Protein AF-0000000080180258 (afdb_homodimer)

Foldseek 3Di:
DDQFFDADPVLQDPPPSVQKGRGPVLQQVQLLAFQKKWKWFDDPNDIDIDIFGWFDDDQKIKTKDWCPDDQNVVQAVWTWIKIKGKDFWWWAFDLDPVQTDTFMKMKIATDTKHKDDDLVVLQVRVLRRQCSNFNPRSVVDDGDDPVRSVGIIMIIDGRRHMMMGGDDDHTDDDPVSVPPPDDTTIGTDDDDQDDDDDDPPDDPVDDDDPRSVVPDD/DDQFFDADPVLQDPPPSVQKGRGPVLQQVQQLAFQKKWKWFDDPNDIDIDIFGWFDDDQKIKTKDWCPDDQNVVQAVWTWIKIKGKDFWWWAFDLDPVQTDTFMKMKIATDTKHKDDDLVVLQVRVLRRQCSNFNPRSVVDDGDDPVRSVGIIMIIDGRRHMMMGGDDDHTDDDPVSVPPPDDTTIGTDDDDQDDDDDDPPDDPVDDDDPRSVVPDD

Secondary structure (DSSP, 8-state):
--SBPPP-STTS-SS-GGGEE-BHHHHHHHHHH-SEEEEEEEETTEEEEEEEEEEEETTEEEEEEETTSHHHHT-TT-EEEEEEEEEEEEEEE-SBGGG-EEEEEEEEEEEEEEE---HHHHHHHHHHHHHHHSTTGGGSSBPP-HHHHHHEEEEEEESSEEEEEEE-SS----GGGTTSS---EEEEEEEEE---EE-TTS-TTSPPPHHHHT---/--SBPPP-STTS-SS-GGGEE-BHHHHHHHHHH-SEEEEEEEETTEEEEEEEEEEEETTEEEEEEETTSHHHHT-TT-EEEEEEEEEEEEEEE-SBGGG-EEEEEEEEEEEEEEE---HHHHHHHHHHHHHHHSTTGGGSSBPP-HHHHHHEEEEEEESSEEEEEEE-SS----GGGTTSS---EEEEEEEEE---EE-TTS-TTSPPPHHHHT---

Sequence (434 aa):
MATTYDPTPRSTPSRYRDRASYDRDVVHRILDEALICHLGYLGDGRPVVLPTTHARCGETLYLHGSTGSRPMLGATDGLPVCVTVTLVDGLVLARSALHHSLVYRSVVVHGDARLVDDPDEKLRALGCLLDHVAAGRASDCRLPNARELAATAVLALDLVEVSAKVRSGGPTDDPEDLALPHWAGVLPLSVTAGTPVPADDLDPATPAPPYLAAYSRMATTYDPTPRSTPSRYRDRASYDRDVVHRILDEALICHLGYLGDGRPVVLPTTHARCGETLYLHGSTGSRPMLGATDGLPVCVTVTLVDGLVLARSALHHSLVYRSVVVHGDARLVDDPDEKLRALGCLLDHVAAGRASDCRLPNARELAATAVLALDLVEVSAKVRSGGPTDDPEDLALPHWAGVLPLSVTAGTPVPADDLDPATPAPPYLAAYSR

Structure (mmCIF, N/CA/C/O backbone):
data_AF-0000000080180258-model_v1
#
loop_
_entity.id
_entity.type
_entity.pdbx_description
1 polymer 'Uncharacterized protein'
#
loop_
_atom_site.group_PDB
_atom_site.id
_atom_site.type_symbol
_atom_site.label_atom_id
_atom_site.label_alt_id
_atom_site.label_comp_id
_atom_site.label_asym_id
_atom_site.label_entity_id
_atom_site.label_seq_id
_atom_site.pdbx_PDB_ins_code
_atom_site.Cartn_x
_atom_site.Cartn_y
_atom_site.Cartn_z
_atom_site.occupancy
_atom_site.B_iso_or_equiv
_atom_site.auth_seq_id
_atom_site.auth_comp_id
_atom_site.auth_asym_id
_atom_site.auth_atom_id
_atom_site.pdbx_PDB_model_num
ATOM 1 N N . MET A 1 1 ? -8.766 19.094 -22.984 1 66.25 1 MET A N 1
ATOM 2 C CA . MET A 1 1 ? -7.547 18.453 -22.5 1 66.25 1 MET A CA 1
ATOM 3 C C . MET A 1 1 ? -7.527 16.969 -22.859 1 66.25 1 MET A C 1
ATOM 5 O O . MET A 1 1 ? -8.578 16.344 -22.969 1 66.25 1 MET A O 1
ATOM 9 N N . ALA A 1 2 ? -6.418 16.531 -23.203 1 85.12 2 ALA A N 1
ATOM 10 C CA . ALA A 1 2 ? -6.309 15.125 -23.594 1 85.12 2 ALA A CA 1
ATOM 11 C C . ALA A 1 2 ? -6.902 14.219 -22.516 1 85.12 2 ALA A C 1
ATOM 13 O O . ALA A 1 2 ? -6.742 14.477 -21.312 1 85.12 2 ALA A O 1
ATOM 14 N N . THR A 1 3 ? -7.59 13.266 -22.922 1 94.62 3 THR A N 1
ATOM 15 C CA . THR A 1 3 ? -8.297 12.375 -22 1 94.62 3 THR A CA 1
ATOM 16 C C . THR A 1 3 ? -7.375 11.258 -21.516 1 94.62 3 THR A C 1
ATOM 18 O O . THR A 1 3 ? -7.738 10.492 -20.625 1 94.62 3 THR A O 1
ATOM 21 N N . THR A 1 4 ? -6.195 11.195 -22.047 1 96.62 4 THR A N 1
ATOM 22 C CA . THR A 1 4 ? -5.27 10.133 -21.672 1 96.62 4 THR A CA 1
ATOM 23 C C . THR A 1 4 ? -3.875 10.695 -21.406 1 96.62 4 THR A C 1
ATOM 25 O O . THR A 1 4 ? -3.506 11.734 -21.969 1 96.62 4 THR A O 1
ATOM 28 N N . TYR A 1 5 ? -3.166 10.117 -20.578 1 97.56 5 TYR A N 1
ATOM 29 C CA . TYR A 1 5 ? -1.722 10.312 -20.5 1 97.56 5 TYR A CA 1
ATOM 30 C C . TYR A 1 5 ? -1.018 9.602 -21.656 1 97.56 5 TYR A C 1
ATOM 32 O O . TYR A 1 5 ? -1.494 8.57 -22.141 1 97.56 5 TYR A O 1
ATOM 40 N N . ASP A 1 6 ? 0.138 10.102 -22.016 1 96.5 6 ASP A N 1
ATOM 41 C CA . ASP A 1 6 ? 0.92 9.461 -23.078 1 96.5 6 ASP A CA 1
ATOM 42 C C . ASP A 1 6 ? 1.821 8.367 -22.5 1 96.5 6 ASP A C 1
ATOM 44 O O . ASP A 1 6 ? 2.6 8.617 -21.578 1 96.5 6 ASP A O 1
ATOM 48 N N . PRO A 1 7 ? 1.668 7.191 -23.047 1 95.5 7 PRO A N 1
ATOM 49 C CA . PRO A 1 7 ? 2.598 6.156 -22.594 1 95.5 7 PRO A CA 1
ATOM 50 C C . PRO A 1 7 ? 4.059 6.512 -22.859 1 95.5 7 PRO A C 1
ATOM 52 O O . PRO A 1 7 ? 4.363 7.129 -23.891 1 95.5 7 PRO A O 1
ATOM 55 N N . THR A 1 8 ? 4.957 6.219 -22 1 95.62 8 THR A N 1
ATOM 56 C CA . THR A 1 8 ? 6.406 6.312 -22.125 1 95.62 8 THR A CA 1
ATOM 57 C C . THR A 1 8 ? 7.062 4.965 -21.844 1 95.62 8 THR A C 1
ATOM 59 O O . THR A 1 8 ? 6.414 4.043 -21.344 1 95.62 8 THR A O 1
ATOM 62 N N . PRO A 1 9 ? 8.328 4.824 -22.188 1 92.25 9 PRO A N 1
ATOM 63 C CA . PRO A 1 9 ? 8.992 3.566 -21.844 1 92.25 9 PRO A CA 1
ATOM 64 C C . PRO A 1 9 ? 8.922 3.248 -20.359 1 92.25 9 PRO A C 1
ATOM 66 O O . PRO A 1 9 ? 8.703 2.094 -19.969 1 92.25 9 PRO A O 1
ATOM 69 N N . ARG A 1 10 ? 8.938 4.227 -19.484 1 92.44 10 ARG A N 1
ATOM 70 C CA . ARG A 1 10 ? 8.922 4.035 -18.047 1 92.44 10 ARG A CA 1
ATOM 71 C C . ARG A 1 10 ? 7.52 3.695 -17.547 1 92.44 10 A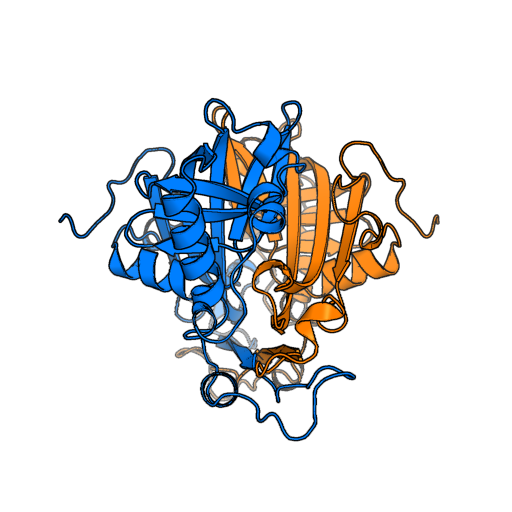RG A C 1
ATOM 73 O O . ARG A 1 10 ? 7.359 2.969 -16.562 1 92.44 10 ARG A O 1
ATOM 80 N N . SER A 1 11 ? 6.531 4.234 -18.234 1 94.19 11 SER A N 1
ATOM 81 C CA . SER A 1 11 ? 5.164 4.047 -17.781 1 94.19 11 SER A CA 1
ATOM 82 C C . SER A 1 11 ? 4.48 2.898 -18.516 1 94.19 11 SER A C 1
ATOM 84 O O . SER A 1 11 ? 3.26 2.746 -18.438 1 94.19 11 SER A O 1
ATOM 86 N N . THR A 1 12 ? 5.184 2.133 -19.219 1 93.25 12 THR A N 1
ATOM 87 C CA . THR A 1 12 ? 4.621 0.99 -19.938 1 93.25 12 THR A CA 1
ATOM 88 C C . THR A 1 12 ? 5.059 -0.32 -19.281 1 93.25 12 THR A C 1
ATOM 90 O O . THR A 1 12 ? 6.246 -0.662 -19.297 1 93.25 12 THR A O 1
ATOM 93 N N . PRO A 1 13 ? 4.09 -1.021 -18.703 1 89.62 13 PRO A N 1
ATOM 94 C CA . PRO A 1 13 ? 4.449 -2.289 -18.062 1 89.62 13 PRO A CA 1
ATOM 95 C C . PRO A 1 13 ? 4.922 -3.342 -19.062 1 89.62 13 PRO A C 1
ATOM 97 O O . PRO A 1 13 ? 4.469 -3.355 -20.203 1 89.62 13 PRO A O 1
ATOM 100 N N . SER A 1 14 ? 5.762 -4.184 -18.625 1 85.19 14 SER A N 1
ATOM 101 C CA . SER A 1 14 ? 6.258 -5.266 -19.469 1 85.19 14 SER A CA 1
ATOM 102 C C . SER A 1 14 ? 5.312 -6.461 -19.453 1 85.19 14 SER A C 1
ATOM 104 O O . SER A 1 14 ? 5.191 -7.18 -20.453 1 85.19 14 SER A O 1
ATOM 106 N N . ARG A 1 15 ? 4.648 -6.609 -18.312 1 82.31 15 ARG A N 1
ATOM 107 C CA . ARG A 1 15 ? 3.744 -7.742 -18.156 1 82.31 15 ARG A CA 1
ATOM 108 C C . ARG A 1 15 ? 2.289 -7.285 -18.125 1 82.31 15 ARG A C 1
ATOM 110 O O . ARG A 1 15 ? 1.98 -6.219 -17.594 1 82.31 15 ARG A O 1
ATOM 117 N N . TYR A 1 16 ? 1.431 -8.117 -18.703 1 86.44 16 TYR A N 1
ATOM 118 C CA . TYR A 1 16 ? -0.01 -7.887 -18.703 1 86.44 16 TYR A CA 1
ATOM 119 C C . TYR A 1 16 ? -0.339 -6.484 -19.203 1 86.44 16 TYR A C 1
ATOM 121 O O . TYR A 1 16 ? -1.078 -5.746 -18.547 1 86.44 16 TYR A O 1
ATOM 129 N N . ARG A 1 17 ? 0.074 -6.098 -20.344 1 85.44 17 ARG A N 1
ATOM 130 C CA . ARG A 1 17 ? -0.119 -4.777 -20.938 1 85.44 17 ARG A CA 1
ATOM 131 C C . ARG A 1 17 ? -1.602 -4.477 -21.141 1 85.44 17 ARG A C 1
ATOM 133 O O . ARG A 1 17 ? -2.016 -3.316 -21.094 1 85.44 17 ARG A O 1
ATOM 140 N N . ASP A 1 18 ? -2.287 -5.531 -21.219 1 87.94 18 ASP A N 1
ATOM 141 C CA . ASP A 1 18 ? -3.719 -5.363 -21.453 1 87.94 18 ASP A CA 1
ATOM 142 C C . ASP A 1 18 ? -4.426 -4.832 -20.219 1 87.94 18 ASP A C 1
ATOM 144 O O . ASP A 1 18 ? -5.551 -4.328 -20.297 1 87.94 18 ASP A O 1
ATOM 148 N N . ARG A 1 19 ? -3.785 -4.91 -19.125 1 91.62 19 ARG A N 1
ATOM 149 C CA . ARG A 1 19 ? -4.355 -4.414 -17.875 1 91.62 19 ARG A CA 1
ATOM 150 C C . ARG A 1 19 ? -3.977 -2.955 -17.641 1 91.62 19 ARG A C 1
ATOM 152 O O . ARG A 1 19 ? -4.453 -2.328 -16.688 1 91.62 19 ARG A O 1
ATOM 159 N N . ALA A 1 20 ? -3.174 -2.408 -18.531 1 94.62 20 ALA A N 1
ATOM 160 C CA . ALA A 1 20 ? -2.717 -1.03 -18.375 1 94.62 20 ALA A CA 1
ATOM 161 C C . ALA A 1 20 ? -3.748 -0.044 -18.922 1 94.62 20 ALA A C 1
ATOM 163 O O . ALA A 1 20 ? -4.445 -0.338 -19.891 1 94.62 20 ALA A O 1
ATOM 164 N N . SER A 1 21 ? -3.902 1.039 -18.266 1 96.69 21 SER A N 1
ATOM 165 C CA . SER A 1 21 ? -4.742 2.146 -18.719 1 96.69 21 SER A CA 1
ATOM 166 C C . SER A 1 21 ? -4.027 3.482 -18.547 1 96.69 21 SER A C 1
ATOM 168 O O . SER A 1 21 ? -3.328 3.699 -17.562 1 96.69 21 SER A O 1
ATOM 170 N N . TYR A 1 22 ? -4.277 4.336 -19.484 1 97.75 22 TYR A N 1
ATOM 171 C CA . TYR A 1 22 ? -3.734 5.691 -19.438 1 97.75 22 TYR A CA 1
ATOM 172 C C . TYR A 1 22 ? -4.852 6.723 -19.406 1 97.75 22 TYR A C 1
ATOM 174 O O . TYR A 1 22 ? -4.605 7.922 -19.562 1 97.75 22 TYR A O 1
ATOM 182 N N . ASP A 1 23 ? -6.031 6.188 -19.234 1 98.12 23 ASP A N 1
ATOM 183 C CA . ASP A 1 23 ? -7.211 7.047 -19.172 1 98.12 23 ASP A CA 1
ATOM 184 C C . ASP A 1 23 ? -7.188 7.918 -17.922 1 98.12 23 ASP A C 1
ATOM 186 O O . ASP A 1 23 ? -7.082 7.406 -16.797 1 98.12 23 ASP A O 1
ATOM 190 N N . ARG A 1 24 ? -7.336 9.211 -18.078 1 98.12 24 ARG A N 1
ATOM 191 C CA . ARG A 1 24 ? -7.227 10.156 -16.969 1 98.12 24 ARG A CA 1
ATOM 192 C C . ARG A 1 24 ? -8.289 9.883 -15.914 1 98.12 24 ARG A C 1
ATOM 194 O O . ARG A 1 24 ? -8.016 9.977 -14.711 1 98.12 24 ARG A O 1
ATOM 201 N N . ASP A 1 25 ? -9.477 9.609 -16.297 1 98.19 25 ASP A N 1
ATOM 202 C CA . ASP A 1 25 ? -10.547 9.367 -15.336 1 98.19 25 ASP A CA 1
ATOM 203 C C . ASP A 1 25 ? -10.242 8.141 -14.484 1 98.19 25 ASP A C 1
ATOM 205 O O . ASP A 1 25 ? -10.484 8.141 -13.273 1 98.19 25 ASP A O 1
ATOM 209 N N . VAL A 1 26 ? -9.742 7.074 -15.102 1 98.38 26 VAL A N 1
ATOM 210 C CA . VAL A 1 26 ? -9.367 5.859 -14.383 1 98.38 26 VAL A CA 1
ATOM 211 C C . VAL A 1 26 ? -8.258 6.172 -13.383 1 98.38 26 VAL A C 1
ATOM 213 O O . VAL A 1 26 ? -8.359 5.824 -12.203 1 98.38 26 VAL A O 1
ATOM 216 N N . VAL A 1 27 ? -7.27 6.906 -13.852 1 98.69 27 VAL A N 1
ATOM 217 C CA . VAL A 1 27 ? -6.125 7.27 -13.023 1 98.69 27 VAL A CA 1
ATOM 218 C C . VAL A 1 27 ? -6.59 8.133 -11.852 1 98.69 27 VAL A C 1
ATOM 220 O O . VAL A 1 27 ? -6.266 7.855 -10.695 1 98.69 27 VAL A O 1
ATOM 223 N N . HIS A 1 28 ? -7.371 9.125 -12.133 1 98.69 28 HIS A N 1
ATOM 224 C CA . HIS A 1 28 ? -7.812 10.07 -11.117 1 98.69 28 HIS A CA 1
ATOM 225 C C . HIS A 1 28 ? -8.672 9.383 -10.062 1 98.69 28 HIS A C 1
ATOM 227 O O . HIS A 1 28 ? -8.523 9.641 -8.867 1 98.69 28 HIS A O 1
ATOM 233 N N . ARG A 1 29 ? -9.555 8.516 -10.477 1 98.44 29 ARG A N 1
ATOM 234 C CA . ARG A 1 29 ? -10.422 7.812 -9.531 1 98.44 29 ARG A CA 1
ATOM 235 C C . ARG A 1 29 ? -9.609 6.965 -8.562 1 98.44 29 ARG A C 1
ATOM 237 O O . ARG A 1 29 ? -9.906 6.922 -7.367 1 98.44 29 ARG A O 1
ATOM 244 N N . ILE A 1 30 ? -8.586 6.312 -9.07 1 98.75 30 ILE A N 1
ATOM 245 C CA . ILE A 1 30 ? -7.742 5.477 -8.219 1 98.75 30 ILE A CA 1
ATOM 246 C C . ILE A 1 30 ? -6.953 6.348 -7.25 1 98.75 30 ILE A C 1
ATOM 248 O O . ILE A 1 30 ? -6.914 6.07 -6.047 1 98.75 30 ILE A O 1
ATOM 252 N N . LEU A 1 31 ? -6.355 7.434 -7.734 1 98.81 31 LEU A N 1
ATOM 253 C CA . LEU A 1 31 ? -5.598 8.352 -6.895 1 98.81 31 LEU A CA 1
ATOM 254 C C . LEU A 1 31 ? -6.484 8.953 -5.809 1 98.81 31 LEU A C 1
ATOM 256 O O . LEU A 1 31 ? -6.047 9.125 -4.668 1 98.81 31 LEU A O 1
ATOM 260 N N . ASP A 1 32 ? -7.715 9.234 -6.164 1 98.44 32 ASP A N 1
ATOM 261 C CA . ASP A 1 32 ? -8.617 9.938 -5.258 1 98.44 32 ASP A CA 1
ATOM 262 C C . ASP A 1 32 ? -9.188 8.984 -4.207 1 98.44 32 ASP A C 1
ATOM 264 O O . ASP A 1 32 ? -9.617 9.414 -3.135 1 98.44 32 ASP A O 1
ATOM 268 N N . GLU A 1 33 ? -9.211 7.738 -4.5 1 98.25 33 GLU A N 1
ATOM 269 C CA . GLU A 1 33 ? -9.766 6.766 -3.564 1 98.25 33 GLU A CA 1
ATOM 270 C C . GLU A 1 33 ? -8.727 6.305 -2.553 1 98.25 33 GLU A C 1
ATOM 272 O O . GLU A 1 33 ? -9.039 6.102 -1.378 1 98.25 33 GLU A O 1
ATOM 277 N N . ALA A 1 34 ? -7.512 6.105 -2.941 1 98.38 34 ALA A N 1
ATOM 278 C CA . ALA A 1 34 ? -6.469 5.562 -2.078 1 98.38 34 ALA A CA 1
ATOM 279 C C . ALA A 1 34 ? -6.074 6.566 -0.998 1 98.38 34 ALA A C 1
ATOM 281 O O . ALA A 1 34 ? -5.852 7.742 -1.288 1 98.38 34 ALA A O 1
ATOM 282 N N . LEU A 1 35 ? -5.859 6.117 0.216 1 98.06 35 LEU A N 1
ATOM 283 C CA . LEU A 1 35 ? -5.547 6.996 1.337 1 98.06 35 LEU A CA 1
ATOM 284 C C . LEU A 1 35 ? -4.055 7.301 1.388 1 98.06 35 LEU A C 1
ATOM 286 O O . LEU A 1 35 ? -3.648 8.359 1.867 1 98.06 35 LEU A O 1
ATOM 290 N N . ILE A 1 36 ? -3.295 6.277 0.987 1 98.62 36 ILE A N 1
ATOM 291 C CA . ILE A 1 36 ? -1.848 6.434 1.073 1 98.62 36 ILE A CA 1
ATOM 292 C C . ILE A 1 36 ? -1.208 6.062 -0.263 1 98.62 36 ILE A C 1
ATOM 294 O O . ILE A 1 36 ? -1.862 5.48 -1.132 1 98.62 36 ILE A O 1
ATOM 298 N N . CYS A 1 37 ? -0.039 6.477 -0.411 1 98.88 37 CYS A N 1
ATOM 299 C CA . CYS A 1 37 ? 0.828 6.102 -1.523 1 98.88 37 CYS A CA 1
ATOM 300 C C . CYS A 1 37 ? 2.199 5.664 -1.022 1 98.88 37 CYS A C 1
ATOM 302 O O . CYS A 1 37 ? 2.484 5.75 0.173 1 98.88 37 CYS A O 1
ATOM 304 N N . HIS A 1 38 ? 2.943 5.039 -1.842 1 98.94 38 HIS A N 1
ATOM 305 C CA . HIS A 1 38 ? 4.32 4.66 -1.553 1 98.94 38 HIS A CA 1
ATOM 306 C C . HIS A 1 38 ? 5.301 5.449 -2.416 1 98.94 38 HIS A C 1
ATOM 308 O O . HIS A 1 38 ? 5.336 5.277 -3.637 1 98.94 38 HIS A O 1
ATOM 314 N N . LEU A 1 39 ? 6.055 6.285 -1.747 1 98.88 39 LEU A N 1
ATOM 315 C CA . LEU A 1 39 ? 7.043 7.164 -2.365 1 98.88 39 LEU A CA 1
ATOM 316 C C . LEU A 1 39 ? 8.391 6.457 -2.498 1 98.88 39 LEU A C 1
ATOM 318 O O . LEU A 1 39 ? 9 6.082 -1.494 1 98.88 39 LEU A O 1
ATOM 322 N N . GLY A 1 40 ? 8.805 6.266 -3.742 1 98.81 40 GLY A N 1
ATOM 323 C CA . GLY A 1 40 ? 10.133 5.754 -4.031 1 98.81 40 GLY A CA 1
ATOM 324 C C . GLY A 1 40 ? 11.125 6.84 -4.41 1 98.81 40 GLY A C 1
ATOM 325 O O . GLY A 1 40 ? 10.805 7.73 -5.199 1 98.81 40 GLY A O 1
ATOM 326 N N . TYR A 1 41 ? 12.289 6.824 -3.854 1 98.25 41 TYR A N 1
ATOM 327 C CA . TYR A 1 41 ? 13.398 7.715 -4.176 1 98.25 41 TYR A CA 1
ATOM 328 C C . TYR A 1 41 ? 14.734 7.047 -3.885 1 98.25 41 TYR A C 1
ATOM 330 O O . TYR A 1 41 ? 14.773 5.906 -3.416 1 98.25 41 TYR A O 1
ATOM 338 N N . LEU A 1 42 ? 15.82 7.711 -4.238 1 97.25 42 LEU A N 1
ATOM 339 C CA . LEU A 1 42 ? 17.141 7.184 -3.93 1 97.25 42 LEU A CA 1
ATOM 340 C C . LEU A 1 42 ? 17.688 7.812 -2.652 1 97.25 42 LEU A C 1
ATOM 342 O O . LEU A 1 42 ? 17.719 9.039 -2.516 1 97.25 42 LEU A O 1
ATOM 346 N N . GLY A 1 43 ? 17.938 7.043 -1.694 1 94.44 43 GLY A N 1
ATOM 347 C CA . GLY A 1 43 ? 18.688 7.41 -0.505 1 94.44 43 GLY A CA 1
ATOM 348 C C . GLY A 1 43 ? 20.078 6.777 -0.457 1 94.44 43 GLY A C 1
ATOM 349 O O . GLY A 1 43 ? 20.203 5.562 -0.294 1 94.44 43 GLY A O 1
ATOM 350 N N . ASP A 1 44 ? 21.094 7.617 -0.548 1 92.19 44 ASP A N 1
ATOM 351 C CA . ASP A 1 44 ? 22.469 7.137 -0.568 1 92.19 44 ASP A CA 1
ATOM 352 C C . ASP A 1 44 ? 22.672 6.098 -1.666 1 92.19 44 ASP A C 1
ATOM 354 O O . ASP A 1 44 ? 23.25 5.031 -1.42 1 92.19 44 ASP A O 1
ATOM 358 N N . GLY A 1 45 ? 22.078 6.297 -2.756 1 93.81 45 GLY A N 1
ATOM 359 C CA . GLY A 1 45 ? 22.297 5.488 -3.947 1 93.81 45 GLY A CA 1
ATOM 360 C C . GLY A 1 45 ? 21.469 4.223 -3.971 1 93.81 45 GLY A C 1
ATOM 361 O O . GLY A 1 45 ? 21.562 3.426 -4.906 1 93.81 45 GLY A O 1
ATOM 362 N N . ARG A 1 46 ? 20.688 3.977 -3.006 1 96.94 46 ARG A N 1
ATOM 363 C CA . ARG A 1 46 ? 19.844 2.787 -2.932 1 96.94 46 ARG A CA 1
ATOM 364 C C . ARG A 1 46 ? 18.359 3.164 -2.938 1 96.94 46 ARG A C 1
ATOM 366 O O . ARG A 1 46 ? 18 4.281 -2.566 1 96.94 46 ARG A O 1
ATOM 373 N N . PRO A 1 47 ? 17.547 2.262 -3.434 1 98.12 47 PRO A N 1
ATOM 374 C CA . PRO A 1 47 ? 16.109 2.566 -3.404 1 98.12 47 PRO A CA 1
ATOM 375 C C . PRO A 1 47 ? 15.562 2.658 -1.984 1 98.12 47 PRO A C 1
ATOM 377 O O . PRO A 1 47 ? 15.961 1.887 -1.109 1 98.12 47 PRO A O 1
ATOM 380 N N . VAL A 1 48 ? 14.75 3.604 -1.731 1 98.31 48 VAL A N 1
ATOM 381 C CA . VAL A 1 48 ? 13.969 3.76 -0.509 1 98.31 48 VAL A CA 1
ATOM 382 C C . VAL A 1 48 ? 12.492 3.9 -0.856 1 98.31 48 VAL A C 1
ATOM 384 O O . VAL A 1 48 ? 12.133 4.613 -1.798 1 98.31 48 VAL A O 1
ATOM 387 N N . VAL A 1 49 ? 11.664 3.189 -0.229 1 98.75 49 VAL A N 1
ATOM 388 C CA . VAL A 1 49 ? 10.219 3.27 -0.413 1 98.75 49 VAL A CA 1
ATOM 389 C C . VAL A 1 49 ? 9.539 3.58 0.921 1 98.75 49 VAL A C 1
ATOM 391 O O . VAL A 1 49 ? 9.609 2.783 1.859 1 98.75 49 VAL A O 1
ATOM 394 N N . LEU A 1 50 ? 8.867 4.684 1.007 1 98.19 50 LEU A N 1
ATOM 395 C CA . LEU A 1 50 ? 8.188 5.078 2.234 1 98.19 50 LEU A CA 1
ATOM 396 C C . LEU A 1 50 ? 6.699 5.312 1.979 1 98.19 50 LEU A C 1
ATOM 398 O O . LEU A 1 50 ? 6.324 5.883 0.952 1 98.19 50 LEU A O 1
ATOM 402 N N . PRO A 1 51 ? 5.867 4.836 2.877 1 98.38 51 PRO A N 1
ATOM 403 C CA . PRO A 1 51 ? 4.453 5.207 2.77 1 98.38 51 PRO A CA 1
ATOM 404 C C . PRO A 1 51 ? 4.18 6.629 3.26 1 98.38 51 PRO A C 1
ATOM 406 O O . PRO A 1 51 ? 4.805 7.09 4.219 1 98.38 51 PRO A O 1
ATOM 409 N N . THR A 1 52 ? 3.328 7.348 2.633 1 98 52 THR A N 1
ATOM 410 C CA . THR A 1 52 ? 2.869 8.664 3.062 1 98 52 THR A CA 1
ATOM 411 C C . THR A 1 52 ? 1.487 8.969 2.49 1 98 52 THR A C 1
ATOM 413 O O . THR A 1 52 ? 0.953 8.188 1.698 1 98 52 THR A O 1
ATOM 416 N N . THR A 1 53 ? 0.856 10.023 2.959 1 98.12 53 THR A N 1
ATOM 417 C CA . THR A 1 53 ? -0.422 10.453 2.408 1 98.12 53 THR A CA 1
ATOM 418 C C . THR A 1 53 ? -0.21 11.32 1.17 1 98.12 53 THR A C 1
ATOM 420 O O . THR A 1 53 ? 0.852 11.93 1.003 1 98.12 53 THR A O 1
ATOM 423 N N . HIS A 1 54 ? -1.212 11.289 0.346 1 98.81 54 HIS A N 1
ATOM 424 C CA . HIS A 1 54 ? -1.197 12.07 -0.884 1 98.81 54 HIS A CA 1
ATOM 425 C C . HIS A 1 54 ? -2.562 12.695 -1.154 1 98.81 54 HIS A C 1
ATOM 427 O O . HIS A 1 54 ? -3.561 12.305 -0.548 1 98.81 54 HIS A O 1
ATOM 433 N N . ALA A 1 55 ? -2.547 13.68 -2.01 1 98.75 55 ALA A N 1
ATOM 434 C CA . ALA A 1 55 ? -3.781 14.195 -2.59 1 98.75 55 ALA A CA 1
ATOM 435 C C . ALA A 1 55 ? -3.549 14.711 -4.008 1 98.75 55 ALA A C 1
ATOM 437 O O . ALA A 1 55 ? -2.537 15.367 -4.277 1 98.75 55 ALA A O 1
ATOM 438 N N . ARG A 1 56 ? -4.457 14.383 -4.867 1 98.75 56 ARG A N 1
ATOM 439 C CA . ARG A 1 56 ? -4.469 14.961 -6.203 1 98.75 56 ARG A CA 1
ATOM 440 C C . ARG A 1 56 ? -5.27 16.266 -6.227 1 98.75 56 ARG A C 1
ATOM 442 O O . ARG A 1 56 ? -6.43 16.297 -5.812 1 98.75 56 ARG A O 1
ATOM 449 N N . CYS A 1 57 ? -4.699 17.312 -6.613 1 98.25 57 CYS A N 1
ATOM 450 C CA . CYS A 1 57 ? -5.352 18.578 -6.91 1 98.25 57 CYS A CA 1
ATOM 451 C C . CYS A 1 57 ? -5.16 18.969 -8.367 1 98.25 57 CYS A C 1
ATOM 453 O O . CYS A 1 57 ? -4.094 19.453 -8.758 1 98.25 57 CYS A O 1
ATOM 455 N N . GLY A 1 58 ? -6.219 18.734 -9.109 1 97.38 58 GLY A N 1
ATOM 456 C CA . GLY A 1 58 ? -6.047 18.875 -10.547 1 97.38 58 GLY A CA 1
ATOM 457 C C . GLY A 1 58 ? -5.082 17.875 -11.141 1 97.38 58 GLY A C 1
ATOM 458 O O . GLY A 1 58 ? -5.289 16.656 -11.008 1 97.38 58 GLY A O 1
ATOM 459 N N . GLU A 1 59 ? -3.996 18.328 -11.75 1 98.31 59 GLU A N 1
ATOM 460 C CA . GLU A 1 59 ? -3.023 17.469 -12.398 1 98.31 59 GLU A CA 1
ATOM 461 C C . GLU A 1 59 ? -1.708 17.438 -11.625 1 98.31 59 GLU A C 1
ATOM 463 O O . GLU A 1 59 ? -0.645 17.203 -12.211 1 98.31 59 GLU A O 1
ATOM 468 N N . THR A 1 60 ? -1.814 17.766 -10.375 1 98.75 60 THR A N 1
ATOM 469 C CA . THR A 1 60 ? -0.665 17.703 -9.477 1 98.75 60 THR A CA 1
ATOM 470 C C . THR A 1 60 ? -0.938 16.766 -8.312 1 98.75 60 THR A C 1
ATOM 472 O O . THR A 1 60 ? -2.016 16.797 -7.711 1 98.75 60 THR A O 1
ATOM 475 N N . LEU A 1 61 ? -0.061 15.883 -8.094 1 98.94 61 LEU A N 1
ATOM 476 C CA . LEU A 1 61 ? -0.075 15.031 -6.91 1 98.94 61 LEU A CA 1
ATOM 477 C C . LEU A 1 61 ? 0.78 15.633 -5.801 1 98.94 61 LEU A C 1
ATOM 479 O O . LEU A 1 61 ? 1.978 15.852 -5.984 1 98.94 61 LEU A O 1
ATOM 483 N N . TYR A 1 62 ? 0.176 15.914 -4.695 1 98.88 62 TYR A N 1
ATOM 484 C CA . TYR A 1 62 ? 0.887 16.438 -3.535 1 98.88 62 TYR A CA 1
ATOM 485 C C . TYR A 1 62 ? 1.147 15.344 -2.514 1 98.88 62 TYR A C 1
ATOM 487 O O . TYR A 1 62 ? 0.281 14.5 -2.266 1 98.88 62 TYR A O 1
ATOM 495 N N . LEU A 1 63 ? 2.357 15.312 -1.989 1 98.62 63 LEU A N 1
ATOM 496 C CA . LEU A 1 63 ? 2.752 14.336 -0.979 1 98.62 63 LEU A CA 1
ATOM 497 C C . LEU A 1 63 ? 3.166 15.031 0.314 1 98.62 63 LEU A C 1
ATOM 499 O O . LEU A 1 63 ? 3.973 15.961 0.293 1 98.62 63 LEU A O 1
ATOM 503 N N . HIS A 1 64 ? 2.598 14.516 1.371 1 96.62 64 HIS A N 1
ATOM 504 C CA . HIS A 1 64 ? 2.871 15.078 2.689 1 96.62 64 HIS A CA 1
ATOM 505 C C . HIS A 1 64 ? 4.223 14.609 3.219 1 96.62 64 HIS A C 1
ATOM 507 O O . HIS A 1 64 ? 4.598 13.453 3.031 1 96.62 64 HIS A O 1
ATOM 513 N N . GLY A 1 65 ? 4.945 15.523 3.957 1 93.25 65 GLY A N 1
ATOM 514 C CA . GLY A 1 65 ? 6.156 15.156 4.672 1 93.25 65 GLY A CA 1
ATOM 515 C C . GLY A 1 65 ? 6.57 16.188 5.711 1 93.25 65 GLY A C 1
ATOM 516 O O . GLY A 1 65 ? 5.863 17.172 5.93 1 93.25 65 GLY A O 1
ATOM 517 N N . SER A 1 66 ? 7.598 15.789 6.418 1 90.69 66 SER A N 1
ATOM 518 C CA . SER A 1 66 ? 8.234 16.719 7.344 1 90.69 66 SER A CA 1
ATOM 519 C C . SER A 1 66 ? 9.438 17.406 6.707 1 90.69 66 SER A C 1
ATOM 521 O O . SER A 1 66 ? 10.18 16.781 5.945 1 90.69 66 SER A O 1
ATOM 523 N N . THR A 1 67 ? 9.641 18.625 7.117 1 89.56 67 THR A N 1
ATOM 524 C CA . THR A 1 67 ? 10.758 19.391 6.574 1 89.56 67 THR A CA 1
ATOM 525 C C . THR A 1 67 ? 12.086 18.703 6.871 1 89.56 67 THR A C 1
ATOM 527 O O . THR A 1 67 ? 13.039 18.828 6.102 1 89.56 67 THR A O 1
ATOM 530 N N . GLY A 1 68 ? 12.117 17.906 7.906 1 88.31 68 GLY A N 1
ATOM 531 C CA . GLY A 1 68 ? 13.367 17.281 8.297 1 88.31 68 GLY A CA 1
ATOM 532 C C . GLY A 1 68 ? 13.523 15.867 7.754 1 88.31 68 GLY A C 1
ATOM 533 O O . GLY A 1 68 ? 14.539 15.219 7.984 1 88.31 68 GLY A O 1
ATOM 534 N N . SER A 1 69 ? 12.531 15.445 7.066 1 90.88 69 SER A N 1
ATOM 535 C CA . SER A 1 69 ? 12.602 14.078 6.562 1 90.88 69 SER A CA 1
ATOM 536 C C . SER A 1 69 ? 13.57 13.969 5.387 1 90.88 69 SER A C 1
ATOM 538 O O . SER A 1 69 ? 13.781 14.945 4.66 1 90.88 69 SER A O 1
ATOM 540 N N . ARG A 1 70 ? 14.117 12.891 5.105 1 90.56 70 ARG A N 1
ATOM 541 C CA . ARG A 1 70 ? 15.18 12.672 4.125 1 90.56 70 ARG A CA 1
ATOM 542 C C . ARG A 1 70 ? 14.703 13.008 2.717 1 90.56 70 ARG A C 1
ATOM 544 O O . ARG A 1 70 ? 15.398 13.711 1.978 1 90.56 70 ARG A O 1
ATOM 551 N N . PRO A 1 71 ? 13.5 12.508 2.273 1 91.81 71 PRO A N 1
ATOM 552 C CA . PRO A 1 71 ? 13.094 12.883 0.918 1 91.81 71 PRO A CA 1
ATOM 553 C C . PRO A 1 71 ? 12.922 14.391 0.745 1 91.81 71 PRO A C 1
ATOM 555 O O . PRO A 1 71 ? 13.219 14.93 -0.323 1 91.81 71 PRO A O 1
ATOM 558 N N . MET A 1 72 ? 12.492 15.031 1.74 1 93.12 72 MET A N 1
ATOM 559 C CA . MET A 1 72 ? 12.266 16.469 1.652 1 93.12 72 MET A CA 1
ATOM 560 C C . MET A 1 72 ? 13.586 17.234 1.599 1 93.12 72 MET A C 1
ATOM 562 O O . MET A 1 72 ? 13.734 18.172 0.817 1 93.12 72 MET A O 1
ATOM 566 N N . LEU A 1 73 ? 14.484 16.781 2.387 1 89.12 73 LEU A N 1
ATOM 567 C CA . LEU A 1 73 ? 15.805 17.406 2.398 1 89.12 73 LEU A CA 1
ATOM 568 C C . LEU A 1 73 ? 16.5 17.234 1.058 1 89.12 73 LEU A C 1
ATOM 570 O O . LEU A 1 73 ? 17.312 18.078 0.651 1 89.12 73 LEU A O 1
ATOM 574 N N . GLY A 1 74 ? 16.141 16.203 0.32 1 87.56 74 GLY A N 1
ATOM 575 C CA . GLY A 1 74 ? 16.766 15.883 -0.955 1 87.56 74 GLY A CA 1
ATOM 576 C C . GLY A 1 74 ? 16.062 16.516 -2.141 1 87.56 74 GLY A C 1
ATOM 577 O O . GLY A 1 74 ? 16.531 16.406 -3.277 1 87.56 74 GLY A O 1
ATOM 578 N N . ALA A 1 75 ? 14.992 17.188 -1.931 1 89.12 75 ALA A N 1
ATOM 579 C CA . ALA A 1 75 ? 14.141 17.625 -3.035 1 89.12 75 ALA A CA 1
ATOM 580 C C . ALA A 1 75 ? 14.461 19.047 -3.451 1 89.12 75 ALA A C 1
ATOM 582 O O . ALA A 1 75 ? 13.742 19.641 -4.266 1 89.12 75 ALA A O 1
ATOM 583 N N . THR A 1 76 ? 15.469 19.672 -3.043 1 83.69 76 THR A N 1
ATOM 584 C CA . THR A 1 76 ? 15.781 21.078 -3.291 1 83.69 76 THR A CA 1
ATOM 585 C C . THR A 1 76 ? 15.93 21.344 -4.785 1 83.69 76 THR A C 1
ATOM 587 O O . THR A 1 76 ? 15.484 22.375 -5.281 1 83.69 76 THR A O 1
ATOM 590 N N . ASP A 1 77 ? 16.469 20.453 -5.602 1 86.44 77 ASP A N 1
ATOM 591 C CA . ASP A 1 77 ? 16.641 20.625 -7.043 1 86.44 77 ASP A CA 1
ATOM 592 C C . ASP A 1 77 ? 15.789 19.609 -7.816 1 86.44 77 ASP A C 1
ATOM 594 O O . ASP A 1 77 ? 16.141 19.219 -8.93 1 86.44 77 ASP A O 1
ATOM 598 N N . GLY A 1 78 ? 14.766 19.219 -7.145 1 93.5 78 GLY A N 1
ATOM 599 C CA . GLY A 1 78 ? 13.984 18.156 -7.754 1 93.5 78 GLY A CA 1
ATOM 600 C C . GLY A 1 78 ? 14.422 16.766 -7.316 1 93.5 78 GLY A C 1
ATOM 601 O O . GLY A 1 78 ? 15.617 16.484 -7.262 1 93.5 78 GLY A O 1
ATOM 602 N N . LEU A 1 79 ? 13.547 16.031 -6.918 1 96.88 79 LEU A N 1
ATOM 603 C CA . LEU A 1 79 ? 13.805 14.672 -6.453 1 96.88 79 LEU A CA 1
ATOM 604 C C . LEU A 1 79 ? 13.203 13.648 -7.41 1 96.88 79 LEU A C 1
ATOM 606 O O . LEU A 1 79 ? 11.984 13.547 -7.535 1 96.88 79 LEU A O 1
ATOM 610 N N . PRO A 1 80 ? 14.07 12.914 -8.211 1 98 80 PRO A N 1
ATOM 611 C CA . PRO A 1 80 ? 13.484 11.812 -8.992 1 98 80 PRO A CA 1
ATOM 612 C C . PRO A 1 80 ? 12.711 10.828 -8.125 1 98 80 PRO A C 1
ATOM 614 O O . PRO A 1 80 ? 13.242 10.32 -7.129 1 98 80 PRO A O 1
ATOM 617 N N . VAL A 1 81 ? 11.461 10.648 -8.477 1 98.69 81 VAL A N 1
ATOM 618 C CA . VAL A 1 81 ? 10.633 9.789 -7.637 1 98.69 81 VAL A CA 1
ATOM 619 C C . VAL A 1 81 ? 9.781 8.867 -8.516 1 98.69 81 VAL A C 1
ATOM 621 O O . VAL A 1 81 ? 9.633 9.109 -9.711 1 98.69 81 VAL A O 1
ATOM 624 N N . CYS A 1 82 ? 9.344 7.832 -7.984 1 98.88 82 CYS A N 1
ATOM 625 C CA . CYS A 1 82 ? 8.234 6.988 -8.414 1 98.88 82 CYS A CA 1
ATOM 626 C C . CYS A 1 82 ? 7.203 6.84 -7.305 1 98.88 82 CYS A C 1
ATOM 628 O O . CYS A 1 82 ? 7.539 6.438 -6.188 1 98.88 82 CYS A O 1
ATOM 630 N N . VAL A 1 83 ? 5.984 7.219 -7.551 1 98.94 83 VAL A N 1
ATOM 631 C CA . VAL A 1 83 ? 4.918 7.137 -6.559 1 98.94 83 VAL A CA 1
ATOM 632 C C . VAL A 1 83 ? 3.875 6.117 -7.008 1 98.94 83 VAL A C 1
ATOM 634 O O . VAL A 1 83 ? 3.379 6.176 -8.133 1 98.94 83 VAL A O 1
ATOM 637 N N . THR A 1 84 ? 3.58 5.18 -6.129 1 98.94 84 THR A N 1
ATOM 638 C CA . THR A 1 84 ? 2.645 4.109 -6.457 1 98.94 84 THR A CA 1
ATOM 639 C C . THR A 1 84 ? 1.47 4.102 -5.484 1 98.94 84 THR A C 1
ATOM 641 O O . THR A 1 84 ? 1.663 4.191 -4.27 1 98.94 84 THR A O 1
ATOM 644 N N . VAL A 1 85 ? 0.302 4.039 -5.996 1 98.81 85 VAL A N 1
ATOM 645 C CA . VAL A 1 85 ? -0.937 3.848 -5.25 1 98.81 85 VAL A CA 1
ATOM 646 C C . VAL A 1 85 ? -1.559 2.502 -5.621 1 98.81 85 VAL A C 1
ATOM 648 O O . VAL A 1 85 ? -1.564 2.117 -6.789 1 98.81 85 VAL A O 1
ATOM 651 N N . THR A 1 86 ? -2.021 1.813 -4.605 1 98.75 86 THR A N 1
ATOM 652 C CA . THR A 1 86 ? -2.57 0.485 -4.852 1 98.75 86 THR A CA 1
ATOM 653 C C . THR A 1 86 ? -3.844 0.269 -4.039 1 98.75 86 THR A C 1
ATOM 655 O O . THR A 1 86 ? -3.889 0.586 -2.848 1 98.75 86 THR A O 1
ATOM 658 N N . LEU A 1 87 ? -4.871 -0.2 -4.625 1 98.56 87 LEU A N 1
ATOM 659 C CA . LEU A 1 87 ? -6.113 -0.668 -4.02 1 98.56 87 LEU A CA 1
ATOM 660 C C . LEU A 1 87 ? -6.32 -2.156 -4.285 1 98.56 87 LEU A C 1
ATOM 662 O O . LEU A 1 87 ? -6.18 -2.613 -5.422 1 98.56 87 LEU A O 1
ATOM 666 N N . VAL A 1 88 ? -6.566 -2.906 -3.26 1 98.38 88 VAL A N 1
ATOM 667 C CA . VAL A 1 88 ? -6.871 -4.328 -3.379 1 98.38 88 VAL A CA 1
ATOM 668 C C . VAL A 1 88 ? -8.359 -4.559 -3.129 1 98.38 88 VAL A C 1
ATOM 670 O O . VAL A 1 88 ? -8.867 -4.262 -2.043 1 98.38 88 VAL A O 1
ATOM 673 N N . ASP A 1 89 ? -9.031 -5.156 -4.082 1 98.12 89 ASP A N 1
ATOM 674 C CA . ASP A 1 89 ? -10.484 -5.266 -4.023 1 98.12 89 ASP A CA 1
ATOM 675 C C . ASP A 1 89 ? -10.922 -6.719 -3.854 1 98.12 89 ASP A C 1
ATOM 677 O O . ASP A 1 89 ? -12.109 -7.008 -3.742 1 98.12 89 ASP A O 1
ATOM 681 N N . GLY A 1 90 ? -9.961 -7.637 -3.895 1 98.38 90 GLY A N 1
ATOM 682 C CA . GLY A 1 90 ? -10.352 -9.023 -3.693 1 98.38 90 GLY A CA 1
ATOM 683 C C . GLY A 1 90 ? -9.234 -10.008 -3.984 1 98.38 90 GLY A C 1
ATOM 684 O O . GLY A 1 90 ? -8.18 -9.617 -4.48 1 98.38 90 GLY A O 1
ATOM 685 N N . LEU A 1 91 ? -9.453 -11.242 -3.586 1 98.31 91 LEU A N 1
ATOM 686 C CA . LEU A 1 91 ? -8.602 -12.375 -3.914 1 98.31 91 LEU A CA 1
ATOM 687 C C . LEU A 1 91 ? -9.156 -13.148 -5.109 1 98.31 91 LEU A C 1
ATOM 689 O O . LEU A 1 91 ? -10.367 -13.359 -5.207 1 98.31 91 LEU A O 1
ATOM 693 N N . VAL A 1 92 ? -8.336 -13.453 -5.988 1 98.44 92 VAL A N 1
ATOM 694 C CA . VAL A 1 92 ? -8.688 -14.375 -7.066 1 98.44 92 VAL A CA 1
ATOM 695 C C . VAL A 1 92 ? -8.07 -15.742 -6.801 1 98.44 92 VAL A C 1
ATOM 697 O O . VAL A 1 92 ? -6.852 -15.906 -6.879 1 98.44 92 VAL A O 1
ATOM 700 N N . LEU A 1 93 ? -8.852 -16.719 -6.523 1 98.44 93 LEU A N 1
ATOM 701 C CA . LEU A 1 93 ? -8.422 -18.078 -6.223 1 98.44 93 LEU A CA 1
ATOM 702 C C . LEU A 1 93 ? -8.734 -19.016 -7.379 1 98.44 93 LEU A C 1
ATOM 704 O O . LEU A 1 93 ? -9.898 -19.203 -7.738 1 98.44 93 LEU A O 1
ATOM 708 N N . ALA A 1 94 ? -7.738 -19.594 -7.934 1 98.12 94 ALA A N 1
ATOM 709 C CA . ALA A 1 94 ? -7.863 -20.469 -9.102 1 98.12 94 ALA A CA 1
ATOM 710 C C . ALA A 1 94 ? -7.684 -21.938 -8.711 1 98.12 94 ALA A C 1
ATOM 712 O O . ALA A 1 94 ? -7.359 -22.234 -7.566 1 98.12 94 ALA A O 1
ATOM 713 N N . ARG A 1 95 ? -7.984 -22.797 -9.68 1 97.62 95 ARG A N 1
ATOM 714 C CA . ARG A 1 95 ? -7.777 -24.219 -9.445 1 97.62 95 ARG A CA 1
ATOM 715 C C . ARG A 1 95 ? -6.297 -24.562 -9.492 1 97.62 95 ARG A C 1
ATOM 717 O O . ARG A 1 95 ? -5.84 -25.453 -8.766 1 97.62 95 ARG A O 1
ATOM 724 N N . SER A 1 96 ? -5.602 -23.859 -10.344 1 96.5 96 SER A N 1
ATOM 725 C CA . SER A 1 96 ? -4.152 -24.016 -10.398 1 96.5 96 SER A CA 1
ATOM 726 C C . SER A 1 96 ? -3.441 -22.938 -9.602 1 96.5 96 SER A C 1
ATOM 728 O O . SER A 1 96 ? -3.863 -21.781 -9.609 1 96.5 96 SER A O 1
ATOM 730 N N . ALA A 1 97 ? -2.346 -23.297 -8.961 1 95.38 97 ALA A N 1
ATOM 731 C CA . ALA A 1 97 ? -1.544 -22.344 -8.188 1 95.38 97 ALA A CA 1
ATOM 732 C C . ALA A 1 97 ? -1.112 -21.156 -9.055 1 95.38 97 ALA A C 1
ATOM 734 O O . ALA A 1 97 ? -1.117 -20.016 -8.602 1 95.38 97 ALA A O 1
ATOM 735 N N . LEU A 1 98 ? -0.825 -21.391 -10.305 1 91.25 98 LEU A N 1
ATOM 736 C CA . LEU A 1 98 ? -0.264 -20.406 -11.219 1 91.25 98 LEU A CA 1
ATOM 737 C C . LEU A 1 98 ? -1.238 -19.25 -11.445 1 91.25 98 LEU A C 1
ATOM 739 O O . LEU A 1 98 ? -0.82 -18.109 -11.633 1 91.25 98 LEU A O 1
ATOM 743 N N . HIS A 1 99 ? -2.525 -19.547 -11.398 1 94 99 HIS A N 1
ATOM 744 C CA . HIS A 1 99 ? -3.494 -18.578 -11.898 1 94 99 HIS A CA 1
ATOM 745 C C . HIS A 1 99 ? -4.098 -17.75 -10.758 1 94 99 HIS A C 1
ATOM 747 O O . HIS A 1 99 ? -5.035 -16.984 -10.977 1 94 99 HIS A O 1
ATOM 753 N N . HIS A 1 100 ? -3.6 -17.984 -9.539 1 96.75 100 HIS A N 1
ATOM 754 C CA . HIS A 1 100 ? -4.02 -17.109 -8.445 1 96.75 100 HIS A CA 1
ATOM 755 C C . HIS A 1 100 ? -3.617 -15.664 -8.711 1 96.75 100 HIS A C 1
ATOM 757 O O . HIS A 1 100 ? -2.607 -15.406 -9.375 1 96.75 100 HIS A O 1
ATOM 763 N N . SER A 1 101 ? -4.387 -14.742 -8.203 1 96.25 101 SER A N 1
ATOM 764 C CA . SER A 1 101 ? -4.137 -13.312 -8.367 1 96.25 101 SER A CA 1
ATOM 765 C C . SER A 1 101 ? -4.914 -12.492 -7.344 1 96.25 101 SER A C 1
ATOM 767 O O . SER A 1 101 ? -5.285 -13.008 -6.285 1 96.25 101 SER A O 1
ATOM 769 N N . LEU A 1 102 ? -4.977 -11.242 -7.551 1 97.62 102 LEU A N 1
ATOM 770 C CA . LEU A 1 102 ? -5.805 -10.297 -6.812 1 97.62 102 LEU A CA 1
ATOM 771 C C . LEU A 1 102 ? -6.648 -9.453 -7.762 1 97.62 102 LEU A C 1
ATOM 773 O O . LEU A 1 102 ? -6.27 -9.242 -8.914 1 97.62 102 LEU A O 1
ATOM 777 N N . VAL A 1 103 ? -7.824 -9.086 -7.273 1 98.06 103 VAL A N 1
ATOM 778 C CA . VAL A 1 103 ? -8.492 -7.938 -7.871 1 98.06 103 VAL A CA 1
ATOM 779 C C . VAL A 1 103 ? -7.879 -6.648 -7.336 1 98.06 103 VAL A C 1
ATOM 781 O O . VAL A 1 103 ? -7.879 -6.406 -6.125 1 98.06 103 VAL A O 1
ATOM 784 N N . TYR A 1 104 ? -7.359 -5.871 -8.242 1 98.38 104 TYR A N 1
ATOM 785 C CA . TYR A 1 104 ? -6.641 -4.691 -7.77 1 98.38 104 TYR A CA 1
ATOM 786 C C . TYR A 1 104 ? -6.754 -3.545 -8.766 1 98.38 104 TYR A C 1
ATOM 788 O O . TYR A 1 104 ? -7.102 -3.758 -9.93 1 98.38 104 TYR A O 1
ATOM 796 N N . ARG A 1 105 ? -6.535 -2.346 -8.336 1 98.69 105 ARG A N 1
ATOM 797 C CA . ARG A 1 105 ? -6.336 -1.106 -9.086 1 98.69 105 ARG A CA 1
ATOM 798 C C . ARG A 1 105 ? -5.094 -0.366 -8.594 1 98.69 105 ARG A C 1
ATOM 800 O O . ARG A 1 105 ? -4.93 -0.155 -7.387 1 98.69 105 ARG A O 1
ATOM 807 N N . SER A 1 106 ? -4.188 -0 -9.484 1 98.81 106 SER A N 1
ATOM 808 C CA . SER A 1 106 ? -2.979 0.712 -9.086 1 98.81 106 SER A CA 1
ATOM 809 C C . SER A 1 106 ? -2.623 1.809 -10.078 1 98.81 106 SER A C 1
ATOM 811 O O . SER A 1 106 ? -3.062 1.773 -11.234 1 98.81 106 SER A O 1
ATOM 813 N N . VAL A 1 107 ? -1.913 2.818 -9.625 1 98.88 107 VAL A N 1
ATOM 814 C CA . VAL A 1 107 ? -1.338 3.883 -10.438 1 98.88 107 VAL A CA 1
ATOM 815 C C . VAL A 1 107 ? 0.141 4.055 -10.102 1 98.88 107 VAL A C 1
ATOM 817 O O . VAL A 1 107 ? 0.521 4.031 -8.922 1 98.88 107 VAL A O 1
ATOM 820 N N . VAL A 1 108 ? 0.933 4.121 -11.086 1 98.81 108 VAL A N 1
ATOM 821 C CA . VAL A 1 108 ? 2.35 4.445 -10.945 1 98.81 108 VAL A CA 1
ATOM 822 C C . VAL A 1 108 ? 2.645 5.777 -11.633 1 98.81 108 VAL A C 1
ATOM 824 O O . VAL A 1 108 ? 2.285 5.973 -12.797 1 98.81 108 VAL A O 1
ATOM 827 N N . VAL A 1 109 ? 3.238 6.691 -10.906 1 98.88 109 VAL A N 1
ATOM 828 C CA . VAL A 1 109 ? 3.607 8.016 -11.406 1 98.88 109 VAL A CA 1
ATOM 829 C C . VAL A 1 109 ? 5.125 8.188 -11.336 1 98.88 109 VAL A C 1
ATOM 831 O O . VAL A 1 109 ? 5.727 8 -10.273 1 98.88 109 VAL A O 1
ATOM 834 N N . HIS A 1 110 ? 5.695 8.508 -12.445 1 98.69 110 HIS A N 1
ATOM 835 C CA . HIS A 1 110 ? 7.121 8.812 -12.516 1 98.69 110 HIS A CA 1
ATOM 836 C C . HIS A 1 110 ? 7.348 10.312 -12.695 1 98.69 110 HIS A C 1
ATOM 838 O O . HIS A 1 110 ? 6.582 10.984 -13.391 1 98.69 110 HIS A O 1
ATOM 844 N N . GLY A 1 111 ? 8.406 10.805 -12.039 1 98 111 GLY A N 1
ATOM 845 C CA . GLY A 1 111 ? 8.766 12.188 -12.305 1 98 111 GLY A CA 1
ATOM 846 C C . GLY A 1 111 ? 9.75 12.75 -11.297 1 98 111 GLY A C 1
ATOM 847 O O . GLY A 1 111 ? 10.367 12 -10.539 1 98 111 GLY A O 1
ATOM 848 N N . ASP A 1 112 ? 9.977 14.031 -11.391 1 98.06 112 ASP A N 1
ATOM 849 C CA . ASP A 1 112 ? 10.781 14.789 -10.445 1 98.06 112 ASP A CA 1
ATOM 850 C C . ASP A 1 112 ? 9.906 15.672 -9.555 1 98.06 112 ASP A C 1
ATOM 852 O O . ASP A 1 112 ? 9.336 16.656 -10.023 1 98.06 112 ASP A O 1
ATOM 856 N N . ALA A 1 113 ? 9.836 15.297 -8.305 1 98.38 113 ALA A N 1
ATOM 857 C CA . ALA A 1 113 ? 9.016 16.062 -7.367 1 98.38 113 ALA A CA 1
ATOM 858 C C . ALA A 1 113 ? 9.75 17.312 -6.891 1 98.38 113 ALA A C 1
ATOM 860 O O . ALA A 1 113 ? 10.961 17.281 -6.656 1 98.38 113 ALA A O 1
ATOM 861 N N . ARG A 1 114 ? 9.078 18.312 -6.711 1 97.31 114 ARG A N 1
ATOM 862 C CA . ARG A 1 114 ? 9.68 19.531 -6.188 1 97.31 114 ARG A CA 1
ATOM 863 C C . ARG A 1 114 ? 9.117 19.875 -4.809 1 97.31 114 ARG A C 1
ATOM 865 O O . ARG A 1 114 ? 7.953 19.594 -4.52 1 97.31 114 ARG A O 1
ATOM 872 N N . LEU A 1 115 ? 9.891 20.516 -4.066 1 96.88 115 LEU A N 1
ATOM 873 C CA . LEU A 1 115 ? 9.422 21.062 -2.803 1 96.88 115 LEU A CA 1
ATOM 874 C C . LEU A 1 115 ? 8.508 22.266 -3.039 1 96.88 115 LEU A C 1
ATOM 876 O O . LEU A 1 115 ? 8.836 23.141 -3.834 1 96.88 115 LEU A O 1
ATOM 880 N N . VAL A 1 116 ? 7.359 22.25 -2.41 1 96.75 116 VAL A N 1
ATOM 881 C CA . VAL A 1 116 ? 6.469 23.406 -2.506 1 96.75 116 VAL A CA 1
ATOM 882 C C . VAL A 1 116 ? 6.969 24.516 -1.599 1 96.75 116 VAL A C 1
ATOM 884 O O . VAL A 1 116 ? 6.949 24.391 -0.373 1 96.75 116 VAL A O 1
ATOM 887 N N . ASP A 1 117 ? 7.367 25.594 -2.162 1 93.25 117 ASP A N 1
ATOM 888 C CA . ASP A 1 117 ? 7.961 26.688 -1.407 1 93.25 117 ASP A CA 1
ATOM 889 C C . ASP A 1 117 ? 6.984 27.844 -1.267 1 93.25 117 ASP A C 1
ATOM 891 O O . ASP A 1 117 ? 7.066 28.625 -0.313 1 93.25 117 ASP A O 1
ATOM 895 N N . ASP A 1 118 ? 6.113 27.969 -2.229 1 94.81 118 ASP A N 1
ATOM 896 C CA . ASP A 1 118 ? 5.117 29.031 -2.18 1 94.81 118 ASP A CA 1
ATOM 897 C C . ASP A 1 118 ? 4.09 28.781 -1.081 1 94.81 118 ASP A C 1
ATOM 899 O O . ASP A 1 118 ? 3.389 27.766 -1.103 1 94.81 118 ASP A O 1
ATOM 903 N N . PRO A 1 119 ? 3.963 29.719 -0.09 1 94.88 119 PRO A N 1
ATOM 904 C CA . PRO A 1 119 ? 3.053 29.5 1.035 1 94.88 119 PRO A CA 1
ATOM 905 C C . PRO A 1 119 ? 1.601 29.312 0.595 1 94.88 119 PRO A C 1
ATOM 907 O O . PRO A 1 119 ? 0.855 28.547 1.204 1 94.88 119 PRO A O 1
ATOM 910 N N . ASP A 1 120 ? 1.223 30.016 -0.416 1 96.19 120 ASP A N 1
ATOM 911 C CA . ASP A 1 120 ? -0.151 29.891 -0.894 1 96.19 120 ASP A CA 1
ATOM 912 C C . ASP A 1 120 ? -0.396 28.516 -1.499 1 96.19 120 ASP A C 1
ATOM 914 O O . ASP A 1 120 ? -1.437 27.891 -1.256 1 96.19 120 ASP A O 1
ATOM 918 N N . GLU A 1 121 ? 0.501 28.078 -2.326 1 97.19 121 GLU A N 1
ATOM 919 C CA . GLU A 1 121 ? 0.384 26.734 -2.867 1 97.19 121 GLU A CA 1
ATOM 920 C C . GLU A 1 121 ? 0.399 25.688 -1.756 1 97.19 121 GLU A C 1
ATOM 922 O O . GLU A 1 121 ? -0.354 24.703 -1.804 1 97.19 121 GLU A O 1
ATOM 927 N N . LYS A 1 122 ? 1.263 25.875 -0.838 1 96.81 122 LYS A N 1
ATOM 928 C CA . LYS A 1 122 ? 1.36 24.922 0.272 1 96.81 122 LYS A CA 1
ATOM 929 C C . LYS A 1 122 ? 0.04 24.828 1.033 1 96.81 122 LYS A C 1
ATOM 931 O O . LYS A 1 122 ? -0.419 23.734 1.361 1 96.81 122 LYS A O 1
ATOM 936 N N . LEU A 1 123 ? -0.516 25.969 1.303 1 96.25 123 LEU A N 1
ATOM 937 C CA . LEU A 1 123 ? -1.792 25.984 2.01 1 96.25 123 LEU A CA 1
ATOM 938 C C . LEU A 1 123 ? -2.871 25.281 1.206 1 96.25 123 LEU A C 1
ATOM 940 O O . LEU A 1 123 ? -3.658 24.5 1.762 1 96.25 123 LEU A O 1
ATOM 944 N N . ARG A 1 124 ? -2.883 25.531 -0.074 1 97.06 124 ARG A N 1
ATOM 945 C CA . ARG A 1 124 ? -3.834 24.828 -0.939 1 97.06 124 ARG A CA 1
ATOM 946 C C . ARG A 1 124 ? -3.602 23.328 -0.917 1 97.06 124 ARG A C 1
ATOM 948 O O . ARG A 1 124 ? -4.551 22.547 -0.816 1 97.06 124 ARG A O 1
ATOM 955 N N . ALA A 1 125 ? -2.379 22.922 -1.032 1 98 125 ALA A N 1
ATOM 956 C CA . ALA A 1 125 ? -2.016 21.516 -1.01 1 98 125 ALA A CA 1
ATOM 957 C C . ALA A 1 125 ? -2.438 20.859 0.303 1 98 125 ALA A C 1
ATOM 959 O O . ALA A 1 125 ? -3.004 19.766 0.304 1 98 125 ALA A O 1
ATOM 960 N N . LEU A 1 126 ? -2.166 21.547 1.381 1 97.44 126 LEU A N 1
ATOM 961 C CA . LEU A 1 126 ? -2.525 21.016 2.689 1 97.44 126 LEU A CA 1
ATOM 962 C C . LEU A 1 126 ? -4.039 20.891 2.83 1 97.44 126 LEU A C 1
ATOM 964 O O . LEU A 1 126 ? -4.539 19.938 3.42 1 97.44 126 LEU A O 1
ATOM 968 N N . GLY A 1 127 ? -4.746 21.859 2.334 1 97.62 127 GLY A N 1
ATOM 969 C CA . GLY A 1 127 ? -6.195 21.75 2.287 1 97.62 127 GLY A CA 1
ATOM 970 C C . GLY A 1 127 ? -6.676 20.547 1.504 1 97.62 127 GLY A C 1
ATOM 971 O O . GLY A 1 127 ? -7.578 19.828 1.943 1 97.62 127 GLY A O 1
ATOM 972 N N . CYS A 1 128 ? -6.07 20.312 0.327 1 98.31 128 CYS A N 1
ATOM 973 C CA . CYS A 1 128 ? -6.395 19.141 -0.484 1 98.31 128 CYS A CA 1
ATOM 974 C C . CYS A 1 128 ? -6.109 17.844 0.279 1 98.31 128 CYS A C 1
ATOM 976 O O . CYS A 1 128 ? -6.898 16.906 0.226 1 98.31 128 CYS A O 1
ATOM 978 N N . LEU A 1 129 ? -5.023 17.844 0.979 1 98.31 129 LEU A N 1
ATOM 979 C CA . LEU A 1 129 ? -4.641 16.672 1.747 1 98.31 129 LEU A CA 1
ATOM 980 C C . LEU A 1 129 ? -5.66 16.391 2.844 1 98.31 129 LEU A C 1
ATOM 982 O O . LEU A 1 129 ? -6.043 15.227 3.053 1 98.31 129 LEU A O 1
ATOM 986 N N . LEU A 1 130 ? -6.125 17.406 3.545 1 97.75 130 LEU A N 1
ATOM 987 C CA . LEU A 1 130 ? -7.121 17.234 4.598 1 97.75 130 LEU A CA 1
ATOM 988 C C . LEU A 1 130 ? -8.438 16.719 4.027 1 97.75 130 LEU A C 1
ATOM 990 O O . LEU A 1 130 ? -9.008 15.758 4.551 1 97.75 130 LEU A O 1
ATOM 994 N N . ASP A 1 131 ? -8.844 17.281 2.92 1 97.69 131 ASP A N 1
ATOM 995 C CA . ASP A 1 131 ? -10.102 16.875 2.309 1 97.69 131 ASP A CA 1
ATOM 996 C C . ASP A 1 131 ? -9.992 15.492 1.686 1 97.69 131 ASP A C 1
ATOM 998 O O . ASP A 1 131 ? -10.992 14.789 1.534 1 97.69 131 ASP A O 1
ATOM 1002 N N . HIS A 1 132 ? -8.805 15.148 1.292 1 98.06 132 HIS A N 1
ATOM 1003 C CA . HIS A 1 132 ? -8.578 13.797 0.79 1 98.06 132 HIS A CA 1
ATOM 1004 C C . HIS A 1 132 ? -8.789 12.758 1.887 1 98.06 132 HIS A C 1
ATOM 1006 O O . HIS A 1 132 ? -9.336 11.68 1.631 1 98.06 132 HIS A O 1
ATOM 1012 N N . VAL A 1 133 ? -8.359 13.055 3.068 1 97.25 133 VAL A N 1
ATOM 1013 C CA . VAL A 1 133 ? -8.547 12.156 4.199 1 97.25 133 VAL A CA 1
ATOM 1014 C C . VAL A 1 133 ? -10.031 12.008 4.508 1 97.25 133 VAL A C 1
ATOM 1016 O O . VAL A 1 133 ? -10.547 10.898 4.629 1 97.25 133 VAL A O 1
ATOM 1019 N N . ALA A 1 134 ? -10.672 13.078 4.602 1 96.81 134 ALA A N 1
ATOM 1020 C CA . ALA A 1 134 ? -12.117 13.141 4.789 1 96.81 134 ALA A CA 1
ATOM 1021 C C . ALA A 1 134 ? -12.703 14.398 4.16 1 96.81 134 ALA A C 1
ATOM 1023 O O . ALA A 1 134 ? -12.406 15.516 4.598 1 96.81 134 ALA A O 1
ATOM 1024 N N . ALA A 1 135 ? -13.539 14.117 3.135 1 95.88 135 ALA A N 1
ATOM 1025 C CA . ALA A 1 135 ? -14.125 15.25 2.418 1 95.88 135 ALA A CA 1
ATOM 1026 C C . ALA A 1 135 ? -14.828 16.203 3.381 1 95.88 135 ALA A C 1
ATOM 1028 O O . ALA A 1 135 ? -15.672 15.789 4.168 1 95.88 135 ALA A O 1
ATOM 1029 N N . GLY A 1 136 ? -14.453 17.484 3.359 1 95.38 136 GLY A N 1
ATOM 1030 C CA . GLY A 1 136 ? -15.031 18.5 4.23 1 95.38 136 GLY A CA 1
ATOM 1031 C C . GLY A 1 136 ? -14.156 18.828 5.422 1 95.38 136 GLY A C 1
ATOM 1032 O O . GLY A 1 136 ? -14.391 19.828 6.113 1 95.38 136 GLY A O 1
ATOM 1033 N N . ARG A 1 137 ? -13.141 18.109 5.656 1 97.44 137 ARG A N 1
ATOM 1034 C CA . ARG A 1 137 ? -12.359 18.25 6.879 1 97.44 137 ARG A CA 1
ATOM 1035 C C . ARG A 1 137 ? -11.555 19.531 6.879 1 97.44 137 ARG A C 1
ATOM 1037 O O . ARG A 1 137 ? -11.367 20.156 7.926 1 97.44 137 ARG A O 1
ATOM 1044 N N . ALA A 1 138 ? -11.086 19.938 5.734 1 97.12 138 ALA A N 1
ATOM 1045 C CA . ALA A 1 138 ? -10.289 21.156 5.641 1 97.12 138 ALA A CA 1
ATOM 1046 C C . ALA A 1 138 ? -11.023 22.344 6.246 1 97.12 138 ALA A C 1
ATOM 1048 O O . ALA A 1 138 ? -10.398 23.234 6.824 1 97.12 138 ALA A O 1
ATOM 1049 N N . SER A 1 139 ? -12.336 22.406 6.18 1 96.88 139 SER A N 1
ATOM 1050 C CA . SER A 1 139 ? -13.133 23.516 6.711 1 96.88 139 SER A CA 1
ATOM 1051 C C . SER A 1 139 ? -13.578 23.234 8.141 1 96.88 139 SER A C 1
ATOM 1053 O O . SER A 1 139 ? -14.219 24.078 8.773 1 96.88 139 SER A O 1
ATOM 1055 N N . ASP A 1 140 ? -13.25 22.109 8.695 1 97.44 140 ASP A N 1
ATOM 1056 C CA . ASP A 1 140 ? -13.734 21.656 9.992 1 97.44 140 ASP A CA 1
ATOM 1057 C C . ASP A 1 140 ? -12.578 21.438 10.961 1 97.44 140 ASP A C 1
ATOM 1059 O O . ASP A 1 140 ? -12.602 20.5 11.758 1 97.44 140 ASP A O 1
ATOM 1063 N N . CYS A 1 141 ? -11.492 22.141 10.766 1 97.44 141 CYS A N 1
ATOM 1064 C CA . CYS A 1 141 ? -10.352 22.156 11.672 1 97.44 141 CYS A CA 1
ATOM 1065 C C . CYS A 1 141 ? -9.633 23.5 11.625 1 97.44 141 CYS A C 1
ATOM 1067 O O . CYS A 1 141 ? -9.938 24.328 10.766 1 97.44 141 CYS A O 1
ATOM 1069 N N . ARG A 1 142 ? -8.766 23.672 12.555 1 97.31 142 ARG A N 1
ATOM 1070 C CA . ARG A 1 142 ? -8.008 24.922 12.578 1 97.31 142 ARG A CA 1
ATOM 1071 C C . ARG A 1 142 ? -6.887 24.891 11.539 1 97.31 142 ARG A C 1
ATOM 1073 O O . ARG A 1 142 ? -6.109 23.938 11.484 1 97.31 142 ARG A O 1
ATOM 1080 N N . LEU A 1 143 ? -6.754 25.938 10.828 1 94.44 143 LEU A N 1
ATOM 1081 C CA . LEU A 1 143 ? -5.676 26.078 9.859 1 94.44 143 LEU A CA 1
ATOM 1082 C C . LEU A 1 143 ? -4.32 26.125 10.547 1 94.44 143 LEU A C 1
ATOM 1084 O O . LEU A 1 143 ? -4.23 26.469 11.727 1 94.44 143 LEU A O 1
ATOM 1088 N N . PRO A 1 144 ? -3.33 25.75 9.773 1 94.88 144 PRO A N 1
ATOM 1089 C CA . PRO A 1 144 ? -2.002 25.844 10.391 1 94.88 144 PRO A CA 1
ATOM 1090 C C . PRO A 1 144 ? -1.563 27.297 10.633 1 94.88 144 PRO A C 1
ATOM 1092 O O . PRO A 1 144 ? -1.875 28.172 9.836 1 94.88 144 PRO A O 1
ATOM 1095 N N . ASN A 1 145 ? -0.914 27.438 11.758 1 93.31 145 ASN A N 1
ATOM 1096 C CA . ASN A 1 145 ? -0.247 28.719 11.953 1 93.31 145 ASN A CA 1
ATOM 1097 C C . ASN A 1 145 ? 1.106 28.766 11.25 1 93.31 145 ASN A C 1
ATOM 1099 O O . ASN A 1 145 ? 1.5 27.797 10.594 1 93.31 145 ASN A O 1
ATOM 1103 N N . ALA A 1 146 ? 1.778 29.891 11.367 1 92.62 146 ALA A N 1
ATOM 1104 C CA . ALA A 1 146 ? 3.016 30.094 10.617 1 92.62 146 ALA A CA 1
ATOM 1105 C C . ALA A 1 146 ? 4.074 29.062 11.008 1 92.62 146 ALA A C 1
ATOM 1107 O O . ALA A 1 146 ? 4.797 28.547 10.148 1 92.62 146 ALA A O 1
ATOM 1108 N N . ARG A 1 147 ? 4.156 28.844 12.234 1 92.75 147 ARG A N 1
ATOM 1109 C CA . ARG A 1 147 ? 5.137 27.875 12.727 1 92.75 147 ARG A CA 1
ATOM 1110 C C . ARG A 1 147 ? 4.832 26.469 12.203 1 92.75 147 ARG A C 1
ATOM 1112 O O . ARG A 1 147 ? 5.738 25.766 11.773 1 92.75 147 ARG A O 1
ATOM 1119 N N . GLU A 1 148 ? 3.588 26.094 12.32 1 92.31 148 GLU A N 1
ATOM 1120 C CA . GLU A 1 148 ? 3.143 24.781 11.844 1 92.31 148 GLU A CA 1
ATOM 1121 C C . GLU A 1 148 ? 3.369 24.641 10.344 1 92.31 148 GLU A C 1
ATOM 1123 O O . GLU A 1 148 ? 3.811 23.594 9.867 1 92.31 148 GLU A O 1
ATOM 1128 N N . LEU A 1 149 ? 3.051 25.656 9.602 1 93.31 149 LEU A N 1
ATOM 1129 C CA . LEU A 1 149 ? 3.271 25.656 8.164 1 93.31 149 LEU A CA 1
ATOM 1130 C C . LEU A 1 149 ? 4.754 25.484 7.84 1 93.31 149 LEU A C 1
ATOM 1132 O O . LEU A 1 149 ? 5.113 24.75 6.922 1 93.31 149 LEU A O 1
ATOM 1136 N N . ALA A 1 150 ? 5.625 26.125 8.617 1 91.12 150 ALA A N 1
ATOM 1137 C CA . ALA A 1 150 ? 7.066 26.062 8.406 1 91.12 150 ALA A CA 1
ATOM 1138 C C . ALA A 1 150 ? 7.609 24.672 8.711 1 91.12 150 ALA A C 1
ATOM 1140 O O . ALA A 1 150 ? 8.594 24.234 8.109 1 91.12 150 ALA A O 1
ATOM 1141 N N . ALA A 1 151 ? 6.965 23.938 9.547 1 90.5 151 ALA A N 1
ATOM 1142 C CA . ALA A 1 151 ? 7.426 22.625 9.977 1 90.5 151 ALA A CA 1
ATOM 1143 C C . ALA A 1 151 ? 6.957 21.531 9.016 1 90.5 151 ALA A C 1
ATOM 1145 O O . ALA A 1 151 ? 7.418 20.391 9.086 1 90.5 151 ALA A O 1
ATOM 1146 N N . THR A 1 152 ? 6.039 21.828 8.203 1 93.12 152 THR A N 1
ATOM 1147 C CA . THR A 1 152 ? 5.449 20.891 7.266 1 93.12 152 THR A CA 1
ATOM 1148 C C . THR A 1 152 ? 6.055 21.047 5.875 1 93.12 152 THR A C 1
ATOM 1150 O O . THR A 1 152 ? 6.285 22.172 5.422 1 93.12 152 THR A O 1
ATOM 1153 N N . ALA A 1 153 ? 6.402 20 5.273 1 95.5 153 ALA A N 1
ATOM 1154 C CA . ALA A 1 153 ? 6.855 20.016 3.885 1 95.5 153 ALA A CA 1
ATOM 1155 C C . ALA A 1 153 ? 5.879 19.266 2.98 1 95.5 153 ALA A C 1
ATOM 1157 O O . ALA A 1 153 ? 5.203 18.328 3.424 1 95.5 153 ALA A O 1
ATOM 1158 N N . VAL A 1 154 ? 5.777 19.719 1.767 1 97.56 154 VAL A N 1
ATOM 1159 C CA . VAL A 1 154 ? 4.945 19.109 0.739 1 97.56 154 VAL A CA 1
ATOM 1160 C C . VAL A 1 154 ? 5.746 18.953 -0.555 1 97.56 154 VAL A C 1
ATOM 1162 O O . VAL A 1 154 ? 6.449 19.891 -0.963 1 97.56 154 VAL A O 1
ATOM 1165 N N . LEU A 1 155 ? 5.68 17.781 -1.16 1 98.38 155 LEU A N 1
ATOM 1166 C CA . LEU A 1 155 ? 6.18 17.578 -2.518 1 98.38 155 LEU A CA 1
ATOM 1167 C C . LEU A 1 155 ? 5.055 17.719 -3.537 1 98.38 155 LEU A C 1
ATOM 1169 O O . LEU A 1 155 ? 3.93 17.281 -3.293 1 98.38 155 LEU A O 1
ATOM 1173 N N . ALA A 1 156 ? 5.379 18.359 -4.609 1 98.62 156 ALA A N 1
ATOM 1174 C CA . ALA A 1 156 ? 4.492 18.422 -5.766 1 98.62 156 ALA A CA 1
ATOM 1175 C C . ALA A 1 156 ? 5.047 17.578 -6.918 1 98.62 156 ALA A C 1
ATOM 1177 O O . ALA A 1 156 ? 6.215 17.734 -7.293 1 98.62 156 ALA A O 1
ATOM 1178 N N . LEU A 1 157 ? 4.254 16.719 -7.457 1 98.75 157 LEU A N 1
ATOM 1179 C CA . LEU A 1 157 ? 4.59 15.875 -8.602 1 98.75 157 LEU A CA 1
ATOM 1180 C C . LEU A 1 157 ? 3.541 16.016 -9.703 1 98.75 157 LEU A C 1
ATOM 1182 O O . LEU A 1 157 ? 2.396 15.586 -9.531 1 98.75 157 LEU A O 1
ATOM 1186 N N . ASP A 1 158 ? 3.949 16.562 -10.805 1 98.31 158 ASP A N 1
ATOM 1187 C CA . ASP A 1 158 ? 3.01 16.719 -11.906 1 98.31 158 ASP A CA 1
ATOM 1188 C C . ASP A 1 158 ? 2.68 15.367 -12.539 1 98.31 158 ASP A C 1
ATOM 1190 O O . ASP A 1 158 ? 3.566 14.531 -12.719 1 98.31 158 ASP A O 1
ATOM 1194 N N . LEU A 1 159 ? 1.434 15.219 -12.836 1 98.56 159 LEU A N 1
ATOM 1195 C CA . LEU A 1 159 ? 0.992 13.992 -13.492 1 98.56 159 LEU A CA 1
ATOM 1196 C C . LEU A 1 159 ? 1.26 14.055 -14.992 1 98.56 159 LEU A C 1
ATOM 1198 O O . LEU A 1 159 ? 0.448 14.594 -15.75 1 98.56 159 LEU A O 1
ATOM 1202 N N . VAL A 1 160 ? 2.379 13.523 -15.344 1 98.25 160 VAL A N 1
ATOM 1203 C CA . VAL A 1 160 ? 2.793 13.531 -16.734 1 98.25 160 VAL A CA 1
ATOM 1204 C C . VAL A 1 160 ? 3.066 12.109 -17.219 1 98.25 160 VAL A C 1
ATOM 1206 O O . VAL A 1 160 ? 2.428 11.625 -18.156 1 98.25 160 VAL A O 1
ATOM 1209 N N . GLU A 1 161 ? 3.93 11.43 -16.547 1 98.38 161 GLU A N 1
ATOM 1210 C CA . GLU A 1 161 ? 4.227 10.031 -16.828 1 98.38 161 GLU A CA 1
ATOM 1211 C C . GLU A 1 161 ? 3.502 9.102 -15.859 1 98.38 161 GLU A C 1
ATOM 1213 O O . GLU A 1 161 ? 4 8.82 -14.773 1 98.38 161 GLU A O 1
ATOM 1218 N N . VAL A 1 162 ? 2.365 8.68 -16.297 1 98.62 162 VAL A N 1
ATOM 1219 C CA . VAL A 1 162 ? 1.433 7.992 -15.414 1 98.62 162 VAL A CA 1
ATOM 1220 C C . VAL A 1 162 ? 0.86 6.766 -16.125 1 98.62 162 VAL A C 1
ATOM 1222 O O . VAL A 1 162 ? 0.561 6.809 -17.312 1 98.62 162 VAL A O 1
ATOM 1225 N N . SER A 1 163 ? 0.745 5.711 -15.375 1 98.31 163 SER A N 1
ATOM 1226 C CA . SER A 1 163 ? 0.006 4.551 -15.859 1 98.31 163 SER A CA 1
ATOM 1227 C C . SER A 1 163 ? -0.825 3.924 -14.742 1 98.31 163 SER A C 1
ATOM 1229 O O . SER A 1 163 ? -0.418 3.932 -13.578 1 98.31 163 SER A O 1
ATOM 1231 N N . ALA A 1 164 ? -1.98 3.441 -15.094 1 98.5 164 ALA A N 1
ATOM 1232 C CA . ALA A 1 164 ? -2.791 2.605 -14.211 1 98.5 164 ALA A CA 1
ATOM 1233 C C . ALA A 1 164 ? -2.744 1.144 -14.648 1 98.5 164 ALA A C 1
ATOM 1235 O O . ALA A 1 164 ? -2.502 0.845 -15.82 1 98.5 164 ALA A O 1
ATOM 1236 N N . LYS A 1 165 ? -2.881 0.292 -13.75 1 97.81 165 LYS A N 1
ATOM 1237 C CA . LYS A 1 165 ? -3.137 -1.123 -14 1 97.81 165 LYS A CA 1
ATOM 1238 C C . LYS A 1 165 ? -4.344 -1.611 -13.203 1 97.81 165 LYS A C 1
ATOM 1240 O O . LYS A 1 165 ? -4.438 -1.373 -12 1 97.81 165 LYS A O 1
ATOM 1245 N N . VAL A 1 166 ? -5.277 -2.184 -13.891 1 97.88 166 VAL A N 1
ATOM 1246 C CA . VAL A 1 166 ? -6.527 -2.625 -13.281 1 97.88 166 VAL A CA 1
ATOM 1247 C C . VAL A 1 166 ? -6.801 -4.078 -13.656 1 97.88 166 VAL A C 1
ATOM 1249 O O . VAL A 1 166 ? -6.723 -4.453 -14.828 1 97.88 166 VAL A O 1
ATOM 1252 N N . ARG A 1 167 ? -7.02 -4.891 -12.648 1 96.56 167 ARG A N 1
ATOM 1253 C CA . ARG A 1 167 ? -7.43 -6.277 -12.852 1 96.56 167 ARG A CA 1
ATOM 1254 C C . ARG A 1 167 ? -8.766 -6.555 -12.172 1 96.56 167 ARG A C 1
ATOM 1256 O O . ARG A 1 167 ? -8.914 -6.34 -10.969 1 96.56 167 ARG A O 1
ATOM 1263 N N . SER A 1 168 ? -9.656 -7.004 -12.961 1 93.88 168 SER A N 1
ATOM 1264 C CA . SER A 1 168 ? -10.961 -7.418 -12.461 1 93.88 168 SER A CA 1
ATOM 1265 C C . SER A 1 168 ? -11.336 -8.805 -12.969 1 93.88 168 SER A C 1
ATOM 1267 O O . SER A 1 168 ? -10.578 -9.414 -13.727 1 93.88 168 SER A O 1
ATOM 1269 N N . GLY A 1 169 ? -12.359 -9.305 -12.461 1 92.12 169 GLY A N 1
ATOM 1270 C CA . GLY A 1 169 ? -12.836 -10.594 -12.938 1 92.12 169 GLY A CA 1
ATOM 1271 C C . GLY A 1 169 ? -12.297 -11.766 -12.141 1 92.12 169 GLY A C 1
ATOM 1272 O O . GLY A 1 169 ? -11.539 -11.578 -11.188 1 92.12 169 GLY A O 1
ATOM 1273 N N . GLY A 1 170 ? -12.719 -12.953 -12.469 1 95.38 170 GLY A N 1
ATOM 1274 C CA . GLY A 1 170 ? -12.367 -14.172 -11.758 1 95.38 170 GLY A CA 1
ATOM 1275 C C . GLY A 1 170 ? -11.148 -14.867 -12.344 1 95.38 170 GLY A C 1
ATOM 1276 O O . GLY A 1 170 ? -10.406 -14.281 -13.133 1 95.38 170 GLY A O 1
ATOM 1277 N N . PRO A 1 171 ? -10.883 -16.062 -11.867 1 96.31 171 PRO A N 1
ATOM 1278 C CA . PRO A 1 171 ? -9.719 -16.812 -12.336 1 96.31 171 PRO A CA 1
ATOM 12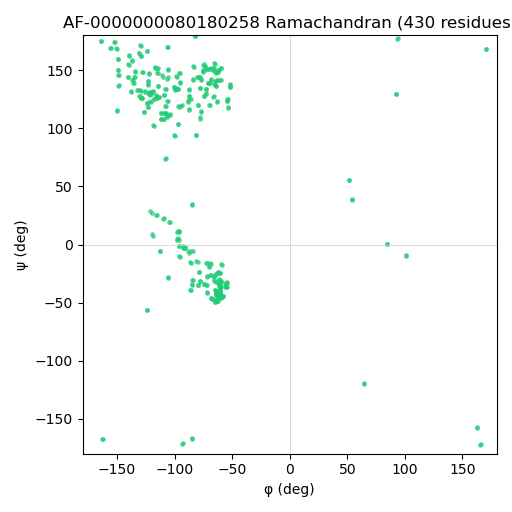79 C C . PRO A 1 171 ? -9.82 -17.188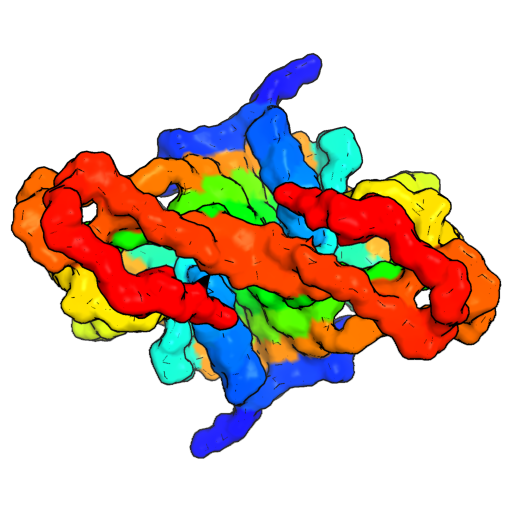 -13.812 1 96.31 171 PRO A C 1
ATOM 1281 O O . PRO A 1 171 ? -10.922 -17.391 -14.328 1 96.31 171 PRO A O 1
ATOM 1284 N N . THR A 1 172 ? -8.68 -17.234 -14.414 1 93.38 172 THR A N 1
ATOM 1285 C CA . THR A 1 172 ? -8.562 -17.688 -15.797 1 93.38 172 THR A CA 1
ATOM 1286 C C . THR A 1 172 ? -7.906 -19.062 -15.867 1 93.38 172 THR A C 1
ATOM 1288 O O . THR A 1 172 ? -6.82 -19.203 -16.438 1 93.38 172 THR A O 1
ATOM 1291 N N . ASP A 1 173 ? -8.625 -20.078 -15.5 1 94.25 173 ASP A N 1
ATOM 1292 C CA . ASP A 1 173 ? -8.102 -21.438 -15.414 1 94.25 173 ASP A CA 1
ATOM 1293 C C . ASP A 1 173 ? -7.941 -22.047 -16.812 1 94.25 173 ASP A C 1
ATOM 1295 O O . ASP A 1 173 ? -8.727 -21.766 -17.719 1 94.25 173 ASP A O 1
ATOM 1299 N N . ASP A 1 174 ? -6.996 -22.891 -16.922 1 94.88 174 ASP A N 1
ATOM 1300 C CA . ASP A 1 174 ? -6.883 -23.688 -18.141 1 94.88 174 ASP A CA 1
ATOM 1301 C C . ASP A 1 174 ? -8 -24.719 -18.219 1 94.88 174 ASP A C 1
ATOM 1303 O O . ASP A 1 174 ? -8.445 -25.25 -17.203 1 94.88 174 ASP A O 1
ATOM 1307 N N . PRO A 1 175 ? -8.367 -25.062 -19.453 1 95 175 PRO A N 1
ATOM 1308 C CA . PRO A 1 175 ? -9.453 -26.047 -19.625 1 95 175 PRO A CA 1
ATOM 1309 C C . PRO A 1 175 ? -9.188 -27.359 -18.875 1 95 175 PRO A C 1
ATOM 1311 O O . PRO A 1 175 ? -10.109 -27.953 -18.328 1 95 175 PRO A O 1
ATOM 1314 N N . GLU A 1 176 ? -8.016 -27.75 -18.844 1 94.69 176 GLU A N 1
ATOM 1315 C CA . GLU A 1 176 ? -7.652 -29.031 -18.234 1 94.69 176 GLU A CA 1
ATOM 1316 C C . GLU A 1 176 ? -7.848 -29 -16.719 1 94.69 176 GLU A C 1
ATOM 1318 O O . GLU A 1 176 ? -7.941 -30.047 -16.078 1 94.69 176 GLU A O 1
ATOM 1323 N N . ASP A 1 177 ? -7.961 -27.828 -16.141 1 95.88 177 ASP A N 1
ATOM 1324 C CA . ASP A 1 177 ? -8.062 -27.703 -14.688 1 95.88 177 ASP A CA 1
ATOM 1325 C C . ASP A 1 177 ? -9.523 -27.625 -14.242 1 95.88 177 ASP A C 1
ATOM 1327 O O . ASP A 1 177 ? -9.82 -27.75 -13.047 1 95.88 177 ASP A O 1
ATOM 1331 N N . LEU A 1 178 ? -10.453 -27.469 -15.148 1 94.81 178 LEU A N 1
ATOM 1332 C CA . LEU A 1 178 ? -11.844 -27.156 -14.836 1 94.81 178 LEU A CA 1
ATOM 1333 C C . LEU A 1 178 ? -12.508 -28.312 -14.094 1 94.81 178 LEU A C 1
ATOM 1335 O O . LEU A 1 178 ? -13.438 -28.094 -13.312 1 94.81 178 LEU A O 1
ATOM 1339 N N . ALA A 1 179 ? -12.008 -29.516 -14.336 1 93.69 179 ALA A N 1
ATOM 1340 C CA . ALA A 1 179 ? -12.656 -30.703 -13.766 1 93.69 179 ALA A CA 1
ATOM 1341 C C . ALA A 1 179 ? -12.109 -31 -12.375 1 93.69 179 ALA A C 1
ATOM 1343 O O . ALA A 1 179 ? -12.617 -31.891 -11.688 1 93.69 179 ALA A O 1
ATOM 1344 N N . LEU A 1 180 ? -11.086 -30.297 -11.961 1 95.25 180 LEU A N 1
ATOM 1345 C CA . LEU A 1 180 ? -10.492 -30.562 -10.648 1 95.25 180 LEU A CA 1
ATOM 1346 C C . LEU A 1 180 ? -11.445 -30.172 -9.531 1 95.25 180 LEU A C 1
ATOM 1348 O O . LEU A 1 180 ? -12.242 -29.25 -9.68 1 95.25 180 LEU A O 1
ATOM 1352 N N . PRO A 1 181 ? -11.344 -30.812 -8.414 1 94.56 181 PRO A N 1
ATOM 1353 C CA . PRO A 1 181 ? -12.297 -30.641 -7.32 1 94.56 181 PRO A CA 1
ATOM 1354 C C . PRO A 1 181 ? -11.945 -29.453 -6.422 1 94.56 181 PRO A C 1
ATOM 1356 O O . PRO A 1 181 ? -12.016 -29.562 -5.195 1 94.56 181 PRO A O 1
ATOM 1359 N N . HIS A 1 182 ? -11.391 -28.391 -6.949 1 96.88 182 HIS A N 1
ATOM 1360 C CA . HIS A 1 182 ? -11.008 -27.219 -6.184 1 96.88 182 HIS A CA 1
ATOM 1361 C C . HIS A 1 182 ? -11.961 -26.047 -6.465 1 96.88 182 HIS A C 1
ATOM 1363 O O . HIS A 1 182 ? -12.336 -25.812 -7.613 1 96.88 182 HIS A O 1
ATOM 1369 N N . TRP A 1 183 ? -12.359 -25.438 -5.402 1 97.62 183 TRP A N 1
ATOM 1370 C CA . TRP A 1 183 ? -13.156 -24.219 -5.57 1 97.62 183 TRP A CA 1
ATOM 1371 C C . TRP A 1 183 ? -12.344 -23.125 -6.246 1 97.62 183 TRP A C 1
ATOM 1373 O O . TRP A 1 183 ? -11.156 -22.938 -5.945 1 97.62 183 TRP A O 1
ATOM 1383 N N . ALA A 1 184 ? -12.93 -22.406 -7.105 1 98.25 184 ALA A N 1
ATOM 1384 C CA . ALA A 1 184 ? -12.328 -21.266 -7.797 1 98.25 184 ALA A CA 1
ATOM 1385 C C . ALA A 1 184 ? -13.305 -20.094 -7.855 1 98.25 184 ALA A C 1
ATOM 1387 O O . ALA A 1 184 ? -14.508 -20.281 -8.047 1 98.25 184 ALA A O 1
ATOM 1388 N N . GLY A 1 185 ? -12.844 -18.922 -7.703 1 98.25 185 GLY A N 1
ATOM 1389 C CA . GLY A 1 185 ? -13.672 -17.734 -7.695 1 98.25 185 GLY A CA 1
ATOM 1390 C C . GLY A 1 185 ? -12.969 -16.516 -7.098 1 98.25 185 GLY A C 1
ATOM 1391 O O . GLY A 1 185 ? -11.742 -16.406 -7.184 1 98.25 185 GLY A O 1
ATOM 1392 N N . VAL A 1 186 ? -13.797 -15.594 -6.648 1 98.44 186 VAL A N 1
ATOM 1393 C CA . VAL A 1 186 ? -13.281 -14.352 -6.09 1 98.44 186 VAL A CA 1
ATOM 1394 C C . VAL A 1 186 ? -13.797 -14.172 -4.664 1 98.44 186 VAL A C 1
ATOM 1396 O O . VAL A 1 186 ? -14.969 -14.43 -4.383 1 98.44 186 VAL A O 1
ATOM 1399 N N . LEU A 1 187 ? -12.922 -13.898 -3.777 1 98.31 187 LEU A N 1
ATOM 1400 C CA . LEU A 1 187 ? -13.328 -13.367 -2.48 1 98.31 187 LEU A CA 1
ATOM 1401 C C . LEU A 1 187 ? -13.219 -11.844 -2.453 1 98.31 187 LEU A C 1
ATOM 1403 O O . LEU A 1 187 ? -12.109 -11.305 -2.395 1 98.31 187 LEU A O 1
ATOM 1407 N N . PRO A 1 188 ? -14.328 -11.109 -2.545 1 97.88 188 PRO A N 1
ATOM 1408 C CA . PRO A 1 188 ? -14.258 -9.648 -2.514 1 97.88 188 PRO A CA 1
ATOM 1409 C C . PRO A 1 188 ? -13.711 -9.117 -1.191 1 97.88 188 PRO A C 1
ATOM 1411 O O . PRO A 1 188 ? -14 -9.68 -0.13 1 97.88 188 PRO A O 1
ATOM 1414 N N . LEU A 1 189 ? -12.945 -8.133 -1.26 1 97.62 189 LEU A N 1
ATOM 1415 C CA . LEU A 1 189 ? -12.453 -7.395 -0.099 1 97.62 189 LEU A CA 1
ATOM 1416 C C . LEU A 1 189 ? -12.836 -5.922 -0.186 1 97.62 189 LEU A C 1
ATOM 1418 O O . LEU A 1 189 ? -12.891 -5.352 -1.278 1 97.62 189 LEU A O 1
ATOM 1422 N N . SER A 1 190 ? -13.07 -5.297 0.956 1 96.19 190 SER A N 1
ATOM 1423 C CA . SER A 1 190 ? -13.383 -3.873 1.003 1 96.19 190 SER A CA 1
ATOM 1424 C C . SER A 1 190 ? -12.883 -3.242 2.299 1 96.19 190 SER A C 1
ATOM 1426 O O . SER A 1 190 ? -12.75 -3.924 3.316 1 96.19 190 SER A O 1
ATOM 1428 N N . VAL A 1 191 ? -12.555 -2 2.244 1 95.75 191 VAL A N 1
ATOM 1429 C CA . VAL A 1 191 ? -12.258 -1.209 3.432 1 95.75 191 VAL A CA 1
ATOM 1430 C C . VAL A 1 191 ? -13.539 -0.606 3.99 1 95.75 191 VAL A C 1
ATOM 1432 O O . VAL A 1 191 ? -14.305 0.038 3.262 1 95.75 191 VAL A O 1
ATOM 1435 N N . THR A 1 192 ? -13.781 -0.804 5.25 1 95.44 192 THR A N 1
ATOM 1436 C CA . THR A 1 192 ? -14.984 -0.297 5.887 1 95.44 192 THR A CA 1
ATOM 1437 C C . THR A 1 192 ? -14.633 0.598 7.074 1 95.44 192 THR A C 1
ATOM 1439 O O . THR A 1 192 ? -13.656 0.349 7.777 1 95.44 192 THR A O 1
ATOM 1442 N N . ALA A 1 193 ? -15.375 1.652 7.207 1 97.19 193 ALA A N 1
ATOM 1443 C CA . ALA A 1 193 ? -15.227 2.547 8.352 1 97.19 193 ALA A CA 1
ATOM 1444 C C . ALA A 1 193 ? -16.078 2.08 9.523 1 97.19 193 ALA A C 1
ATOM 1446 O O . ALA A 1 193 ? -17.234 1.67 9.344 1 97.19 193 ALA A O 1
ATOM 1447 N N . GLY A 1 194 ? -15.484 2.047 10.695 1 96.75 194 GLY A N 1
ATOM 1448 C CA . GLY A 1 194 ? -16.234 1.791 11.914 1 96.75 194 GLY A CA 1
ATOM 1449 C C . GLY A 1 194 ? -16.875 3.037 12.5 1 96.75 194 GLY A C 1
ATOM 1450 O O . GLY A 1 194 ? -17.047 4.035 11.797 1 96.75 194 GLY A O 1
ATOM 1451 N N . THR A 1 195 ? -17.328 2.902 13.75 1 96.62 195 THR A N 1
ATOM 1452 C CA . THR A 1 195 ? -17.906 4.031 14.469 1 96.62 195 THR A CA 1
ATOM 1453 C C . THR A 1 195 ? -16.812 5 14.922 1 96.62 195 THR A C 1
ATOM 1455 O O . THR A 1 195 ? -15.812 4.586 15.516 1 96.62 195 THR A O 1
ATOM 1458 N N . PRO A 1 196 ? -16.969 6.289 14.586 1 97.38 196 PRO A N 1
ATOM 1459 C CA . PRO A 1 196 ? -16 7.262 15.086 1 97.38 196 PRO A CA 1
ATOM 1460 C C . PRO A 1 196 ? -15.805 7.172 16.594 1 97.38 196 PRO A C 1
ATOM 1462 O O . PRO A 1 196 ? -16.781 7.055 17.344 1 97.38 196 PRO A O 1
ATOM 1465 N N . VAL A 1 197 ? -14.57 7.223 17.031 1 97.56 197 VAL A N 1
ATOM 1466 C CA . VAL A 1 197 ? -14.203 7.184 18.438 1 97.56 197 VAL A CA 1
ATOM 1467 C C . VAL A 1 197 ? -13.672 8.547 18.875 1 97.56 197 VAL A C 1
ATOM 1469 O O . VAL A 1 197 ? -12.562 8.938 18.5 1 97.56 197 VAL A O 1
ATOM 1472 N N . PRO A 1 198 ? -14.453 9.273 19.672 1 97.5 198 PRO A N 1
ATOM 1473 C CA . PRO A 1 198 ? -14 10.602 20.094 1 97.5 198 PRO A CA 1
ATOM 1474 C C . PRO A 1 198 ? -12.727 10.547 20.922 1 97.5 198 PRO A C 1
ATOM 1476 O O . PRO A 1 198 ? -12.5 9.578 21.656 1 97.5 198 PRO A O 1
ATOM 1479 N N . ALA A 1 199 ? -11.953 11.633 20.75 1 97.5 199 ALA A N 1
ATOM 1480 C CA . ALA A 1 199 ? -10.805 11.789 21.641 1 97.5 199 ALA A CA 1
ATOM 1481 C C . ALA A 1 199 ? -11.25 11.859 23.109 1 97.5 199 ALA A C 1
ATOM 1483 O O . ALA A 1 199 ? -12.336 12.352 23.406 1 97.5 199 ALA A O 1
ATOM 1484 N N . ASP A 1 200 ? -10.367 11.422 23.984 1 95 200 ASP A N 1
ATOM 1485 C CA . ASP A 1 200 ? -10.688 11.398 25.406 1 95 200 ASP A CA 1
ATOM 1486 C C . ASP A 1 200 ? -10.984 12.80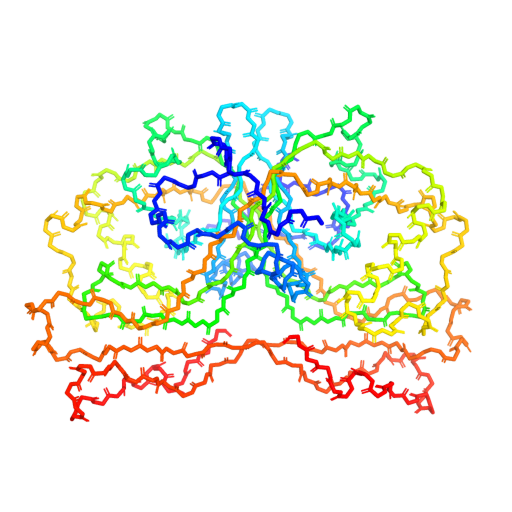5 25.922 1 95 200 ASP A C 1
ATOM 1488 O O . ASP A 1 200 ? -11.797 12.984 26.828 1 95 200 ASP A O 1
ATOM 1492 N N . ASP A 1 201 ? -10.359 13.75 25.328 1 95.19 201 ASP A N 1
ATOM 1493 C CA . ASP A 1 201 ? -10.445 15.117 25.828 1 95.19 201 ASP A CA 1
ATOM 1494 C C . ASP A 1 201 ? -11.508 15.914 25.062 1 95.19 201 ASP A C 1
ATOM 1496 O O . ASP A 1 201 ? -11.609 17.125 25.234 1 95.19 201 ASP A O 1
ATOM 1500 N N . LEU A 1 202 ? -12.219 15.281 24.203 1 96.12 202 LEU A N 1
ATOM 1501 C CA . LEU A 1 202 ? -13.234 15.977 23.406 1 96.12 202 LEU A CA 1
ATOM 1502 C C . LEU A 1 202 ? -14.438 16.328 24.281 1 96.12 202 LEU A C 1
ATOM 1504 O O . LEU A 1 202 ? -14.906 15.5 25.062 1 96.12 202 LEU A O 1
ATOM 1508 N N . ASP A 1 203 ? -14.93 17.547 24.188 1 93.75 203 ASP A N 1
ATOM 1509 C CA . ASP A 1 203 ? -16.219 17.906 24.781 1 93.75 203 ASP A CA 1
ATOM 1510 C C . ASP A 1 203 ? -17.328 16.953 24.312 1 93.75 203 ASP A C 1
ATOM 1512 O O . ASP A 1 203 ? -17.609 16.875 23.109 1 93.75 203 ASP A O 1
ATOM 1516 N N . PRO A 1 204 ? -17.953 16.219 25.172 1 92 204 PRO A N 1
ATOM 1517 C CA . PRO A 1 204 ? -18.969 15.242 24.781 1 92 204 PRO A CA 1
ATOM 1518 C C . PRO A 1 204 ? -20.141 15.875 24.016 1 92 204 PRO A C 1
ATOM 1520 O O . PRO A 1 204 ? -20.891 15.172 23.344 1 92 204 PRO A O 1
ATOM 1523 N N . ALA A 1 205 ? -20.266 17.109 24.125 1 93.69 205 ALA A N 1
ATOM 1524 C CA . ALA A 1 205 ? -21.344 17.812 23.438 1 93.69 205 ALA A CA 1
ATOM 1525 C C . ALA A 1 205 ? -21.016 18.047 21.969 1 93.69 205 ALA A C 1
ATOM 1527 O O . ALA A 1 205 ? -21.891 18.422 21.172 1 93.69 205 ALA A O 1
ATOM 1528 N N . THR A 1 206 ? -19.75 17.891 21.578 1 94.31 206 THR A N 1
ATOM 1529 C CA . THR A 1 206 ? -19.359 18.062 20.188 1 94.31 206 THR A CA 1
ATOM 1530 C C . THR A 1 206 ? -19.734 16.844 19.359 1 94.31 206 THR A C 1
ATOM 1532 O O . THR A 1 206 ? -19.125 15.781 19.5 1 94.31 206 THR A O 1
ATOM 1535 N N . PRO A 1 207 ? -20.672 16.969 18.531 1 93.94 207 PRO A N 1
ATOM 1536 C CA . PRO A 1 207 ? -21.094 15.805 17.75 1 93.94 207 PRO A CA 1
ATOM 1537 C C . PRO A 1 207 ? -20.109 15.461 16.625 1 93.94 207 PRO A C 1
ATOM 1539 O O . PRO A 1 207 ? -19.453 16.344 16.094 1 93.94 207 PRO A O 1
ATOM 1542 N N . ALA A 1 208 ? -20.047 14.164 16.281 1 95 208 ALA A N 1
ATOM 1543 C CA . ALA A 1 208 ? -19.297 13.781 15.078 1 95 208 ALA A CA 1
ATOM 1544 C C . ALA A 1 208 ? -19.938 14.375 13.828 1 95 208 ALA A C 1
ATOM 1546 O O . ALA A 1 208 ? -21.156 14.359 13.68 1 95 208 ALA A O 1
ATOM 1547 N N . PRO A 1 209 ? -19.141 14.875 13.008 1 95.75 209 PRO A N 1
ATOM 1548 C CA . PRO A 1 209 ? -19.719 15.445 11.789 1 95.75 209 PRO A CA 1
ATOM 1549 C C . PRO A 1 209 ? -20.359 14.391 10.891 1 95.75 209 PRO A C 1
ATOM 1551 O O . PRO A 1 209 ? -19.906 13.242 10.867 1 95.75 209 PRO A O 1
ATOM 1554 N N . PRO A 1 210 ? -21.344 14.773 10.117 1 94.25 210 PRO A N 1
ATOM 1555 C CA . PRO A 1 210 ? -22.094 13.844 9.266 1 94.25 210 PRO A CA 1
ATOM 1556 C C . PRO A 1 210 ? -21.203 13.125 8.258 1 94.25 210 PRO A C 1
ATOM 1558 O O . PRO A 1 210 ? -21.453 11.961 7.922 1 94.25 210 PRO A O 1
ATOM 1561 N N . TYR A 1 211 ? -20.188 13.766 7.816 1 93.94 211 TYR A N 1
ATOM 1562 C CA . TYR A 1 211 ? -19.359 13.164 6.781 1 93.94 211 TYR A CA 1
ATOM 1563 C C . TYR A 1 211 ? -18.562 11.977 7.332 1 93.94 211 TYR A C 1
ATOM 1565 O O . TYR A 1 211 ? -18.062 11.148 6.574 1 93.94 211 TYR A O 1
ATOM 1573 N N . LEU A 1 212 ? -18.406 11.883 8.625 1 94.44 212 LEU A N 1
ATOM 1574 C CA . LEU A 1 212 ? -17.75 10.719 9.211 1 94.44 212 LEU A CA 1
ATOM 1575 C C . LEU A 1 212 ? -18.719 9.539 9.305 1 94.44 212 LEU A C 1
ATOM 1577 O O . LEU A 1 212 ? -18.297 8.383 9.195 1 94.44 212 LEU A O 1
ATOM 1581 N N . ALA A 1 213 ? -20.016 9.891 9.578 1 88.75 213 ALA A N 1
ATOM 1582 C CA . ALA A 1 213 ? -21.031 8.844 9.656 1 88.75 213 ALA A CA 1
ATOM 1583 C C . ALA A 1 213 ? -21.25 8.18 8.297 1 88.75 213 ALA A C 1
ATOM 1585 O O . ALA A 1 213 ? -21.562 6.988 8.227 1 88.75 213 ALA A O 1
ATOM 1586 N N . ALA A 1 214 ? -21.062 8.875 7.309 1 90.5 214 ALA A N 1
ATOM 1587 C CA . ALA A 1 214 ? -21.281 8.391 5.949 1 90.5 214 ALA A CA 1
ATOM 1588 C C . ALA A 1 214 ? -19.953 8.102 5.246 1 90.5 214 ALA A C 1
ATOM 1590 O O . ALA A 1 214 ? -19.906 8.031 4.016 1 90.5 214 ALA A O 1
ATOM 1591 N N . TYR A 1 215 ? -18.953 7.949 6.012 1 94.88 215 TYR A N 1
ATOM 1592 C CA . TYR A 1 215 ? -17.625 7.867 5.426 1 94.88 215 TYR A CA 1
ATOM 1593 C C . TYR A 1 215 ? -17.5 6.645 4.527 1 94.88 215 TYR A C 1
ATOM 1595 O O . TYR A 1 215 ? -17.844 5.531 4.93 1 94.88 215 TYR A O 1
ATOM 1603 N N . SER A 1 216 ? -17.156 6.922 3.314 1 88.5 216 SER A N 1
ATOM 1604 C CA . SER A 1 216 ? -16.844 5.863 2.363 1 88.5 216 SER A CA 1
ATOM 1605 C C . SER A 1 216 ? -15.781 6.316 1.362 1 88.5 216 SER A C 1
ATOM 1607 O O . SER A 1 216 ? -15.625 7.512 1.114 1 88.5 216 SER A O 1
ATOM 1609 N N . ARG A 1 217 ? -14.992 5.371 0.987 1 84.5 217 ARG A N 1
ATOM 1610 C CA . ARG A 1 217 ? -14.039 5.672 -0.071 1 84.5 217 ARG A CA 1
ATOM 1611 C C . ARG A 1 217 ? -14.406 4.957 -1.366 1 84.5 217 ARG A C 1
ATOM 1613 O O . ARG A 1 217 ? -15.039 3.898 -1.337 1 84.5 217 ARG A O 1
ATOM 1620 N N . MET B 1 1 ? 17.188 -17.203 19.5 1 66.12 1 MET B N 1
ATOM 1621 C CA . MET B 1 1 ? 17.406 -16.203 18.453 1 66.12 1 MET B CA 1
ATOM 1622 C C . MET B 1 1 ? 17.047 -14.805 18.953 1 66.12 1 MET B C 1
ATOM 1624 O O . MET B 1 1 ? 16.188 -14.648 19.812 1 66.12 1 MET B O 1
ATOM 1628 N N . ALA B 1 2 ? 17.812 -13.898 18.547 1 85.06 2 ALA B N 1
ATOM 1629 C CA . ALA B 1 2 ? 17.562 -12.523 18.984 1 85.06 2 ALA B CA 1
ATOM 1630 C C . ALA B 1 2 ? 16.109 -12.125 18.719 1 85.06 2 ALA B C 1
ATOM 1632 O O . ALA B 1 2 ? 15.539 -12.477 17.688 1 85.06 2 ALA B O 1
ATOM 1633 N N . THR B 1 3 ? 15.547 -11.5 19.625 1 94.56 3 THR B N 1
ATOM 1634 C CA . THR B 1 3 ? 14.133 -11.133 19.562 1 94.56 3 THR B CA 1
ATOM 1635 C C . THR B 1 3 ? 13.953 -9.836 18.781 1 94.56 3 THR B C 1
ATOM 1637 O O . THR B 1 3 ? 12.828 -9.438 18.484 1 94.56 3 THR B O 1
ATOM 1640 N N . THR B 1 4 ? 15.023 -9.211 18.406 1 96.56 4 THR B N 1
ATOM 1641 C CA . THR B 1 4 ? 14.938 -7.938 17.703 1 96.56 4 THR B CA 1
ATOM 1642 C C . THR B 1 4 ? 15.891 -7.922 16.5 1 96.56 4 THR B C 1
ATOM 1644 O O . THR B 1 4 ? 16.906 -8.609 16.5 1 96.56 4 THR B O 1
ATOM 1647 N N . TYR B 1 5 ? 15.555 -7.254 15.508 1 97.5 5 TYR B N 1
ATOM 1648 C CA . TYR B 1 5 ? 16.516 -6.855 14.477 1 97.5 5 TYR B CA 1
ATOM 1649 C C . TYR B 1 5 ? 17.422 -5.738 14.984 1 97.5 5 TYR B C 1
ATOM 1651 O O . TYR B 1 5 ? 17.016 -4.926 15.812 1 97.5 5 TYR B O 1
ATOM 1659 N N . ASP B 1 6 ? 18.609 -5.66 14.438 1 96.38 6 ASP B N 1
ATOM 1660 C CA . ASP B 1 6 ? 19.531 -4.594 14.812 1 96.38 6 ASP B CA 1
ATOM 1661 C C . ASP B 1 6 ? 19.281 -3.34 13.977 1 96.38 6 ASP B C 1
ATOM 1663 O O . ASP B 1 6 ? 19.281 -3.398 12.742 1 96.38 6 ASP B O 1
ATOM 1667 N N . PRO B 1 7 ? 19.062 -2.254 14.656 1 95.25 7 PRO B N 1
ATOM 1668 C CA . PRO B 1 7 ? 18.938 -1.02 13.875 1 95.25 7 PRO B CA 1
ATOM 1669 C C . PRO B 1 7 ? 20.188 -0.701 13.07 1 95.25 7 PRO B C 1
ATOM 1671 O O . PRO B 1 7 ? 21.312 -0.972 13.516 1 95.25 7 PRO B O 1
ATOM 1674 N N . THR B 1 8 ? 20.094 -0.212 11.883 1 95.31 8 THR B N 1
ATOM 1675 C CA . THR B 1 8 ? 21.141 0.314 11.023 1 95.31 8 THR B CA 1
ATOM 1676 C C . THR B 1 8 ? 20.828 1.747 10.602 1 95.31 8 THR B C 1
ATOM 1678 O O . THR B 1 8 ? 19.719 2.23 10.805 1 95.31 8 THR B O 1
ATOM 1681 N N . PRO B 1 9 ? 21.797 2.447 10.055 1 91.94 9 PRO B N 1
ATOM 1682 C CA . PRO B 1 9 ? 21.484 3.791 9.562 1 91.94 9 PRO B CA 1
ATOM 1683 C C . PRO B 1 9 ? 20.328 3.803 8.562 1 91.94 9 PRO B C 1
ATOM 1685 O O . PRO B 1 9 ? 19.484 4.695 8.602 1 91.94 9 PRO B O 1
ATOM 1688 N N . ARG B 1 10 ? 20.172 2.785 7.754 1 92.12 10 ARG B N 1
ATOM 1689 C CA . ARG B 1 10 ? 19.141 2.711 6.73 1 92.12 10 ARG B CA 1
ATOM 1690 C C . ARG B 1 10 ? 17.781 2.367 7.34 1 92.12 10 ARG B C 1
ATOM 1692 O O . ARG B 1 10 ? 16.734 2.789 6.832 1 92.12 10 ARG B O 1
ATOM 1699 N N . SER B 1 11 ? 17.828 1.602 8.414 1 93.94 11 SER B N 1
ATOM 1700 C CA . SER B 1 11 ? 16.578 1.14 8.992 1 93.94 11 SER B CA 1
ATOM 1701 C C . SER B 1 11 ? 16.156 2.018 10.164 1 93.94 11 SER B C 1
ATOM 1703 O O . SER B 1 11 ? 15.266 1.646 10.938 1 93.94 11 SER B O 1
ATOM 1705 N N . THR B 1 12 ? 16.766 3.104 10.375 1 92.81 12 THR B N 1
ATOM 1706 C CA . THR B 1 12 ? 16.406 4.02 11.445 1 92.81 12 THR B CA 1
ATOM 1707 C C . THR B 1 12 ? 15.727 5.273 10.891 1 92.81 12 THR B C 1
ATOM 1709 O O . THR B 1 12 ? 16.359 6.062 10.188 1 92.81 12 THR B O 1
ATOM 1712 N N . PRO B 1 13 ? 14.445 5.418 11.188 1 89.06 13 PRO B N 1
ATOM 1713 C CA . PRO B 1 13 ? 13.75 6.602 10.68 1 89.06 13 PRO B CA 1
ATOM 1714 C C . PRO B 1 13 ? 14.273 7.898 11.281 1 89.06 13 PRO B C 1
ATOM 1716 O O . PRO B 1 13 ? 14.734 7.91 12.43 1 89.06 13 PRO B O 1
ATOM 1719 N N . SER B 1 14 ? 14.188 8.93 10.555 1 84.62 14 SER B N 1
ATOM 1720 C CA . SER B 1 14 ? 14.625 10.242 11.031 1 84.62 14 SER B CA 1
ATOM 1721 C C . SER B 1 14 ? 13.531 10.922 11.836 1 84.62 14 SER B C 1
ATOM 1723 O O . SER B 1 14 ? 13.82 11.68 12.766 1 84.62 14 SER B O 1
ATOM 1725 N N . ARG B 1 15 ? 12.305 10.602 11.453 1 81.44 15 ARG B N 1
ATOM 1726 C CA . ARG B 1 15 ? 11.172 11.234 12.125 1 81.44 15 ARG B CA 1
ATOM 1727 C C . ARG B 1 15 ? 10.406 10.219 12.977 1 81.44 15 ARG B C 1
ATOM 1729 O O . ARG B 1 15 ? 10.297 9.047 12.602 1 81.44 15 ARG B O 1
ATOM 1736 N N . TYR B 1 16 ? 9.883 10.703 14.094 1 85.69 16 TYR B N 1
ATOM 1737 C CA . TYR B 1 16 ? 9.047 9.906 14.984 1 85.69 16 TYR B CA 1
ATOM 1738 C C . TYR B 1 16 ? 9.727 8.594 15.344 1 85.69 16 TYR B C 1
ATOM 1740 O O . TYR B 1 16 ? 9.125 7.52 15.219 1 85.69 16 TYR B O 1
ATOM 1748 N N . ARG B 1 17 ? 10.898 8.617 15.867 1 85 17 ARG B N 1
ATOM 1749 C CA . ARG B 1 17 ? 11.695 7.441 16.219 1 85 17 ARG B CA 1
ATOM 1750 C C . ARG B 1 17 ? 10.992 6.605 17.281 1 85 17 ARG B C 1
ATOM 1752 O O . ARG B 1 17 ? 11.172 5.387 17.344 1 85 17 ARG B O 1
ATOM 1759 N N . ASP B 1 18 ? 10.18 7.285 17.953 1 87.56 18 ASP B N 1
ATOM 1760 C CA . ASP B 1 18 ? 9.484 6.598 19.047 1 87.56 18 ASP B CA 1
ATOM 1761 C C . ASP B 1 18 ? 8.438 5.629 18.5 1 87.56 18 ASP B C 1
ATOM 1763 O O . ASP B 1 18 ? 7.977 4.738 19.219 1 87.56 18 ASP B O 1
ATOM 1767 N N . ARG B 1 19 ? 8.109 5.777 17.281 1 91.25 19 ARG B N 1
ATOM 1768 C CA . ARG B 1 19 ? 7.129 4.898 16.656 1 91.25 19 ARG B CA 1
ATOM 1769 C C . ARG B 1 19 ? 7.812 3.703 15.992 1 91.25 19 ARG B C 1
ATOM 1771 O O . ARG B 1 19 ? 7.145 2.791 15.508 1 91.25 19 ARG B O 1
ATOM 1778 N N . ALA B 1 20 ? 9.133 3.689 16.047 1 94.44 20 ALA B N 1
ATOM 1779 C CA . ALA B 1 20 ? 9.883 2.609 15.414 1 94.44 20 ALA B CA 1
ATOM 1780 C C . ALA B 1 20 ? 9.977 1.392 16.328 1 94.44 20 ALA B C 1
ATOM 1782 O O . ALA B 1 20 ? 10.055 1.529 17.547 1 94.44 20 ALA B O 1
ATOM 1783 N N . SER B 1 21 ? 9.898 0.253 15.766 1 96.56 21 SER B N 1
ATOM 1784 C CA . SER B 1 21 ? 10.102 -1.012 16.469 1 96.56 21 SER B CA 1
ATOM 1785 C C . SER B 1 21 ? 10.992 -1.952 15.656 1 96.56 21 SER B C 1
ATOM 1787 O O . SER B 1 21 ? 10.875 -2.023 14.438 1 96.56 21 SER B O 1
ATOM 1789 N N . TYR B 1 22 ? 11.789 -2.674 16.375 1 97.69 22 TYR B N 1
ATOM 1790 C CA . TYR B 1 22 ? 12.664 -3.678 15.766 1 97.69 22 TYR B CA 1
ATOM 1791 C C . TYR B 1 22 ? 12.336 -5.066 16.297 1 97.69 22 TYR B C 1
ATOM 1793 O O . TYR B 1 22 ? 13.086 -6.02 16.062 1 97.69 22 TYR B O 1
ATOM 1801 N N . ASP B 1 23 ? 11.266 -5.082 17.047 1 98.06 23 ASP B N 1
ATOM 1802 C CA . ASP B 1 23 ? 10.82 -6.344 17.641 1 98.06 23 ASP B CA 1
ATOM 1803 C C . ASP B 1 23 ? 10.367 -7.32 16.547 1 98.06 23 ASP B C 1
ATOM 1805 O O . ASP B 1 23 ? 9.492 -6.996 15.742 1 98.06 23 ASP B O 1
ATOM 1809 N N . ARG B 1 24 ? 10.898 -8.523 16.562 1 98.12 24 ARG B N 1
ATOM 1810 C CA . ARG B 1 24 ? 10.633 -9.5 15.516 1 98.12 24 ARG B CA 1
ATOM 1811 C C . ARG B 1 24 ? 9.148 -9.867 15.477 1 98.12 24 ARG B C 1
ATOM 1813 O O . ARG B 1 24 ? 8.578 -10.023 14.398 1 98.12 24 ARG B O 1
ATOM 1820 N N . ASP B 1 25 ? 8.531 -10.031 16.578 1 98.19 25 ASP B N 1
ATOM 1821 C CA . ASP B 1 25 ? 7.121 -10.406 16.609 1 98.19 25 ASP B CA 1
ATOM 1822 C C . ASP B 1 25 ? 6.254 -9.32 15.977 1 98.19 25 ASP B C 1
ATOM 1824 O O . ASP B 1 25 ? 5.309 -9.617 15.242 1 98.19 25 ASP B O 1
ATOM 1828 N N . VAL B 1 26 ? 6.547 -8.055 16.281 1 98.38 26 VAL B N 1
ATOM 1829 C CA . VAL B 1 26 ? 5.82 -6.93 15.695 1 98.38 26 VAL B CA 1
ATOM 1830 C C . VAL B 1 26 ? 6 -6.922 14.18 1 98.38 26 VAL B C 1
ATOM 1832 O O . VAL B 1 26 ? 5.023 -6.844 13.438 1 98.38 26 VAL B O 1
ATOM 1835 N N . VAL B 1 27 ? 7.238 -7.105 13.766 1 98.69 27 VAL B N 1
ATOM 1836 C CA . VAL B 1 27 ? 7.57 -7.102 12.344 1 98.69 27 VAL B CA 1
ATOM 1837 C C . VAL B 1 27 ? 6.863 -8.258 11.648 1 98.69 27 VAL B C 1
ATOM 1839 O O . VAL B 1 27 ? 6.195 -8.062 10.625 1 98.69 27 VAL B O 1
ATOM 1842 N N . HIS B 1 28 ? 6.949 -9.422 12.211 1 98.69 28 HIS B N 1
ATOM 1843 C CA . HIS B 1 28 ? 6.383 -10.617 11.594 1 98.69 28 HIS B CA 1
ATOM 1844 C C . HIS B 1 28 ? 4.867 -10.516 11.492 1 98.69 28 HIS B C 1
ATOM 1846 O O . HIS B 1 28 ? 4.285 -10.875 10.469 1 98.69 28 HIS B O 1
ATOM 1852 N N . ARG B 1 29 ? 4.219 -10.031 12.508 1 98.44 29 ARG B N 1
ATOM 1853 C CA . ARG B 1 29 ? 2.766 -9.906 12.5 1 98.44 29 ARG B CA 1
ATOM 1854 C C . ARG B 1 29 ? 2.305 -8.969 11.383 1 98.44 29 ARG B C 1
ATOM 1856 O O . ARG B 1 29 ? 1.316 -9.25 10.703 1 98.44 29 ARG B O 1
ATOM 1863 N N . ILE B 1 30 ? 3.021 -7.887 11.188 1 98.75 30 ILE B N 1
ATOM 1864 C CA . ILE B 1 30 ? 2.664 -6.926 10.148 1 98.75 30 ILE B CA 1
ATOM 1865 C C . ILE B 1 30 ? 2.885 -7.551 8.773 1 98.75 30 ILE B C 1
ATOM 1867 O O . ILE B 1 30 ? 2.012 -7.48 7.902 1 98.75 30 ILE B O 1
ATOM 1871 N N . LEU B 1 31 ? 4.027 -8.203 8.562 1 98.81 31 LEU B N 1
ATOM 1872 C CA . LEU B 1 31 ? 4.336 -8.859 7.293 1 98.81 31 LEU B CA 1
ATOM 1873 C C . LEU B 1 31 ? 3.305 -9.938 6.977 1 98.81 31 LEU B C 1
ATOM 1875 O O . LEU B 1 31 ? 2.91 -10.102 5.82 1 98.81 31 LEU B O 1
ATOM 1879 N N . ASP B 1 32 ? 2.865 -10.625 8 1 98.44 32 ASP B N 1
ATOM 1880 C CA . ASP B 1 32 ? 1.979 -11.766 7.812 1 98.44 32 ASP B CA 1
ATOM 1881 C C . ASP B 1 32 ? 0.542 -11.32 7.566 1 98.44 32 ASP B C 1
ATOM 1883 O O . ASP B 1 32 ? -0.256 -12.055 6.984 1 98.44 32 ASP B O 1
ATOM 1887 N N . GLU B 1 33 ? 0.209 -10.164 7.992 1 98.25 33 GLU B N 1
ATOM 1888 C CA . GLU B 1 33 ? -1.154 -9.672 7.828 1 98.25 33 GLU B CA 1
ATOM 1889 C C . GLU B 1 33 ? -1.336 -8.992 6.469 1 98.25 33 GLU B C 1
ATOM 1891 O O . GLU B 1 33 ? -2.389 -9.125 5.844 1 98.25 33 GLU B O 1
ATOM 1896 N N . ALA B 1 34 ? -0.389 -8.258 6 1 98.38 34 ALA B N 1
ATOM 1897 C CA . ALA B 1 34 ? -0.506 -7.488 4.762 1 98.38 34 ALA B CA 1
ATOM 1898 C C . ALA B 1 34 ? -0.552 -8.406 3.547 1 98.38 34 ALA B C 1
ATOM 1900 O O . ALA B 1 34 ? 0.261 -9.328 3.428 1 98.38 34 ALA B O 1
ATOM 1901 N N . LEU B 1 35 ? -1.395 -8.117 2.58 1 98.06 35 LEU B N 1
ATOM 1902 C CA . LEU B 1 35 ? -1.567 -8.961 1.405 1 98.06 35 LEU B CA 1
ATOM 1903 C C . LEU B 1 35 ? -0.524 -8.641 0.341 1 98.06 35 LEU B C 1
ATOM 1905 O O . LEU B 1 35 ? -0.145 -9.508 -0.449 1 98.06 35 LEU B O 1
ATOM 1909 N N . ILE B 1 36 ? -0.2 -7.348 0.303 1 98.62 36 ILE B N 1
ATOM 1910 C CA . ILE B 1 36 ? 0.731 -6.914 -0.732 1 98.62 36 ILE B CA 1
ATOM 1911 C C . ILE B 1 36 ? 1.862 -6.105 -0.101 1 98.62 36 ILE B C 1
ATOM 1913 O O . ILE B 1 36 ? 1.775 -5.707 1.063 1 98.62 36 ILE B O 1
ATOM 1917 N N . CYS B 1 37 ? 2.879 -5.977 -0.827 1 98.88 37 CYS B N 1
ATOM 1918 C CA . CYS B 1 37 ? 4.004 -5.102 -0.513 1 98.88 37 CYS B CA 1
ATOM 1919 C C . CYS B 1 37 ? 4.371 -4.23 -1.708 1 98.88 37 CYS B C 1
ATOM 1921 O O . CYS B 1 37 ? 3.803 -4.387 -2.791 1 98.88 37 CYS B O 1
ATOM 1923 N N . HIS B 1 38 ? 5.125 -3.236 -1.49 1 98.94 38 HIS B N 1
ATOM 1924 C CA . HIS B 1 38 ? 5.664 -2.385 -2.545 1 98.94 38 HIS B CA 1
ATOM 1925 C C . HIS B 1 38 ? 7.172 -2.555 -2.678 1 98.94 38 HIS B C 1
ATOM 1927 O O . HIS B 1 38 ? 7.926 -2.189 -1.771 1 98.94 38 HIS B O 1
ATOM 1933 N N . LEU B 1 39 ? 7.555 -3.102 -3.797 1 98.88 39 LEU B N 1
ATOM 1934 C CA . LEU B 1 39 ? 8.945 -3.391 -4.129 1 98.88 39 LEU B CA 1
ATOM 1935 C C . LEU B 1 39 ? 9.602 -2.188 -4.793 1 98.88 39 LEU B C 1
ATOM 1937 O O . LEU B 1 39 ? 9.188 -1.764 -5.875 1 98.88 39 LEU B O 1
ATOM 1941 N N . GLY B 1 40 ? 10.609 -1.647 -4.117 1 98.81 40 GLY B N 1
ATOM 1942 C CA . GLY B 1 40 ? 11.445 -0.601 -4.691 1 98.81 40 GLY B CA 1
ATOM 1943 C C . GLY B 1 40 ? 12.766 -1.116 -5.234 1 98.81 40 GLY B C 1
ATOM 1944 O O . GLY B 1 40 ? 13.438 -1.918 -4.586 1 98.81 40 GLY B O 1
ATOM 1945 N N . TYR B 1 41 ? 13.133 -0.722 -6.406 1 98.25 41 TYR B N 1
ATOM 1946 C CA . TYR B 1 41 ? 14.406 -1.021 -7.039 1 98.25 41 TYR B CA 1
ATOM 1947 C C . TYR B 1 41 ? 14.797 0.075 -8.023 1 98.25 41 TYR B C 1
ATOM 1949 O O . TYR B 1 41 ? 14.055 1.044 -8.211 1 98.25 41 TYR B O 1
ATOM 1957 N N . LEU B 1 42 ? 16 -0.027 -8.578 1 97.25 42 LEU B N 1
ATOM 1958 C CA . LEU B 1 42 ? 16.438 0.932 -9.586 1 97.25 42 LEU B CA 1
ATOM 1959 C C . LEU B 1 42 ? 16.203 0.383 -10.992 1 97.25 42 LEU B C 1
ATOM 1961 O O . LEU B 1 42 ? 16.625 -0.735 -11.305 1 97.25 42 LEU B O 1
ATOM 1965 N N . GLY B 1 43 ? 15.414 1.021 -11.734 1 94.56 43 GLY B N 1
ATOM 1966 C CA . GLY B 1 43 ? 15.266 0.808 -13.164 1 94.56 43 GLY B CA 1
ATOM 1967 C C . GLY B 1 43 ? 15.859 1.928 -14 1 94.56 43 GLY B C 1
ATOM 1968 O O . GLY B 1 43 ? 15.344 3.045 -14.008 1 94.56 43 GLY B O 1
ATOM 1969 N N . ASP B 1 44 ? 16.906 1.603 -14.727 1 92.31 44 ASP B N 1
ATOM 1970 C CA . ASP B 1 44 ? 17.609 2.598 -15.531 1 92.31 44 ASP B CA 1
ATOM 1971 C C . ASP B 1 44 ? 18.031 3.795 -14.688 1 92.31 44 ASP B C 1
ATOM 1973 O O . ASP B 1 44 ? 17.797 4.945 -15.062 1 92.31 44 ASP B O 1
ATOM 1977 N N . GLY B 1 45 ? 18.453 3.557 -13.523 1 93.88 45 GLY B N 1
ATOM 1978 C CA . GLY B 1 45 ? 19.047 4.562 -12.656 1 93.88 45 GLY B CA 1
ATOM 1979 C C . GLY B 1 45 ? 18.016 5.367 -11.883 1 93.88 45 GLY B C 1
ATOM 1980 O O . GLY B 1 45 ? 18.375 6.273 -11.125 1 93.88 45 GLY B O 1
ATOM 1981 N N . ARG B 1 46 ? 16.781 5.109 -12.047 1 96.94 46 ARG B N 1
ATOM 1982 C CA . ARG B 1 46 ? 15.719 5.824 -11.359 1 96.94 46 ARG B CA 1
ATOM 1983 C C . ARG B 1 46 ? 14.93 4.887 -10.445 1 96.94 46 ARG B C 1
ATOM 1985 O O . ARG B 1 46 ? 14.914 3.672 -10.664 1 96.94 46 ARG B O 1
ATOM 1992 N N . PRO B 1 47 ? 14.367 5.445 -9.414 1 98.19 47 PRO B N 1
ATOM 1993 C CA . PRO B 1 47 ? 13.555 4.582 -8.547 1 98.19 47 PRO B CA 1
ATOM 1994 C C . PRO B 1 47 ? 12.312 4.047 -9.25 1 98.19 47 PRO B C 1
ATOM 1996 O O . PRO B 1 47 ? 11.68 4.766 -10.031 1 98.19 47 PRO B O 1
AT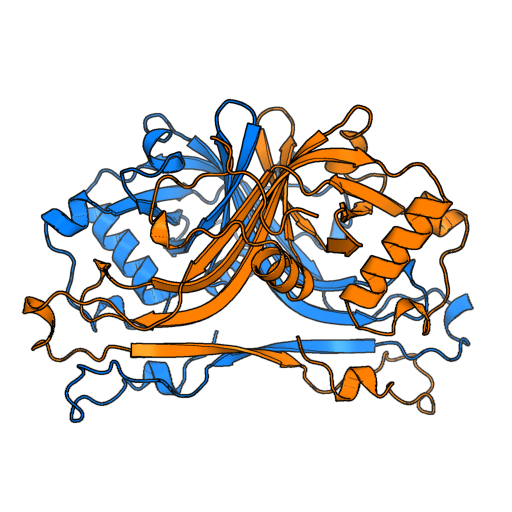OM 1999 N N . VAL B 1 48 ? 12.008 2.832 -9.062 1 98.31 48 VAL B N 1
ATOM 2000 C CA . VAL B 1 48 ? 10.773 2.178 -9.477 1 98.31 48 VAL B CA 1
ATOM 2001 C C . VAL B 1 48 ? 10.109 1.506 -8.273 1 98.31 48 VAL B C 1
ATOM 2003 O O . VAL B 1 48 ? 10.789 0.871 -7.461 1 98.31 48 VAL B O 1
ATOM 2006 N N . VAL B 1 49 ? 8.891 1.705 -8.086 1 98.81 49 VAL B N 1
ATOM 2007 C CA . VAL B 1 49 ? 8.117 1.075 -7.02 1 98.81 49 VAL B CA 1
ATOM 2008 C C . VAL B 1 49 ? 6.941 0.305 -7.613 1 98.81 49 VAL B C 1
ATOM 2010 O O . VAL B 1 49 ? 6.051 0.897 -8.227 1 98.81 49 VAL B O 1
ATOM 2013 N N . LEU B 1 50 ? 6.906 -0.976 -7.414 1 98.25 50 LEU B N 1
ATOM 2014 C CA . LEU B 1 50 ? 5.824 -1.805 -7.938 1 98.25 50 LEU B CA 1
ATOM 2015 C C . LEU B 1 50 ? 5.141 -2.578 -6.816 1 98.25 50 LEU B C 1
ATOM 2017 O O . LEU B 1 50 ? 5.805 -3.078 -5.906 1 98.25 50 LEU B O 1
ATOM 2021 N N . PRO B 1 51 ? 3.83 -2.645 -6.852 1 98.38 51 PRO B N 1
ATOM 2022 C CA . PRO B 1 51 ? 3.146 -3.531 -5.91 1 98.38 51 PRO B CA 1
ATOM 2023 C C . PRO B 1 51 ? 3.225 -5 -6.32 1 98.38 51 PRO B C 1
ATOM 2025 O O . PRO B 1 51 ? 3.186 -5.316 -7.512 1 98.38 51 PRO B O 1
ATOM 2028 N N . THR B 1 52 ? 3.373 -5.887 -5.414 1 98.06 52 THR B N 1
ATOM 2029 C CA . THR B 1 52 ? 3.332 -7.324 -5.645 1 98.06 52 THR B CA 1
ATOM 2030 C C . THR B 1 52 ? 2.949 -8.07 -4.367 1 98.06 52 THR B C 1
ATOM 2032 O O . THR B 1 52 ? 2.824 -7.457 -3.305 1 98.06 52 THR B O 1
ATOM 2035 N N . THR B 1 53 ? 2.662 -9.352 -4.477 1 98.19 53 THR B N 1
ATOM 2036 C CA . THR B 1 53 ? 2.387 -10.18 -3.305 1 98.19 53 THR B CA 1
ATOM 2037 C C . THR B 1 53 ? 3.688 -10.664 -2.67 1 98.19 53 THR B C 1
ATOM 2039 O O . THR B 1 53 ? 4.719 -10.75 -3.342 1 98.19 53 THR B O 1
ATOM 2042 N N . HIS B 1 54 ? 3.574 -10.898 -1.402 1 98.81 54 HIS B N 1
ATOM 2043 C CA . HIS B 1 54 ? 4.707 -11.391 -0.632 1 98.81 54 HIS B CA 1
ATOM 2044 C C . HIS B 1 54 ? 4.273 -12.461 0.363 1 98.81 54 HIS B C 1
ATOM 2046 O O . HIS B 1 54 ? 3.078 -12.617 0.636 1 98.81 54 HIS B O 1
ATOM 2052 N N . ALA B 1 55 ? 5.246 -13.195 0.843 1 98.81 55 ALA B N 1
ATOM 2053 C CA . ALA B 1 55 ? 5.051 -14.07 1.995 1 98.81 55 ALA B CA 1
ATOM 2054 C C . ALA B 1 55 ? 6.336 -14.211 2.805 1 98.81 55 ALA B C 1
ATOM 2056 O O . ALA B 1 55 ? 7.426 -14.344 2.236 1 98.81 55 ALA B O 1
ATOM 2057 N N . ARG B 1 56 ? 6.188 -14.141 4.074 1 98.75 56 ARG B N 1
ATOM 2058 C CA . ARG B 1 56 ? 7.293 -14.453 4.977 1 98.75 56 ARG B CA 1
ATOM 2059 C C . ARG B 1 56 ? 7.324 -15.945 5.305 1 98.75 56 ARG B C 1
ATOM 2061 O O . ARG B 1 56 ? 6.328 -16.5 5.758 1 98.75 56 ARG B O 1
ATOM 2068 N N . CYS B 1 57 ? 8.367 -16.594 5.066 1 98.25 57 CYS B N 1
ATOM 2069 C CA . CYS B 1 57 ? 8.656 -17.953 5.5 1 98.25 57 CYS B CA 1
ATOM 2070 C C . CYS B 1 57 ? 9.898 -17.984 6.391 1 98.25 57 CYS B C 1
ATOM 2072 O O . CYS B 1 57 ? 11.023 -17.938 5.891 1 98.25 57 CYS B O 1
ATOM 2074 N N . GLY B 1 58 ? 9.617 -18.094 7.656 1 97.38 58 GLY B N 1
ATOM 2075 C CA . GLY B 1 58 ? 10.727 -17.922 8.578 1 97.38 58 GLY B CA 1
ATOM 2076 C C . GLY B 1 58 ? 11.312 -16.531 8.547 1 97.38 58 GLY B C 1
ATOM 2077 O O . GLY B 1 58 ? 10.609 -15.539 8.773 1 97.38 58 GLY B O 1
ATOM 2078 N N . GLU B 1 59 ? 12.602 -16.391 8.219 1 98.31 59 GLU B N 1
ATOM 2079 C CA . GLU B 1 59 ? 13.289 -15.102 8.195 1 98.31 59 GLU B CA 1
ATOM 2080 C C . GLU B 1 59 ? 13.609 -14.672 6.77 1 98.31 59 GLU B C 1
ATOM 2082 O O . GLU B 1 59 ? 14.578 -13.945 6.539 1 98.31 59 GLU B O 1
ATOM 2087 N N . THR B 1 60 ? 12.852 -15.219 5.855 1 98.75 60 THR B N 1
ATOM 2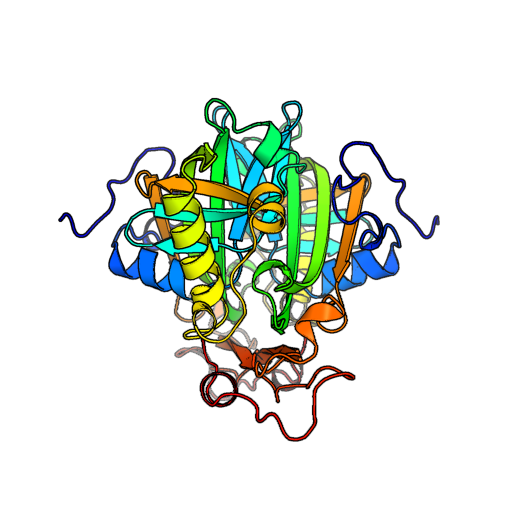088 C CA . THR B 1 60 ? 12.977 -14.844 4.453 1 98.75 60 THR B CA 1
ATOM 2089 C C . THR B 1 60 ? 11.648 -14.289 3.924 1 98.75 60 THR B C 1
ATOM 2091 O O . THR B 1 60 ? 10.586 -14.859 4.18 1 98.75 60 THR B O 1
ATOM 2094 N N . LEU B 1 61 ? 11.719 -13.188 3.336 1 98.94 61 LEU B N 1
ATOM 2095 C CA . LEU B 1 61 ? 10.586 -12.617 2.611 1 98.94 61 LEU B CA 1
ATOM 2096 C C . LEU B 1 61 ? 10.648 -12.984 1.133 1 98.94 61 LEU B C 1
ATOM 2098 O O . LEU B 1 61 ? 11.625 -12.672 0.448 1 98.94 61 LEU B O 1
ATOM 2102 N N . TYR B 1 62 ? 9.656 -13.664 0.665 1 98.88 62 TYR B N 1
ATOM 2103 C CA . TYR B 1 62 ? 9.562 -14.039 -0.743 1 98.88 62 TYR B CA 1
ATOM 2104 C C . TYR B 1 62 ? 8.609 -13.102 -1.487 1 98.88 62 TYR B C 1
ATOM 2106 O O . TYR B 1 62 ? 7.551 -12.742 -0.968 1 98.88 62 TYR B O 1
ATOM 2114 N N . LEU B 1 63 ? 9.023 -12.672 -2.66 1 98.62 63 LEU B N 1
ATOM 2115 C CA . LEU B 1 63 ? 8.219 -11.805 -3.506 1 98.62 63 LEU B CA 1
ATOM 2116 C C . LEU B 1 63 ? 7.914 -12.477 -4.844 1 98.62 63 LEU B C 1
ATOM 2118 O O . LEU B 1 63 ? 8.82 -12.984 -5.504 1 98.62 63 LEU B O 1
ATOM 2122 N N . HIS B 1 64 ? 6.656 -12.406 -5.172 1 96.75 64 HIS B N 1
ATOM 2123 C CA . HIS B 1 64 ? 6.195 -13.023 -6.414 1 96.75 64 HIS B CA 1
ATOM 2124 C C . HIS B 1 64 ? 6.516 -12.141 -7.617 1 96.75 64 HIS B C 1
ATOM 2126 O O . HIS B 1 64 ? 6.41 -10.914 -7.539 1 96.75 64 HIS B O 1
ATOM 2132 N N . GLY B 1 65 ? 6.871 -12.797 -8.773 1 93.44 65 GLY B N 1
ATOM 2133 C CA . GLY B 1 65 ? 7.027 -12.094 -10.039 1 93.44 65 GLY B CA 1
ATOM 2134 C C . GLY B 1 65 ? 7.027 -13.023 -11.242 1 93.44 65 GLY B C 1
ATOM 2135 O O . GLY B 1 65 ? 6.824 -14.227 -11.094 1 93.44 65 GLY B O 1
ATOM 2136 N N . SER B 1 66 ? 7.059 -12.359 -12.375 1 90.75 66 SER B N 1
ATOM 2137 C CA . SER B 1 66 ? 7.23 -13.094 -13.625 1 90.75 66 SER B CA 1
ATOM 2138 C C . SER B 1 66 ? 8.688 -13.102 -14.062 1 90.75 66 SER B C 1
ATOM 2140 O O . SER B 1 66 ? 9.406 -12.117 -13.883 1 90.75 66 SER B O 1
ATOM 2142 N N . THR B 1 67 ? 9.055 -14.18 -14.695 1 89.56 67 THR B N 1
ATOM 2143 C CA . THR B 1 67 ? 10.43 -14.32 -15.148 1 89.56 67 THR B CA 1
ATOM 2144 C C . THR B 1 67 ? 10.797 -13.211 -16.125 1 89.56 67 THR B C 1
ATOM 2146 O O . THR B 1 67 ? 11.961 -12.812 -16.219 1 89.56 67 THR B O 1
ATOM 2149 N N . GLY B 1 68 ? 9.812 -12.656 -16.781 1 88.31 68 GLY B N 1
ATOM 2150 C CA . GLY B 1 68 ? 10.086 -11.633 -17.781 1 88.31 68 GLY B CA 1
ATOM 2151 C C . GLY B 1 68 ? 9.961 -10.219 -17.25 1 88.31 68 GLY B C 1
ATOM 2152 O O . GLY B 1 68 ? 10.18 -9.25 -17.969 1 88.31 68 GLY B O 1
ATOM 2153 N N . SER B 1 69 ? 9.617 -10.133 -16.016 1 90.94 69 SER B N 1
ATOM 2154 C CA . SER B 1 69 ? 9.438 -8.797 -15.469 1 90.94 69 SER B CA 1
ATOM 2155 C C . SER B 1 69 ? 10.781 -8.117 -15.211 1 90.94 69 SER B C 1
ATOM 2157 O O . SER B 1 69 ? 11.781 -8.789 -14.984 1 90.94 69 SER B O 1
ATOM 2159 N N . ARG B 1 70 ? 10.883 -6.887 -15.195 1 90.69 70 ARG B N 1
ATOM 2160 C CA . ARG B 1 70 ? 12.109 -6.094 -15.133 1 90.69 70 ARG B CA 1
ATOM 2161 C C . ARG B 1 70 ? 12.867 -6.359 -13.836 1 90.69 70 ARG B C 1
ATOM 2163 O O . ARG B 1 70 ? 14.078 -6.594 -13.852 1 90.69 70 ARG B O 1
ATOM 2170 N N . PRO B 1 71 ? 12.18 -6.328 -12.633 1 91.94 71 PRO B N 1
ATOM 2171 C CA . PRO B 1 71 ? 12.961 -6.609 -11.43 1 91.94 71 PRO B CA 1
ATOM 2172 C C . PRO B 1 71 ? 13.578 -8.008 -11.438 1 91.94 71 PRO B C 1
ATOM 2174 O O . PRO B 1 71 ? 14.688 -8.195 -10.938 1 91.94 71 PRO B O 1
ATOM 2177 N N . MET B 1 72 ? 12.914 -8.914 -12 1 93.12 72 MET B N 1
ATOM 2178 C CA . MET B 1 72 ? 13.406 -10.289 -12.023 1 93.12 72 MET B CA 1
ATOM 2179 C C . MET B 1 72 ? 14.594 -10.422 -12.969 1 93.12 72 MET B C 1
ATOM 2181 O O . MET B 1 72 ? 15.578 -11.086 -12.648 1 93.12 72 MET B O 1
ATOM 2185 N N . LEU B 1 73 ? 14.469 -9.781 -14.07 1 89.12 73 LEU B N 1
ATOM 2186 C CA . LEU B 1 73 ? 15.547 -9.805 -15.047 1 89.12 73 LEU B CA 1
ATOM 2187 C C . LEU B 1 73 ? 16.797 -9.141 -14.484 1 89.12 73 LEU B C 1
ATOM 2189 O O . LEU B 1 73 ? 17.922 -9.508 -14.859 1 89.12 73 LEU B O 1
ATOM 2193 N N . GLY B 1 74 ? 16.641 -8.25 -13.531 1 87.44 74 GLY B N 1
ATOM 2194 C CA . GLY B 1 74 ? 17.75 -7.504 -12.953 1 87.44 74 GLY B CA 1
ATOM 2195 C C . GLY B 1 74 ? 18.328 -8.172 -11.719 1 87.44 74 GLY B C 1
ATOM 2196 O O . GLY B 1 74 ? 19.328 -7.703 -11.164 1 87.44 74 GLY B O 1
ATOM 2197 N N . ALA B 1 75 ? 17.781 -9.242 -11.281 1 89 75 ALA B N 1
ATOM 2198 C CA . ALA B 1 75 ? 18.141 -9.797 -9.977 1 89 75 ALA B CA 1
ATOM 2199 C C . ALA B 1 75 ? 19.203 -10.891 -10.117 1 89 75 ALA B C 1
ATOM 2201 O O . ALA B 1 75 ? 19.516 -11.586 -9.156 1 89 75 ALA B O 1
ATOM 2202 N N . THR B 1 76 ? 19.844 -11.102 -11.18 1 83.62 76 THR B N 1
ATOM 2203 C CA . THR B 1 76 ? 20.781 -12.195 -11.438 1 83.62 76 THR B CA 1
ATOM 2204 C C . THR B 1 76 ? 21.969 -12.133 -10.469 1 83.62 76 THR B C 1
ATOM 2206 O O . THR B 1 76 ? 22.438 -13.164 -9.992 1 83.62 76 THR B O 1
ATOM 2209 N N . ASP B 1 77 ? 22.469 -10.992 -10.07 1 86.38 77 ASP B N 1
ATOM 2210 C CA . ASP B 1 77 ? 23.594 -10.836 -9.148 1 86.38 77 ASP B CA 1
ATOM 2211 C C . ASP B 1 77 ? 23.156 -10.148 -7.859 1 86.38 77 ASP B C 1
ATOM 2213 O O . ASP B 1 77 ? 23.953 -9.477 -7.207 1 86.38 77 ASP B O 1
ATOM 2217 N N . GLY B 1 78 ? 21.906 -10.328 -7.617 1 93.31 78 GLY B N 1
ATOM 2218 C CA . GLY B 1 78 ? 21.375 -9.586 -6.48 1 93.31 78 GLY B CA 1
ATOM 2219 C C . GLY B 1 78 ? 20.797 -8.234 -6.859 1 93.31 78 GLY B C 1
ATOM 2220 O O . GLY B 1 78 ? 21.406 -7.492 -7.629 1 93.31 78 GLY B O 1
ATOM 2221 N N . LEU B 1 79 ? 19.688 -7.984 -6.465 1 96.88 79 LEU B N 1
ATOM 2222 C CA . LEU B 1 79 ? 19 -6.734 -6.754 1 96.88 79 LEU B CA 1
ATOM 2223 C C . LEU B 1 79 ? 18.828 -5.902 -5.488 1 96.88 79 LEU B C 1
ATOM 2225 O O . LEU B 1 79 ? 18.094 -6.289 -4.578 1 96.88 79 LEU B O 1
ATOM 2229 N N . PRO B 1 80 ? 19.594 -4.762 -5.336 1 97.94 80 PRO B N 1
ATOM 2230 C CA . PRO B 1 80 ? 19.281 -3.889 -4.203 1 97.94 80 PRO B CA 1
ATOM 2231 C C . PRO B 1 80 ? 17.828 -3.453 -4.176 1 97.94 80 PRO B C 1
ATOM 2233 O O . PRO B 1 80 ? 17.312 -2.943 -5.176 1 97.94 80 PRO B O 1
ATOM 2236 N N . VAL B 1 81 ? 17.188 -3.74 -3.066 1 98.69 81 VAL B N 1
ATOM 2237 C CA . VAL B 1 81 ? 15.758 -3.441 -3.004 1 98.69 81 VAL B CA 1
ATOM 2238 C C . VAL B 1 81 ? 15.414 -2.816 -1.653 1 98.69 81 VAL B C 1
ATOM 2240 O O . VAL B 1 81 ? 16.203 -2.9 -0.708 1 98.69 81 VAL B O 1
ATOM 2243 N N . CYS B 1 82 ? 14.367 -2.139 -1.59 1 98.88 82 CYS B N 1
ATOM 2244 C CA . CYS B 1 82 ? 13.602 -1.766 -0.409 1 98.88 82 CYS B CA 1
ATOM 2245 C C . CYS B 1 82 ? 12.156 -2.23 -0.531 1 98.88 82 CYS B C 1
ATOM 2247 O O . CYS B 1 82 ? 11.477 -1.918 -1.513 1 98.88 82 CYS B O 1
ATOM 2249 N N . VAL B 1 83 ? 11.695 -3.029 0.381 1 98.94 83 VAL B N 1
ATOM 2250 C CA . VAL B 1 83 ? 10.328 -3.553 0.36 1 98.94 83 VAL B CA 1
ATOM 2251 C C . VAL B 1 83 ? 9.539 -2.984 1.537 1 98.94 83 VAL B C 1
ATOM 2253 O O . VAL B 1 83 ? 9.984 -3.059 2.686 1 98.94 83 VAL B O 1
ATOM 2256 N N . THR B 1 84 ? 8.398 -2.408 1.235 1 98.94 84 THR B N 1
ATOM 2257 C CA . THR B 1 84 ? 7.586 -1.773 2.264 1 98.94 84 THR B CA 1
ATOM 2258 C C . THR B 1 84 ? 6.195 -2.398 2.316 1 98.94 84 THR B C 1
ATOM 2260 O O . THR B 1 84 ? 5.562 -2.602 1.278 1 98.94 84 THR B O 1
ATOM 2263 N N . VAL B 1 85 ? 5.762 -2.732 3.469 1 98.81 85 VAL B N 1
ATOM 2264 C CA . VAL B 1 85 ? 4.406 -3.18 3.762 1 98.81 85 VAL B CA 1
ATOM 2265 C C . VAL B 1 85 ? 3.705 -2.16 4.656 1 98.81 85 VAL B C 1
ATOM 2267 O O . VAL B 1 85 ? 4.312 -1.621 5.586 1 98.81 85 VAL B O 1
ATOM 2270 N N . THR B 1 86 ? 2.471 -1.886 4.316 1 98.75 86 THR B N 1
ATOM 2271 C CA . THR B 1 86 ? 1.739 -0.874 5.074 1 98.75 86 THR B CA 1
ATOM 2272 C C . THR B 1 86 ? 0.307 -1.328 5.34 1 98.75 86 THR B C 1
ATOM 2274 O O . THR B 1 86 ? -0.372 -1.819 4.434 1 98.75 86 THR B O 1
ATOM 2277 N N . LEU B 1 87 ? -0.154 -1.233 6.527 1 98.56 87 LEU B N 1
ATOM 2278 C CA . LEU B 1 87 ? -1.532 -1.416 6.969 1 98.56 87 LEU B CA 1
ATOM 2279 C C . LEU B 1 87 ? -2.096 -0.119 7.539 1 98.56 87 LEU B C 1
ATOM 2281 O O . LEU B 1 87 ? -1.452 0.532 8.367 1 98.56 87 LEU B O 1
ATOM 2285 N N . VAL B 1 88 ? -3.236 0.288 7.066 1 98.31 88 VAL B N 1
ATOM 2286 C CA . VAL B 1 88 ? -3.934 1.46 7.586 1 98.31 88 VAL B CA 1
ATOM 2287 C C . VAL B 1 88 ? -5.141 1.021 8.414 1 98.31 88 VAL B C 1
ATOM 2289 O O . VAL B 1 88 ? -6.047 0.366 7.898 1 98.31 88 VAL B O 1
ATOM 2292 N N . ASP B 1 89 ? -5.191 1.438 9.648 1 98.12 89 ASP B N 1
ATOM 2293 C CA . ASP B 1 89 ? -6.199 0.939 10.578 1 98.12 89 ASP B CA 1
ATOM 2294 C C . ASP B 1 89 ? -7.18 2.043 10.969 1 98.12 89 ASP B C 1
ATOM 2296 O O . ASP B 1 89 ? -8.133 1.802 11.711 1 98.12 89 ASP B O 1
ATOM 2300 N N . GLY B 1 90 ? -6.914 3.266 10.516 1 98.38 90 GLY B N 1
ATOM 2301 C CA . GLY B 1 90 ? -7.859 4.32 10.844 1 98.38 90 GLY B CA 1
ATOM 2302 C C . GLY B 1 90 ? -7.355 5.707 10.484 1 98.38 90 GLY B C 1
ATOM 2303 O O . GLY B 1 90 ? -6.191 5.871 10.109 1 98.38 90 GLY B O 1
ATOM 2304 N N . LEU B 1 91 ? -8.25 6.664 10.531 1 98.31 91 LEU B N 1
ATOM 2305 C CA . LEU B 1 91 ? -7.957 8.086 10.398 1 98.31 91 LEU B CA 1
ATOM 2306 C C . LEU B 1 91 ? -7.836 8.742 11.766 1 98.31 91 LEU B C 1
ATOM 2308 O O . LEU B 1 91 ? -8.625 8.461 12.672 1 98.31 91 LEU B O 1
ATOM 2312 N N . VAL B 1 92 ? -6.871 9.492 11.93 1 98.44 92 VAL B N 1
ATOM 2313 C CA . VAL B 1 92 ? -6.762 10.352 13.109 1 98.44 92 VAL B CA 1
ATOM 2314 C C . VAL B 1 92 ? -7.094 11.789 12.734 1 98.44 92 VAL B C 1
ATOM 2316 O O . VAL B 1 92 ? -6.328 12.445 12.023 1 98.44 92 VAL B O 1
ATOM 2319 N N . LEU B 1 93 ? -8.156 12.312 13.203 1 98.44 93 LEU B N 1
ATOM 2320 C CA . LEU B 1 93 ? -8.633 13.664 12.914 1 98.44 93 LEU B CA 1
ATOM 2321 C C . LEU B 1 93 ? -8.453 14.57 14.133 1 98.44 93 LEU B C 1
ATOM 2323 O O . LEU B 1 93 ? -9.031 14.32 15.188 1 98.44 93 LEU B O 1
ATOM 2327 N N . ALA B 1 94 ? -7.695 15.586 13.969 1 98.12 94 ALA B N 1
ATOM 2328 C CA . ALA B 1 94 ? -7.359 16.5 15.055 1 98.12 94 ALA B CA 1
ATOM 2329 C C . ALA B 1 94 ? -8.094 17.828 14.891 1 98.12 94 ALA B C 1
ATOM 2331 O O . ALA B 1 94 ? -8.766 18.062 13.883 1 98.12 94 ALA B O 1
ATOM 2332 N N . ARG B 1 95 ? -8 18.641 15.945 1 97.56 95 ARG B N 1
ATOM 2333 C CA . ARG B 1 95 ? -8.602 19.969 15.867 1 97.56 95 ARG B CA 1
ATOM 2334 C C . ARG B 1 95 ? -7.77 20.891 14.984 1 97.56 95 ARG B C 1
ATOM 2336 O O . ARG B 1 95 ? -8.312 21.75 14.297 1 97.56 95 ARG B O 1
ATOM 2343 N N . SER B 1 96 ? -6.484 20.672 15.039 1 96.44 96 SER B N 1
ATOM 2344 C CA . SER B 1 96 ? -5.59 21.422 14.156 1 96.44 96 SER B CA 1
ATOM 2345 C C . SER B 1 96 ? -5.219 20.594 12.93 1 96.44 96 SER B C 1
ATOM 2347 O O . SER B 1 96 ? -5.012 19.391 13.023 1 96.44 96 SER B O 1
ATOM 2349 N N . ALA B 1 97 ? -5.074 21.25 11.789 1 95.06 97 ALA B N 1
ATOM 2350 C CA . ALA B 1 97 ? -4.68 20.594 10.539 1 95.06 97 ALA B CA 1
ATOM 2351 C C . ALA B 1 97 ? -3.363 19.844 10.711 1 95.06 97 ALA B C 1
ATOM 2353 O O . ALA B 1 97 ? -3.205 18.734 10.195 1 95.06 97 ALA B O 1
ATOM 2354 N N . LEU B 1 98 ? -2.457 20.375 11.469 1 90.81 98 LEU B N 1
ATOM 2355 C CA . LEU B 1 98 ? -1.1 19.859 11.625 1 90.81 98 LEU B CA 1
ATOM 2356 C C . LEU B 1 98 ? -1.11 18.469 12.242 1 90.81 98 LEU B C 1
ATOM 2358 O O . LEU B 1 98 ? -0.255 17.641 11.93 1 90.81 98 LEU B O 1
ATOM 2362 N N . HIS B 1 99 ? -2.076 18.203 13.102 1 93.81 99 HIS B N 1
ATOM 2363 C CA . HIS B 1 99 ? -1.979 17.031 13.953 1 93.81 99 HIS B CA 1
ATOM 2364 C C . HIS B 1 99 ? -2.781 15.859 13.383 1 93.81 99 HIS B C 1
ATOM 2366 O O . HIS B 1 99 ? -2.928 14.82 14.023 1 93.81 99 HIS B O 1
ATOM 2372 N N . HIS B 1 100 ? -3.346 16.062 12.188 1 96.69 100 HIS B N 1
ATOM 2373 C CA . HIS B 1 100 ? -3.979 14.93 11.516 1 96.69 100 HIS B CA 1
ATOM 2374 C C . HIS B 1 100 ? -2.963 13.836 11.211 1 96.69 100 HIS B C 1
ATOM 2376 O O . HIS B 1 100 ? -1.782 14.117 10.992 1 96.69 100 HIS B O 1
ATOM 2382 N N . SER B 1 101 ? -3.422 12.617 11.188 1 96.25 101 SER B N 1
ATOM 2383 C CA . SER B 1 101 ? -2.576 11.461 10.914 1 96.25 101 SER B CA 1
ATOM 2384 C C . SER B 1 101 ? -3.412 10.242 10.539 1 96.25 101 SER B C 1
ATOM 2386 O O . SER B 1 101 ? -4.547 10.383 10.078 1 96.25 101 SER B O 1
ATOM 2388 N N . LEU B 1 102 ? -2.803 9.117 10.531 1 97.62 102 LEU B N 1
ATOM 2389 C CA . LEU B 1 102 ? -3.428 7.812 10.383 1 97.62 102 LEU B CA 1
ATOM 2390 C C . LEU B 1 102 ? -3.004 6.871 11.5 1 97.62 102 LEU B C 1
ATOM 2392 O O . LEU B 1 102 ? -1.922 7.027 12.07 1 97.62 102 LEU B O 1
ATOM 2396 N N . VAL B 1 103 ? -3.92 5.984 11.852 1 98.06 103 VAL B N 1
ATOM 2397 C CA . VAL B 1 103 ? -3.49 4.777 12.547 1 98.06 103 VAL B CA 1
ATOM 2398 C C . VAL B 1 103 ? -2.924 3.775 11.539 1 98.06 103 VAL B C 1
ATOM 2400 O O . VAL B 1 103 ? -3.617 3.369 10.602 1 98.06 103 VAL B O 1
ATOM 2403 N N . TYR B 1 104 ? -1.682 3.428 11.742 1 98.31 104 TYR B N 1
ATOM 2404 C CA . TYR B 1 104 ? -1.057 2.584 10.727 1 98.31 104 TYR B CA 1
ATOM 2405 C C . TYR B 1 104 ? -0.013 1.666 11.352 1 98.31 104 TYR B C 1
ATOM 2407 O O . TYR B 1 104 ? 0.439 1.903 12.477 1 98.31 104 TYR B O 1
ATOM 2415 N N . ARG B 1 105 ? 0.341 0.619 10.703 1 98.69 105 ARG B N 1
ATOM 2416 C CA . ARG B 1 105 ? 1.456 -0.296 10.922 1 98.69 105 ARG B CA 1
ATOM 2417 C C . ARG B 1 105 ? 2.227 -0.539 9.625 1 98.69 105 ARG B C 1
ATOM 2419 O O . ARG B 1 105 ? 1.632 -0.862 8.594 1 98.69 105 ARG B O 1
ATOM 2426 N N . SER B 1 106 ? 3.537 -0.356 9.633 1 98.81 106 SER B N 1
ATOM 2427 C CA . SER B 1 106 ? 4.332 -0.572 8.43 1 98.81 106 SER B CA 1
ATOM 2428 C C . SER B 1 106 ? 5.656 -1.249 8.758 1 98.81 106 SER B C 1
ATOM 2430 O O . SER B 1 106 ? 6.117 -1.209 9.898 1 98.81 106 SER B O 1
ATOM 2432 N N . VAL B 1 107 ? 6.227 -1.937 7.793 1 98.88 107 VAL B N 1
ATOM 2433 C CA . VAL B 1 107 ? 7.559 -2.527 7.844 1 98.88 107 VAL B CA 1
ATOM 2434 C C . VAL B 1 107 ? 8.352 -2.137 6.598 1 98.88 107 VAL B C 1
ATOM 2436 O O . VAL B 1 107 ? 7.812 -2.154 5.488 1 98.88 107 VAL B O 1
ATOM 2439 N N . VAL B 1 108 ? 9.523 -1.724 6.801 1 98.81 108 VAL B N 1
ATOM 2440 C CA . VAL B 1 108 ? 10.469 -1.463 5.719 1 98.81 108 VAL B CA 1
ATOM 2441 C C . VAL B 1 108 ? 11.648 -2.426 5.816 1 98.81 108 VAL B C 1
ATOM 2443 O O . VAL B 1 108 ? 12.266 -2.555 6.879 1 98.81 108 VAL B O 1
ATOM 2446 N N . VAL B 1 109 ? 11.922 -3.123 4.742 1 98.88 109 VAL B N 1
ATOM 2447 C CA . VAL B 1 109 ? 13.016 -4.082 4.656 1 98.88 109 VAL B CA 1
ATOM 2448 C C . VAL B 1 109 ? 14.008 -3.635 3.586 1 98.88 109 VAL B C 1
ATOM 2450 O O . VAL B 1 109 ? 13.625 -3.395 2.438 1 98.88 109 VAL B O 1
ATOM 2453 N N . HIS B 1 110 ? 15.227 -3.518 3.982 1 98.62 110 HIS B N 1
ATOM 2454 C CA . HIS B 1 110 ? 16.312 -3.211 3.051 1 98.62 110 HIS B CA 1
ATOM 2455 C C . HIS B 1 110 ? 17.172 -4.438 2.791 1 98.62 110 HIS B C 1
ATOM 2457 O O . HIS B 1 110 ? 17.406 -5.238 3.697 1 98.62 110 HIS B O 1
ATOM 2463 N N . GLY B 1 111 ? 17.641 -4.535 1.533 1 98 111 GLY B N 1
ATOM 2464 C CA . GLY B 1 111 ? 18.594 -5.598 1.269 1 98 111 GLY B CA 1
ATOM 2465 C C . GLY B 1 111 ? 18.797 -5.867 -0.211 1 98 111 GLY B C 1
ATOM 2466 O O . GLY B 1 111 ? 18.375 -5.066 -1.054 1 98 111 GLY B O 1
ATOM 2467 N N . ASP B 1 112 ? 19.516 -6.906 -0.489 1 98.06 112 ASP B N 1
ATOM 2468 C CA . ASP B 1 112 ? 19.719 -7.422 -1.84 1 98.06 112 ASP B CA 1
ATOM 2469 C C . ASP B 1 112 ? 18.938 -8.711 -2.062 1 98.06 112 ASP B C 1
ATOM 2471 O O . ASP B 1 112 ? 19.266 -9.758 -1.5 1 98.06 112 ASP B O 1
ATOM 2475 N N . ALA B 1 113 ? 17.922 -8.609 -2.889 1 98.38 113 ALA B N 1
ATOM 2476 C CA . ALA B 1 113 ? 17.094 -9.781 -3.172 1 98.38 113 ALA B CA 1
ATOM 2477 C C . ALA B 1 113 ? 17.766 -10.68 -4.207 1 98.38 113 ALA B C 1
ATOM 2479 O O . ALA B 1 113 ? 18.375 -10.195 -5.164 1 98.38 113 ALA B O 1
ATOM 2480 N N . ARG B 1 114 ? 17.609 -11.875 -4.066 1 97.25 114 ARG B N 1
ATOM 2481 C CA . ARG B 1 114 ? 18.141 -12.82 -5.043 1 97.25 114 ARG B CA 1
ATOM 2482 C C . ARG B 1 114 ? 17.031 -13.578 -5.746 1 97.25 114 ARG B C 1
ATOM 2484 O O . ARG B 1 114 ? 15.977 -13.844 -5.148 1 97.25 114 ARG B O 1
ATOM 2491 N N . LEU B 1 115 ? 17.281 -13.961 -6.906 1 96.88 115 LEU B N 1
ATOM 2492 C CA . LEU B 1 115 ? 16.375 -14.859 -7.617 1 96.88 115 LEU B CA 1
ATOM 2493 C C . LEU B 1 115 ? 16.453 -16.266 -7.043 1 96.88 115 LEU B C 1
ATOM 2495 O O . LEU B 1 115 ? 17.531 -16.797 -6.816 1 96.88 115 LEU B O 1
ATOM 2499 N N . VAL B 1 116 ? 15.297 -16.828 -6.742 1 96.75 116 VAL B N 1
ATOM 2500 C CA . VAL B 1 116 ? 15.258 -18.203 -6.277 1 96.75 116 VAL B CA 1
ATOM 2501 C C . VAL B 1 116 ? 15.445 -19.156 -7.461 1 96.75 116 VAL B C 1
ATOM 2503 O O . VAL B 1 116 ? 14.578 -19.234 -8.336 1 96.75 116 VAL B O 1
ATOM 2506 N N . ASP B 1 117 ? 16.5 -19.859 -7.477 1 93.25 117 ASP B N 1
ATOM 2507 C CA . ASP B 1 117 ? 16.828 -20.719 -8.609 1 93.25 117 ASP B CA 1
ATOM 2508 C C . ASP B 1 117 ? 16.594 -22.188 -8.258 1 93.25 117 ASP B C 1
ATOM 2510 O O . ASP B 1 117 ? 16.359 -23.016 -9.148 1 93.25 117 ASP B O 1
ATOM 2514 N N . ASP B 1 118 ? 16.719 -22.5 -6.992 1 94.88 118 ASP B N 1
ATOM 2515 C CA . ASP B 1 118 ? 16.484 -23.875 -6.551 1 94.88 118 ASP B CA 1
ATOM 2516 C C . ASP B 1 118 ? 15.008 -24.234 -6.652 1 94.88 118 ASP B C 1
ATOM 2518 O O . ASP B 1 118 ? 14.164 -23.609 -6.012 1 94.88 118 ASP B O 1
ATOM 2522 N N . PRO B 1 119 ? 14.664 -25.281 -7.461 1 95 119 PRO B N 1
ATOM 2523 C CA . PRO B 1 119 ? 13.258 -25.625 -7.664 1 95 119 PRO B CA 1
ATOM 2524 C C . PRO B 1 119 ? 12.547 -26 -6.359 1 95 119 PRO B C 1
ATOM 2526 O O . PRO B 1 119 ? 11.359 -25.703 -6.195 1 95 119 PRO B O 1
ATOM 2529 N 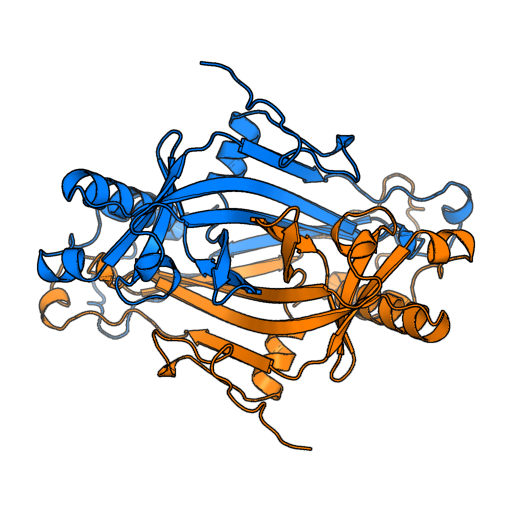N . ASP B 1 120 ? 13.242 -26.625 -5.477 1 96.25 120 ASP B N 1
ATOM 2530 C CA . ASP B 1 120 ? 12.633 -26.984 -4.203 1 96.25 120 ASP B CA 1
ATOM 2531 C C . ASP B 1 120 ? 12.305 -25.75 -3.371 1 96.25 120 ASP B C 1
ATOM 2533 O O . ASP B 1 120 ? 11.234 -25.656 -2.771 1 96.25 120 ASP B O 1
ATOM 2537 N N . GLU B 1 121 ? 13.25 -24.859 -3.281 1 97.25 121 GLU B N 1
ATOM 2538 C CA . GLU B 1 121 ? 12.977 -23.609 -2.582 1 97.25 121 GLU B CA 1
ATOM 2539 C C . GLU B 1 121 ? 11.836 -22.844 -3.244 1 97.25 121 GLU B C 1
ATOM 2541 O O . GLU B 1 121 ? 10.992 -22.266 -2.559 1 97.25 121 GLU B O 1
ATOM 2546 N N . LYS B 1 122 ? 11.859 -22.812 -4.516 1 96.94 122 LYS B N 1
ATOM 2547 C CA . LYS B 1 122 ? 10.812 -22.094 -5.246 1 96.94 122 LYS B CA 1
ATOM 2548 C C . LYS B 1 122 ? 9.438 -22.672 -4.93 1 96.94 122 LYS B C 1
ATOM 2550 O O . LYS B 1 122 ? 8.484 -21.922 -4.691 1 96.94 122 LYS B O 1
ATOM 2555 N N . LEU B 1 123 ? 9.367 -23.969 -4.953 1 96.31 123 LEU B N 1
ATOM 2556 C CA . LEU B 1 123 ? 8.094 -24.609 -4.645 1 96.31 123 LEU B CA 1
ATOM 2557 C C . LEU B 1 123 ? 7.645 -24.281 -3.227 1 96.31 123 LEU B C 1
ATOM 2559 O O . LEU B 1 123 ? 6.465 -24 -2.998 1 96.31 123 LEU B O 1
ATOM 2563 N N . ARG B 1 124 ? 8.578 -24.297 -2.309 1 97.19 124 ARG B N 1
ATOM 2564 C CA . ARG B 1 124 ? 8.258 -23.938 -0.935 1 97.19 124 ARG B CA 1
ATOM 2565 C C . ARG B 1 124 ? 7.777 -22.484 -0.856 1 97.19 124 ARG B C 1
ATOM 2567 O O . ARG B 1 124 ? 6.793 -22.188 -0.179 1 97.19 124 ARG B O 1
ATOM 2574 N N . ALA B 1 125 ? 8.469 -21.609 -1.506 1 98.12 125 ALA B N 1
ATOM 2575 C CA . ALA B 1 125 ? 8.117 -20.203 -1.529 1 98.12 125 ALA B CA 1
ATOM 2576 C C . ALA B 1 125 ? 6.723 -20 -2.119 1 98.12 125 ALA B C 1
ATOM 2578 O O . ALA B 1 125 ? 5.914 -19.234 -1.571 1 98.12 125 ALA B O 1
ATOM 2579 N N . LEU B 1 126 ? 6.469 -20.672 -3.205 1 97.56 126 LEU B N 1
ATOM 2580 C CA . LEU B 1 126 ? 5.168 -20.547 -3.854 1 97.56 126 LEU B CA 1
ATOM 2581 C C . LEU B 1 126 ? 4.059 -21.078 -2.951 1 97.56 126 LEU B C 1
ATOM 2583 O O . LEU B 1 126 ? 2.963 -20.516 -2.908 1 97.56 126 LEU B O 1
ATOM 2587 N N . GLY B 1 127 ? 4.316 -22.156 -2.281 1 97.69 127 GLY B N 1
ATOM 2588 C CA . GLY B 1 127 ? 3.375 -22.641 -1.282 1 97.69 127 GLY B CA 1
ATOM 2589 C C . GLY B 1 127 ? 3.092 -21.625 -0.192 1 97.69 127 GLY B C 1
ATOM 2590 O O . GLY B 1 127 ? 1.937 -21.422 0.189 1 97.69 127 GLY B O 1
ATOM 2591 N N . CYS B 1 128 ? 4.152 -20.969 0.322 1 98.31 128 CYS B N 1
ATOM 2592 C CA . CYS B 1 128 ? 4 -19.922 1.325 1 98.31 128 CYS B CA 1
ATOM 2593 C C . CYS B 1 128 ? 3.162 -18.781 0.787 1 98.31 128 CYS B C 1
ATOM 2595 O O . CYS B 1 128 ? 2.309 -18.234 1.497 1 98.31 128 CYS B O 1
ATOM 2597 N N . LEU B 1 129 ? 3.402 -18.453 -0.437 1 98.31 129 LEU B N 1
ATOM 2598 C CA . LEU B 1 129 ? 2.664 -17.359 -1.062 1 98.31 129 LEU B CA 1
ATOM 2599 C C . LEU B 1 129 ? 1.179 -17.688 -1.157 1 98.31 129 LEU B C 1
ATOM 2601 O O . LEU B 1 129 ? 0.329 -16.844 -0.873 1 98.31 129 LEU B O 1
ATOM 2605 N N . LEU B 1 130 ? 0.834 -18.906 -1.545 1 97.75 130 LEU B N 1
ATOM 2606 C CA . LEU B 1 130 ? -0.559 -19.328 -1.645 1 97.75 130 LEU B CA 1
ATOM 2607 C C . LEU B 1 130 ? -1.233 -19.297 -0.277 1 97.75 130 LEU B C 1
ATOM 2609 O O . LEU B 1 130 ? -2.332 -18.766 -0.132 1 97.75 130 LEU B O 1
ATOM 2613 N N . ASP B 1 131 ? -0.541 -19.797 0.716 1 97.75 131 ASP B N 1
ATOM 2614 C CA . ASP B 1 131 ? -1.108 -19.859 2.061 1 97.75 131 ASP B CA 1
ATOM 2615 C C . ASP B 1 131 ? -1.194 -18.453 2.672 1 97.75 131 ASP B C 1
ATOM 2617 O O . ASP B 1 131 ? -2.025 -18.203 3.549 1 97.75 131 ASP B O 1
ATOM 2621 N N . HIS B 1 132 ? -0.313 -17.609 2.234 1 98.12 132 HIS B N 1
ATOM 2622 C CA . HIS B 1 132 ? -0.387 -16.219 2.682 1 98.12 132 HIS B CA 1
ATOM 2623 C C . HIS B 1 132 ? -1.658 -15.547 2.178 1 98.12 132 HIS B C 1
ATOM 2625 O O . HIS B 1 132 ? -2.273 -14.758 2.898 1 98.12 132 HIS B O 1
ATOM 2631 N N . VAL B 1 133 ? -2.033 -15.828 0.978 1 97.31 133 VAL B N 1
ATOM 2632 C CA . VAL B 1 133 ? -3.258 -15.273 0.41 1 97.31 133 VAL B CA 1
ATOM 2633 C C . VAL B 1 133 ? -4.469 -15.797 1.181 1 97.31 133 VAL B C 1
ATOM 2635 O O . VAL B 1 133 ? -5.328 -15.023 1.604 1 97.31 133 VAL B O 1
ATOM 2638 N N . ALA B 1 134 ? -4.504 -17.031 1.348 1 96.88 134 ALA B N 1
ATOM 2639 C CA . ALA B 1 134 ? -5.527 -17.703 2.145 1 96.88 134 ALA B CA 1
ATOM 2640 C C . ALA B 1 134 ? -4.977 -18.969 2.785 1 96.88 134 ALA B C 1
ATOM 2642 O O . ALA B 1 134 ? -4.625 -19.922 2.086 1 96.88 134 ALA B O 1
ATOM 2643 N N . ALA B 1 135 ? -4.957 -18.891 4.137 1 96 135 ALA B N 1
ATOM 2644 C CA . ALA B 1 135 ? -4.406 -20.031 4.863 1 96 135 ALA B CA 1
ATOM 2645 C C . ALA B 1 135 ? -5.102 -21.328 4.457 1 96 135 ALA B C 1
ATOM 2647 O O . ALA B 1 135 ? -6.332 -21.422 4.508 1 96 135 ALA B O 1
ATOM 2648 N N . GLY B 1 136 ? -4.344 -22.328 4.023 1 95.44 136 GLY B N 1
ATOM 2649 C CA . GLY B 1 136 ? -4.879 -23.609 3.594 1 95.44 136 GLY B CA 1
ATOM 2650 C C . GLY B 1 136 ? -4.961 -23.75 2.086 1 95.44 136 GLY B C 1
ATOM 2651 O O . GLY B 1 136 ? -5.172 -24.844 1.566 1 95.44 136 GLY B O 1
ATOM 2652 N N . ARG B 1 137 ? -4.75 -22.734 1.361 1 97.5 137 ARG B N 1
ATOM 2653 C CA . ARG B 1 137 ? -4.996 -22.734 -0.077 1 97.5 137 ARG B CA 1
ATOM 2654 C C . ARG B 1 137 ? -3.949 -23.562 -0.812 1 97.5 137 ARG B C 1
ATOM 2656 O O . ARG B 1 137 ? -4.258 -24.219 -1.812 1 97.5 137 ARG B O 1
ATOM 2663 N N . ALA B 1 138 ? -2.74 -23.547 -0.332 1 97.12 138 ALA B N 1
ATOM 2664 C CA . ALA B 1 138 ? -1.672 -24.297 -0.983 1 97.12 138 ALA B CA 1
ATOM 2665 C C . ALA B 1 138 ? -2.055 -25.766 -1.145 1 97.12 138 ALA B C 1
ATOM 2667 O O . ALA B 1 138 ? -1.674 -26.406 -2.125 1 97.12 138 ALA B O 1
ATOM 2668 N N . SER B 1 139 ? -2.818 -26.359 -0.241 1 96.94 139 SER B N 1
ATOM 2669 C CA . SER B 1 139 ? -3.232 -27.75 -0.289 1 96.94 139 SER B CA 1
ATOM 2670 C C . SER B 1 139 ? -4.566 -27.906 -1.014 1 96.94 139 SER B C 1
ATOM 2672 O O . SER B 1 139 ? -5.047 -29.031 -1.197 1 96.94 139 SER B O 1
ATOM 2674 N N . ASP B 1 140 ? -5.172 -26.859 -1.452 1 97.44 140 ASP B N 1
ATOM 2675 C CA . ASP B 1 140 ? -6.516 -26.875 -2.023 1 97.44 140 ASP B CA 1
ATOM 2676 C C . ASP B 1 140 ? -6.504 -26.344 -3.459 1 97.44 140 ASP B C 1
ATOM 2678 O O . ASP B 1 140 ? -7.418 -25.641 -3.875 1 97.44 140 ASP B O 1
ATOM 2682 N N . CYS B 1 141 ? -5.406 -26.516 -4.145 1 97.44 141 CYS B N 1
ATOM 2683 C CA . CYS B 1 141 ? -5.266 -26.219 -5.566 1 97.44 141 CYS B CA 1
ATOM 2684 C C . CYS B 1 141 ? -4.223 -27.125 -6.211 1 97.44 141 CYS B C 1
ATOM 2686 O O . CYS B 1 141 ? -3.514 -27.844 -5.516 1 97.44 141 CYS B O 1
ATOM 2688 N N . ARG B 1 142 ? -4.211 -27.078 -7.488 1 97.31 142 ARG B N 1
ATOM 2689 C CA . ARG B 1 142 ? -3.229 -27.891 -8.195 1 97.31 142 ARG B CA 1
ATOM 2690 C C . ARG B 1 142 ? -1.85 -27.25 -8.164 1 97.31 142 ARG B C 1
ATOM 2692 O O . ARG B 1 142 ? -1.706 -26.062 -8.477 1 97.31 142 ARG B O 1
ATOM 2699 N N . LEU B 1 143 ? -0.872 -28.016 -7.898 1 94.44 143 LEU B N 1
ATOM 2700 C CA . LEU B 1 143 ? 0.511 -27.562 -7.91 1 94.44 143 LEU B CA 1
ATOM 2701 C C . LEU B 1 143 ? 0.94 -27.156 -9.312 1 94.44 143 LEU B C 1
ATOM 2703 O O . LEU B 1 143 ? 0.37 -27.625 -10.305 1 94.44 143 LEU B O 1
ATOM 2707 N N . PRO B 1 144 ? 1.932 -26.297 -9.328 1 95 144 PRO B N 1
ATOM 2708 C CA . PRO B 1 144 ? 2.416 -25.938 -10.664 1 95 144 PRO B CA 1
ATOM 2709 C C . PRO B 1 144 ? 3.117 -27.094 -11.367 1 95 144 PRO B C 1
ATOM 2711 O O . PRO B 1 144 ? 3.803 -27.891 -10.719 1 95 144 PRO B O 1
ATOM 2714 N N . ASN B 1 145 ? 2.854 -27.141 -12.648 1 93.5 145 ASN B N 1
ATOM 2715 C CA . ASN B 1 145 ? 3.67 -28.062 -13.438 1 93.5 145 ASN B CA 1
ATOM 2716 C C . ASN B 1 145 ? 5.012 -27.438 -13.812 1 93.5 145 ASN B C 1
ATOM 2718 O O . ASN B 1 145 ? 5.301 -26.297 -13.43 1 93.5 145 ASN B O 1
ATOM 2722 N N . ALA B 1 146 ? 5.82 -28.188 -14.516 1 92.81 146 ALA B N 1
ATOM 2723 C CA . ALA B 1 146 ? 7.188 -27.75 -14.805 1 92.81 146 ALA B CA 1
ATOM 2724 C C . ALA B 1 146 ? 7.191 -26.469 -15.617 1 92.81 146 ALA B C 1
ATOM 2726 O O . ALA B 1 146 ? 8 -25.562 -15.359 1 92.81 146 ALA B O 1
ATOM 2727 N N . ARG B 1 147 ? 6.359 -26.422 -16.531 1 92.88 147 ARG B N 1
ATOM 2728 C CA . ARG B 1 147 ? 6.277 -25.234 -17.391 1 92.88 147 ARG B CA 1
ATOM 2729 C C . ARG B 1 147 ? 5.848 -24.016 -16.578 1 92.88 147 ARG B C 1
ATOM 2731 O O . ARG B 1 147 ? 6.418 -22.938 -16.719 1 92.88 147 ARG B O 1
ATOM 2738 N N . GLU B 1 148 ? 4.812 -24.203 -15.789 1 92.62 148 GLU B N 1
ATOM 2739 C CA . GLU B 1 148 ? 4.309 -23.141 -14.93 1 92.62 148 GLU B CA 1
ATOM 2740 C C . GLU B 1 148 ? 5.371 -22.672 -13.938 1 92.62 148 GLU B C 1
ATOM 2742 O O . GLU B 1 148 ? 5.531 -21.469 -13.703 1 92.62 148 GLU B O 1
ATOM 2747 N N . LEU B 1 149 ? 6.062 -23.594 -13.352 1 93.44 149 LEU B N 1
ATOM 2748 C CA . LEU B 1 149 ? 7.145 -23.266 -12.43 1 93.44 149 LEU B CA 1
ATOM 2749 C C . LEU B 1 149 ? 8.234 -22.469 -13.125 1 93.44 149 LEU B C 1
ATOM 2751 O O . LEU B 1 149 ? 8.758 -21.5 -12.562 1 93.44 149 LEU B O 1
ATOM 2755 N N . ALA B 1 150 ? 8.547 -22.812 -14.375 1 91.25 150 ALA B N 1
ATOM 2756 C CA . ALA B 1 150 ? 9.586 -22.125 -15.141 1 91.25 150 ALA B CA 1
ATOM 2757 C C . ALA B 1 150 ? 9.164 -20.703 -15.5 1 91.25 150 ALA B C 1
ATOM 2759 O O . ALA B 1 150 ? 10.008 -19.812 -15.625 1 91.25 150 ALA B O 1
ATOM 2760 N N . ALA B 1 151 ? 7.91 -20.453 -15.586 1 90.69 151 ALA B N 1
ATOM 2761 C CA . ALA B 1 151 ? 7.391 -19.156 -15.992 1 90.69 151 ALA B CA 1
ATOM 2762 C C . ALA B 1 151 ? 7.281 -18.219 -14.797 1 90.69 151 ALA B C 1
ATOM 2764 O O . ALA B 1 151 ? 7.066 -17.016 -14.969 1 90.69 151 ALA B O 1
ATOM 2765 N N . THR B 1 152 ? 7.34 -18.719 -13.656 1 93.31 152 THR B N 1
ATOM 2766 C CA . THR B 1 152 ? 7.195 -17.953 -12.422 1 93.31 152 THR B CA 1
ATOM 2767 C C . THR B 1 152 ? 8.562 -17.625 -11.82 1 93.31 152 THR B C 1
ATOM 2769 O O . THR B 1 152 ? 9.461 -18.469 -11.82 1 93.31 152 THR B O 1
ATOM 2772 N N . ALA B 1 153 ? 8.742 -16.438 -11.422 1 95.56 153 ALA B N 1
ATOM 2773 C CA . ALA B 1 153 ? 9.953 -16.047 -10.695 1 95.56 153 ALA B CA 1
ATOM 2774 C C . ALA B 1 153 ? 9.617 -15.617 -9.266 1 95.56 153 ALA B C 1
ATOM 2776 O O . ALA B 1 153 ? 8.516 -15.133 -9 1 95.56 153 ALA B O 1
ATOM 2777 N N . VAL B 1 154 ? 10.531 -15.875 -8.383 1 97.62 154 VAL B N 1
ATOM 2778 C CA . VAL B 1 154 ? 10.422 -15.492 -6.98 1 97.62 154 VAL B CA 1
ATOM 2779 C C . VAL B 1 154 ? 11.727 -14.828 -6.527 1 97.62 154 VAL B C 1
ATOM 2781 O O . VAL B 1 154 ? 12.812 -15.305 -6.832 1 97.62 154 VAL B O 1
ATOM 2784 N N . LEU B 1 155 ? 11.602 -13.688 -5.848 1 98.44 155 LEU B N 1
ATOM 2785 C CA . LEU B 1 155 ? 12.727 -13.094 -5.145 1 98.44 155 LEU B CA 1
ATOM 2786 C C . LEU B 1 155 ? 12.734 -13.508 -3.678 1 98.44 155 LEU B C 1
ATOM 2788 O O . LEU B 1 155 ? 11.68 -13.602 -3.047 1 98.44 155 LEU B O 1
ATOM 2792 N N . ALA B 1 156 ? 13.906 -13.773 -3.201 1 98.62 156 ALA B N 1
ATOM 2793 C CA . ALA B 1 156 ? 14.117 -13.984 -1.772 1 98.62 156 ALA B CA 1
ATOM 2794 C C . ALA B 1 156 ? 14.883 -12.828 -1.15 1 98.62 156 ALA B C 1
ATOM 2796 O O . ALA B 1 156 ? 15.93 -12.422 -1.663 1 98.62 156 ALA B O 1
ATOM 2797 N N . LEU B 1 157 ? 14.383 -12.281 -0.095 1 98.75 157 LEU B N 1
ATOM 2798 C CA . LEU B 1 157 ? 15.008 -11.203 0.669 1 98.75 157 LEU B CA 1
ATOM 2799 C C . LEU B 1 157 ? 15.109 -11.578 2.145 1 98.75 157 LEU B C 1
ATOM 2801 O O . LEU B 1 157 ? 14.102 -11.688 2.836 1 98.75 157 LEU B O 1
ATOM 2805 N N . ASP B 1 158 ? 16.312 -11.734 2.598 1 98.31 158 ASP B N 1
ATOM 2806 C CA . ASP B 1 158 ? 16.5 -12.078 4.004 1 98.31 158 ASP B CA 1
ATOM 2807 C C . ASP B 1 158 ? 16.156 -10.891 4.906 1 98.31 158 ASP B C 1
ATOM 2809 O O . ASP B 1 158 ? 16.5 -9.75 4.598 1 98.31 158 ASP B O 1
ATOM 2813 N N . LEU B 1 159 ? 15.5 -11.211 5.969 1 98.56 159 LEU B N 1
ATOM 2814 C CA . LEU B 1 159 ? 15.156 -10.188 6.945 1 98.56 159 LEU B CA 1
ATOM 2815 C C . LEU B 1 159 ? 16.344 -9.891 7.867 1 98.56 159 LEU B C 1
ATOM 2817 O O . LEU B 1 159 ? 16.531 -10.578 8.867 1 98.56 159 LEU B O 1
ATOM 2821 N N . VAL B 1 160 ? 17.062 -8.906 7.477 1 98.19 160 VAL B N 1
ATOM 2822 C CA . VAL B 1 160 ? 18.25 -8.516 8.234 1 98.19 160 VAL B CA 1
ATOM 2823 C C . VAL B 1 160 ? 18.156 -7.047 8.641 1 98.19 160 VAL B C 1
ATOM 2825 O O . VAL B 1 160 ? 18.156 -6.719 9.828 1 98.19 160 VAL B O 1
ATOM 2828 N N . GLU B 1 161 ? 17.984 -6.195 7.691 1 98.31 161 GLU B N 1
ATOM 2829 C CA . GLU B 1 161 ? 17.797 -4.77 7.934 1 98.31 161 GLU B CA 1
ATOM 2830 C C . GLU B 1 161 ? 16.312 -4.387 7.84 1 98.31 161 GLU B C 1
ATOM 2832 O O . GLU B 1 161 ? 15.812 -4.117 6.75 1 98.31 161 GLU B O 1
ATOM 2837 N N . VAL B 1 162 ? 15.711 -4.395 8.984 1 98.62 162 VAL B N 1
ATOM 2838 C CA . VAL B 1 162 ? 14.258 -4.297 9.047 1 98.62 162 VAL B CA 1
ATOM 2839 C C . VAL B 1 162 ? 13.852 -3.311 10.141 1 98.62 162 VAL B C 1
ATOM 2841 O O . VAL B 1 162 ? 14.469 -3.279 11.211 1 98.62 162 VAL B O 1
ATOM 2844 N N . SER B 1 163 ? 12.867 -2.531 9.836 1 98.25 163 SER B N 1
ATOM 2845 C CA . SER B 1 163 ? 12.234 -1.71 10.867 1 98.25 163 SER B CA 1
ATOM 2846 C C . SER B 1 163 ? 10.719 -1.665 10.688 1 98.25 163 SER B C 1
ATOM 2848 O O . SER B 1 163 ? 10.219 -1.698 9.562 1 98.25 163 SER B O 1
ATOM 2850 N N . ALA B 1 164 ? 10.016 -1.644 11.773 1 98.5 164 ALA B N 1
ATOM 2851 C CA . ALA B 1 164 ? 8.578 -1.366 11.789 1 98.5 164 ALA B CA 1
ATOM 2852 C C . ALA B 1 164 ? 8.297 0.037 12.32 1 98.5 164 ALA B C 1
ATOM 2854 O O . ALA B 1 164 ? 9.094 0.595 13.07 1 98.5 164 ALA B O 1
ATOM 2855 N N . LYS B 1 165 ? 7.281 0.602 11.883 1 97.81 165 LYS B N 1
ATOM 2856 C CA . LYS B 1 165 ? 6.699 1.808 12.469 1 97.81 165 LYS B CA 1
ATOM 2857 C C . LYS B 1 165 ? 5.211 1.619 12.75 1 97.81 165 LYS B C 1
ATOM 2859 O O . LYS B 1 165 ? 4.461 1.164 11.883 1 97.81 165 LYS B O 1
ATOM 2864 N N . VAL B 1 166 ? 4.832 1.871 13.969 1 97.81 166 VAL B N 1
ATOM 2865 C CA . VAL B 1 166 ? 3.457 1.659 14.406 1 97.81 166 VAL B CA 1
ATOM 2866 C C . VAL B 1 166 ? 2.934 2.918 15.094 1 97.81 166 VAL B C 1
ATOM 2868 O O . VAL B 1 166 ? 3.598 3.473 15.977 1 97.81 166 VAL B O 1
ATOM 2871 N N . ARG B 1 167 ? 1.823 3.404 14.625 1 96.56 167 ARG B N 1
ATOM 2872 C CA . ARG B 1 167 ? 1.126 4.516 15.266 1 96.56 167 ARG B CA 1
ATOM 2873 C C . ARG B 1 167 ? -0.283 4.109 15.68 1 96.56 167 ARG B C 1
ATOM 2875 O O . ARG B 1 167 ? -1.08 3.668 14.852 1 96.56 167 ARG B O 1
ATOM 2882 N N . SER B 1 168 ? -0.519 4.266 16.922 1 93.81 168 SER B N 1
ATOM 2883 C CA . SER B 1 168 ? -1.847 4.023 17.469 1 93.81 168 SER B CA 1
ATOM 2884 C C . SER B 1 168 ? -2.316 5.203 18.312 1 93.81 168 SER B C 1
ATOM 2886 O O . SER B 1 168 ? -1.585 6.18 18.484 1 93.81 168 SER B O 1
ATOM 2888 N N . GLY B 1 169 ? -3.518 5.172 18.672 1 91.94 169 GLY B N 1
ATOM 2889 C CA . GLY B 1 169 ? -4.031 6.211 19.547 1 91.94 169 GLY B CA 1
ATOM 2890 C C . GLY B 1 169 ? -4.684 7.355 18.797 1 91.94 169 GLY B C 1
ATOM 2891 O O . GLY B 1 169 ? -4.75 7.336 17.562 1 91.94 169 GLY B O 1
ATOM 2892 N N . GLY B 1 170 ? -5.223 8.312 19.5 1 95.25 170 GLY B N 1
ATOM 2893 C CA . GLY B 1 170 ? -5.949 9.438 18.938 1 95.25 170 GLY B CA 1
ATOM 2894 C C . GLY B 1 170 ? -5.074 10.656 18.703 1 95.25 170 GLY B C 1
ATOM 2895 O O . GLY B 1 170 ? -3.846 10.555 18.703 1 95.25 170 GLY B O 1
ATOM 2896 N N . PRO B 1 171 ? -5.684 11.758 18.359 1 96.25 171 PRO B N 1
ATOM 2897 C CA . PRO B 1 171 ? -4.941 12.984 18.062 1 96.25 171 PRO B CA 1
ATOM 2898 C C . PRO B 1 171 ? -4.195 13.523 19.281 1 96.25 171 PRO B C 1
ATOM 2900 O O . PRO B 1 171 ? -4.641 13.336 20.422 1 96.25 171 PRO B O 1
ATOM 2903 N N . THR B 1 172 ? -3.092 14.109 18.984 1 93.25 172 THR B N 1
ATOM 2904 C CA . THR B 1 172 ? -2.297 14.789 20 1 93.25 172 THR B CA 1
ATOM 2905 C C . THR B 1 172 ? -2.393 16.297 19.844 1 93.25 172 THR B C 1
ATOM 2907 O O . THR B 1 172 ? -1.396 16.969 19.547 1 93.25 172 THR B O 1
ATOM 2910 N N . ASP B 1 173 ? -3.508 16.859 20.219 1 94.25 173 ASP B N 1
ATOM 2911 C CA . ASP B 1 173 ? -3.787 18.281 20.047 1 94.25 173 ASP B CA 1
ATOM 2912 C C . ASP B 1 173 ? -3.016 19.125 21.062 1 94.25 173 ASP B C 1
ATOM 2914 O O . ASP B 1 173 ? -2.797 18.703 22.188 1 94.25 173 ASP B O 1
ATOM 2918 N N . ASP B 1 174 ? -2.684 20.281 20.656 1 94.75 174 ASP B N 1
ATOM 2919 C CA . ASP B 1 174 ? -2.135 21.25 21.609 1 94.75 174 ASP B CA 1
ATOM 2920 C C . ASP B 1 174 ? -3.209 21.75 22.578 1 94.75 174 ASP B C 1
ATOM 2922 O O . ASP B 1 174 ? -4.375 21.875 22.203 1 94.75 174 ASP B O 1
ATOM 2926 N N . PRO B 1 175 ? -2.781 22.109 23.766 1 94.88 175 PRO B N 1
ATOM 2927 C CA . PRO B 1 175 ? -3.75 22.578 24.766 1 94.88 175 PRO B CA 1
ATOM 2928 C C . PRO B 1 175 ? -4.598 23.75 24.266 1 94.88 175 PRO B C 1
ATOM 2930 O O . PRO B 1 175 ? -5.793 23.812 24.562 1 94.88 175 PRO B O 1
ATOM 2933 N N . GLU B 1 176 ? -4.031 24.578 23.531 1 94.62 176 GLU B N 1
ATOM 2934 C CA . GLU B 1 176 ? -4.711 25.766 23.062 1 94.62 176 GLU B CA 1
ATOM 2935 C C . GLU B 1 176 ? -5.816 25.422 22.062 1 94.62 176 GLU B C 1
ATOM 2937 O O . GLU B 1 176 ? -6.715 26.234 21.812 1 94.62 176 GLU B O 1
ATOM 2942 N N . ASP B 1 177 ? -5.809 24.219 21.516 1 95.69 177 ASP B N 1
ATOM 2943 C CA . ASP B 1 177 ? -6.777 23.844 20.484 1 95.69 177 ASP B CA 1
ATOM 2944 C C . ASP B 1 177 ? -7.965 23.109 21.109 1 95.69 177 ASP B C 1
ATOM 2946 O O . ASP B 1 177 ? -8.984 22.906 20.438 1 95.69 177 ASP B O 1
ATOM 2950 N N . LEU B 1 178 ? -7.895 22.734 22.359 1 94.75 178 LEU B N 1
ATOM 2951 C CA . LEU B 1 178 ? -8.859 21.828 22.984 1 94.75 178 LEU B CA 1
ATOM 2952 C C . LEU B 1 178 ? -10.234 22.484 23.062 1 94.75 178 LEU B C 1
ATOM 2954 O O . LEU B 1 178 ? -11.25 21.797 23.047 1 94.75 178 LEU B O 1
ATOM 2958 N N . ALA B 1 179 ? -10.242 23.812 23.109 1 93.62 179 ALA B N 1
ATOM 2959 C CA . ALA B 1 179 ? -11.508 24.516 23.297 1 93.62 179 ALA B CA 1
ATOM 2960 C C . ALA B 1 179 ? -12.195 24.797 21.969 1 93.62 179 ALA B C 1
ATOM 2962 O O . ALA B 1 179 ? -13.328 25.281 21.938 1 93.62 179 ALA B O 1
ATOM 2963 N N . LEU B 1 180 ? -11.539 24.5 20.875 1 95.25 180 LEU B N 1
ATOM 2964 C CA . LEU B 1 180 ? -12.117 24.766 19.562 1 95.25 180 LEU B CA 1
ATOM 2965 C C . LEU B 1 180 ? -13.305 23.844 19.281 1 95.25 180 LEU B C 1
ATOM 2967 O O . LEU B 1 180 ? -13.336 22.719 19.766 1 95.25 180 LEU B O 1
ATOM 2971 N N . PRO B 1 181 ? -14.227 24.297 18.5 1 94.56 181 PRO B N 1
ATOM 2972 C CA . PRO B 1 181 ? -15.477 23.562 18.281 1 94.56 181 PRO B CA 1
ATOM 2973 C C . PRO B 1 181 ? -15.359 22.5 17.188 1 94.56 181 PRO B C 1
ATOM 2975 O O . PRO B 1 181 ? -16.25 22.391 16.344 1 94.56 181 PRO B O 1
ATOM 2978 N N . HIS B 1 182 ? -14.234 21.844 17.047 1 96.88 182 HIS B N 1
ATOM 2979 C CA . HIS B 1 182 ? -14.008 20.812 16.047 1 96.88 182 HIS B CA 1
ATOM 2980 C C . HIS B 1 182 ? -13.953 19.438 16.688 1 96.88 182 HIS B C 1
ATOM 2982 O O . HIS B 1 182 ? -13.336 19.25 17.734 1 96.88 182 HIS B O 1
ATOM 2988 N N . TRP B 1 183 ? -14.656 18.547 16.062 1 97.56 183 TRP B N 1
ATOM 2989 C CA . TRP B 1 183 ? -14.57 17.172 16.516 1 97.56 183 TRP B CA 1
ATOM 2990 C C . TRP B 1 183 ? -13.164 16.625 16.297 1 97.56 183 TRP B C 1
ATOM 2992 O O . TRP B 1 183 ? -12.531 16.875 15.281 1 97.56 183 TRP B O 1
ATOM 3002 N N . ALA B 1 184 ? -12.688 15.875 17.203 1 98.19 184 ALA B N 1
ATOM 3003 C CA . ALA B 1 184 ? -11.391 15.203 17.141 1 98.19 184 ALA B CA 1
ATOM 3004 C C . ALA B 1 184 ? -11.508 13.758 17.641 1 98.19 184 ALA B C 1
ATOM 3006 O O . ALA B 1 184 ? -12.227 13.477 18.594 1 98.19 184 ALA B O 1
ATOM 3007 N N . GLY B 1 185 ? -10.836 12.875 17.031 1 98.19 185 GLY B N 1
ATOM 3008 C CA . GLY B 1 185 ? -10.883 11.461 17.375 1 98.19 185 GLY B CA 1
ATOM 3009 C C . GLY B 1 185 ? -10.344 10.562 16.281 1 98.19 185 GLY B C 1
ATOM 3010 O O . GLY B 1 185 ? -9.453 10.961 15.523 1 98.19 185 GLY B O 1
ATOM 3011 N N . VAL B 1 186 ? -10.781 9.32 16.344 1 98.44 186 VAL B N 1
ATOM 3012 C CA . VAL B 1 186 ? -10.32 8.312 15.391 1 98.44 186 VAL B CA 1
ATOM 3013 C C . VAL B 1 186 ? -11.508 7.719 14.648 1 98.44 186 VAL B C 1
ATOM 3015 O O . VAL B 1 186 ? -12.547 7.43 15.25 1 98.44 186 VAL B O 1
ATOM 3018 N N . LEU B 1 187 ? -11.414 7.684 13.367 1 98.31 187 LEU B N 1
ATOM 3019 C CA . LEU B 1 187 ? -12.305 6.832 12.594 1 98.31 187 LEU B CA 1
ATOM 3020 C C . LEU B 1 187 ? -11.641 5.504 12.25 1 98.31 187 LEU B C 1
ATOM 3022 O O . LEU B 1 187 ? -10.75 5.453 11.398 1 98.31 187 LEU B O 1
ATOM 3026 N N . PRO B 1 188 ? -11.992 4.41 12.938 1 97.88 188 PRO B N 1
ATOM 3027 C CA . PRO B 1 188 ? -11.375 3.119 12.625 1 97.88 188 PRO B CA 1
ATOM 3028 C C . PRO B 1 188 ? -11.672 2.646 11.203 1 97.88 188 PRO B C 1
ATOM 3030 O O . PRO B 1 188 ? -12.781 2.863 10.695 1 97.88 188 PRO B O 1
ATOM 3033 N N . LEU B 1 189 ? -10.742 2.07 10.594 1 97.62 189 LEU B N 1
ATOM 3034 C CA . LEU B 1 189 ? -10.883 1.422 9.289 1 97.62 189 LEU B CA 1
ATOM 3035 C C . LEU B 1 189 ? -10.477 -0.045 9.367 1 97.62 189 LEU B C 1
ATOM 3037 O O . LEU B 1 189 ? -9.562 -0.401 10.117 1 97.62 189 LEU B O 1
ATOM 3041 N N . SER B 1 190 ? -11.125 -0.883 8.578 1 96.12 190 SER B N 1
ATOM 3042 C CA . SER B 1 190 ? -10.773 -2.297 8.516 1 96.12 190 SER B CA 1
ATOM 3043 C C . SER B 1 190 ? -11.047 -2.877 7.137 1 96.12 190 SER B C 1
ATOM 3045 O O . SER B 1 190 ? -11.914 -2.383 6.41 1 96.12 190 SER B O 1
ATOM 3047 N N . VAL B 1 191 ? -10.289 -3.85 6.758 1 95.75 191 VAL B N 1
ATOM 3048 C CA . VAL B 1 191 ? -10.555 -4.633 5.555 1 95.75 191 VAL B CA 1
ATOM 3049 C C . VAL B 1 191 ? -11.492 -5.789 5.887 1 95.75 191 VAL B C 1
ATOM 3051 O O . VAL B 1 191 ? -11.242 -6.555 6.82 1 95.75 191 VAL B O 1
ATOM 3054 N N . THR B 1 192 ? -12.547 -5.91 5.152 1 95.5 192 THR B N 1
ATOM 3055 C CA . THR B 1 192 ? -13.531 -6.965 5.387 1 95.5 192 THR B CA 1
ATOM 3056 C C . THR B 1 192 ? -13.719 -7.812 4.133 1 95.5 192 THR B C 1
ATOM 3058 O O . THR B 1 192 ? -13.641 -7.305 3.012 1 95.5 192 THR B O 1
ATOM 3061 N N . ALA B 1 193 ? -13.859 -9.086 4.348 1 97.19 193 ALA B N 1
ATOM 3062 C CA . ALA B 1 193 ? -14.148 -10.008 3.258 1 97.19 193 ALA B CA 1
ATOM 3063 C C . ALA B 1 193 ? -15.648 -10.125 3.02 1 97.19 193 ALA B C 1
ATOM 3065 O O . ALA B 1 193 ? -16.438 -10.188 3.971 1 97.19 193 ALA B O 1
ATOM 3066 N N . GLY B 1 194 ? -16.047 -10.047 1.766 1 96.81 194 GLY B N 1
ATOM 3067 C CA . GLY B 1 194 ? -17.422 -10.32 1.397 1 96.81 194 GLY B CA 1
ATOM 3068 C C . GLY B 1 194 ? -17.703 -11.797 1.186 1 96.81 194 GLY B C 1
ATOM 3069 O O . GLY B 1 194 ? -16.953 -12.648 1.653 1 96.81 194 GLY B O 1
ATOM 3070 N N . THR B 1 195 ? -18.875 -12.055 0.582 1 96.62 195 THR B N 1
ATOM 3071 C CA . THR B 1 195 ? -19.266 -13.422 0.247 1 96.62 195 THR B CA 1
ATOM 3072 C C . THR B 1 195 ? -18.469 -13.922 -0.956 1 96.62 195 THR B C 1
ATOM 3074 O O . THR B 1 195 ? -18.375 -13.242 -1.98 1 96.62 195 THR B O 1
ATOM 3077 N N . PRO B 1 196 ? -17.828 -15.102 -0.816 1 97.38 196 PRO B N 1
ATOM 3078 C CA . PRO B 1 196 ? -17.141 -15.664 -1.981 1 97.38 196 PRO B CA 1
ATOM 3079 C C . PRO B 1 196 ? -18.047 -15.75 -3.213 1 97.38 196 PRO B C 1
ATOM 3081 O O . PRO B 1 196 ? -19.203 -16.156 -3.105 1 97.38 196 PRO B O 1
ATOM 3084 N N . VAL B 1 197 ? -17.516 -15.352 -4.348 1 97.62 197 VAL B N 1
ATOM 3085 C CA . VAL B 1 197 ? -18.219 -15.398 -5.625 1 97.62 197 VAL B CA 1
ATOM 3086 C C . VAL B 1 197 ? -17.609 -16.484 -6.512 1 97.62 197 VAL B C 1
ATOM 3088 O O . VAL B 1 197 ? -16.5 -16.312 -7.027 1 97.62 197 VAL B O 1
ATOM 3091 N N . PRO B 1 198 ? -18.328 -17.578 -6.699 1 97.56 198 PRO B N 1
ATOM 3092 C CA . PRO B 1 198 ? -17.781 -18.656 -7.527 1 97.56 198 PRO B CA 1
ATOM 3093 C C . PRO B 1 198 ? -17.547 -18.234 -8.969 1 97.56 198 PRO B C 1
ATOM 3095 O O . PRO B 1 198 ? -18.266 -17.375 -9.5 1 97.56 198 PRO B O 1
ATOM 3098 N N . ALA B 1 199 ? -16.5 -18.875 -9.523 1 97.5 199 ALA B N 1
ATOM 3099 C CA . ALA B 1 199 ? -16.281 -18.688 -10.953 1 97.5 199 ALA B CA 1
ATOM 3100 C C . ALA B 1 199 ? -17.5 -19.156 -11.75 1 97.5 199 ALA B C 1
ATOM 3102 O O . ALA B 1 199 ? -18.188 -20.094 -11.344 1 97.5 199 ALA B O 1
ATOM 3103 N N . ASP B 1 200 ? -17.672 -18.547 -12.906 1 95 200 ASP B N 1
ATOM 3104 C CA . ASP B 1 200 ? -18.828 -18.891 -13.742 1 95 200 ASP B CA 1
ATOM 3105 C C . ASP B 1 200 ? -18.781 -20.359 -14.164 1 95 200 ASP B C 1
ATOM 3107 O O . ASP B 1 200 ? -19.812 -21 -14.336 1 95 200 ASP B O 1
ATOM 3111 N N . ASP B 1 201 ? -17.594 -20.859 -14.281 1 95.31 201 ASP B N 1
ATOM 3112 C CA . ASP B 1 201 ? -17.422 -22.203 -14.82 1 95.31 201 ASP B CA 1
ATOM 3113 C C . ASP B 1 201 ? -17.297 -23.234 -13.695 1 95.31 201 ASP B C 1
ATOM 3115 O O . ASP B 1 201 ? -16.984 -24.391 -13.945 1 95.31 201 ASP B O 1
ATOM 3119 N N . LEU B 1 202 ? -17.438 -22.812 -12.484 1 96.19 202 LEU B N 1
ATOM 3120 C CA . LEU B 1 202 ? -17.297 -23.719 -11.352 1 96.19 202 LEU B CA 1
ATOM 3121 C C . LEU B 1 202 ? -18.5 -24.656 -11.266 1 96.19 202 LEU B C 1
ATOM 3123 O O . LEU B 1 202 ? -19.641 -24.234 -11.406 1 96.19 202 LEU B O 1
ATOM 3127 N N . ASP B 1 203 ? -18.266 -25.922 -11.07 1 93.81 203 ASP B N 1
ATOM 3128 C CA . ASP B 1 203 ? -19.328 -26.859 -10.727 1 93.81 203 ASP B CA 1
ATOM 3129 C C . ASP B 1 203 ? -20.109 -26.375 -9.5 1 93.81 203 ASP B C 1
ATOM 3131 O O . ASP B 1 203 ? -19.547 -26.219 -8.422 1 93.81 203 ASP B O 1
ATOM 3135 N N . PRO B 1 204 ? -21.391 -26.109 -9.602 1 92.06 204 PRO B N 1
ATOM 3136 C CA . PRO B 1 204 ? -22.172 -25.578 -8.492 1 92.06 204 PRO B CA 1
ATOM 3137 C C . PRO B 1 204 ? -22.172 -26.484 -7.27 1 92.06 204 PRO B C 1
ATOM 3139 O O . PRO B 1 204 ? -22.5 -26.062 -6.168 1 92.06 204 PRO B O 1
ATOM 3142 N N . ALA B 1 205 ? -21.812 -27.672 -7.449 1 93.69 205 ALA B N 1
ATOM 3143 C CA . ALA B 1 205 ? -21.781 -28.641 -6.352 1 93.69 205 ALA B CA 1
ATOM 3144 C C . ALA B 1 205 ? -20.5 -28.484 -5.523 1 93.69 205 ALA B C 1
ATOM 3146 O O . ALA B 1 205 ? -20.391 -29.031 -4.426 1 93.69 205 ALA B O 1
ATOM 3147 N N . THR B 1 206 ? -19.516 -27.766 -6.035 1 94.44 206 THR B N 1
ATOM 3148 C CA . THR B 1 206 ? -18.266 -27.547 -5.305 1 94.44 206 THR B CA 1
ATOM 3149 C C . THR B 1 206 ? -18.453 -26.469 -4.234 1 94.44 206 THR B C 1
ATOM 3151 O O . THR B 1 206 ? -18.609 -25.297 -4.555 1 94.44 206 THR B O 1
ATOM 3154 N N . PRO B 1 207 ? -18.469 -26.844 -3.027 1 94 207 PRO B N 1
ATOM 3155 C CA . PRO B 1 207 ? -18.688 -25.844 -1.975 1 94 207 PRO B CA 1
ATOM 3156 C C . PRO B 1 207 ? -17.469 -24.953 -1.745 1 94 207 PRO B C 1
ATOM 3158 O O . PRO B 1 207 ? -16.328 -25.391 -1.934 1 94 207 PRO B O 1
ATOM 3161 N N . ALA B 1 208 ? -17.719 -23.703 -1.322 1 95 208 ALA B N 1
ATOM 3162 C CA . ALA B 1 208 ? -16.609 -22.859 -0.868 1 95 208 ALA B CA 1
ATOM 3163 C C . ALA B 1 208 ? -15.953 -23.453 0.379 1 95 208 ALA B C 1
ATOM 3165 O O . ALA B 1 208 ? -16.641 -23.906 1.293 1 95 208 ALA B O 1
ATOM 3166 N N . PRO B 1 209 ? -14.711 -23.438 0.371 1 95.75 209 PRO B N 1
ATOM 3167 C CA . PRO B 1 209 ? -14.047 -23.984 1.558 1 95.75 209 PRO B CA 1
ATOM 3168 C C . PRO B 1 209 ? -14.297 -23.141 2.811 1 95.75 209 PRO B C 1
ATOM 3170 O O . PRO B 1 209 ? -14.453 -21.922 2.723 1 95.75 209 PRO B O 1
ATOM 3173 N N . PRO B 1 210 ? -14.266 -23.766 3.982 1 94.19 210 PRO B N 1
ATOM 3174 C CA . PRO B 1 210 ? -14.562 -23.094 5.246 1 94.19 210 PRO B CA 1
ATOM 3175 C C . PRO B 1 210 ? -13.625 -21.922 5.527 1 94.19 210 PRO B C 1
ATOM 3177 O O . PRO B 1 210 ? -14.031 -20.922 6.117 1 94.19 210 PRO B O 1
ATOM 3180 N N . TYR B 1 211 ? -12.422 -22.031 5.074 1 93.94 211 TYR B N 1
ATOM 3181 C CA . TYR B 1 211 ? -11.453 -20.984 5.391 1 93.94 211 TYR B CA 1
ATOM 3182 C C . TYR B 1 211 ? -11.781 -19.688 4.656 1 93.94 211 TYR B C 1
ATOM 3184 O O . TYR B 1 211 ? -11.289 -18.625 5.023 1 93.94 211 TYR B O 1
ATOM 3192 N N . LEU B 1 212 ? -12.562 -19.75 3.619 1 94.5 212 LEU B N 1
ATOM 3193 C CA . LEU B 1 212 ? -12.992 -18.531 2.939 1 94.5 212 LEU B CA 1
ATOM 3194 C C . LEU B 1 212 ? -14.141 -17.859 3.686 1 94.5 212 LEU B C 1
ATOM 3196 O O . LEU B 1 212 ? -14.273 -16.641 3.676 1 94.5 212 LEU B O 1
ATOM 3200 N N . ALA B 1 213 ? -15.016 -18.734 4.281 1 88.94 213 ALA B N 1
ATOM 3201 C CA . ALA B 1 213 ? -16.141 -18.219 5.051 1 88.94 213 ALA B CA 1
ATOM 3202 C C . ALA B 1 213 ? -15.664 -17.484 6.297 1 88.94 213 ALA B C 1
ATOM 3204 O O . ALA B 1 213 ? -16.297 -16.516 6.734 1 88.94 213 ALA B O 1
ATOM 3205 N N . ALA B 1 214 ? -14.625 -17.891 6.805 1 90.5 214 ALA B N 1
ATOM 3206 C CA . ALA B 1 214 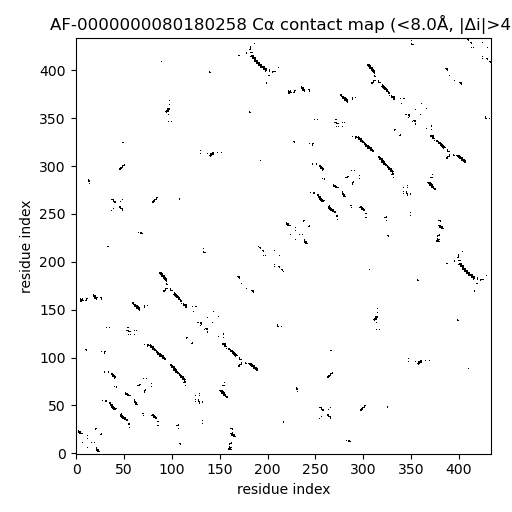? -14.078 -17.312 8.031 1 90.5 214 ALA B CA 1
ATOM 3207 C C . ALA B 1 214 ? -12.891 -16.406 7.738 1 90.5 214 ALA B C 1
ATOM 3209 O O . ALA B 1 214 ? -12.086 -16.109 8.625 1 90.5 214 ALA B O 1
ATOM 3210 N N . TYR B 1 215 ? -12.797 -15.984 6.543 1 94.88 215 TYR B N 1
ATOM 3211 C CA . TYR B 1 215 ? -11.594 -15.273 6.117 1 94.88 215 TYR B CA 1
ATOM 3212 C C . TYR B 1 215 ? -11.43 -13.969 6.891 1 94.88 215 TYR B C 1
ATOM 3214 O O . TYR B 1 215 ? -12.375 -13.188 7 1 94.88 215 TYR B O 1
ATOM 3222 N N . SER B 1 216 ? -10.305 -13.875 7.512 1 88.69 216 SER B N 1
ATOM 3223 C CA . SER B 1 216 ? -9.914 -12.625 8.172 1 88.69 216 SER B CA 1
ATOM 3224 C C . SER B 1 216 ? -8.406 -12.445 8.156 1 88.69 216 SER B C 1
ATOM 3226 O O . SER B 1 216 ? -7.652 -13.414 8.047 1 88.69 216 SER B O 1
ATOM 3228 N N . ARG B 1 217 ? -8.047 -11.219 8.055 1 84.5 217 ARG B N 1
ATOM 3229 C CA . ARG B 1 217 ? -6.625 -10.914 8.188 1 84.5 217 ARG B CA 1
ATOM 3230 C C . ARG B 1 217 ? -6.34 -10.164 9.477 1 84.5 217 ARG B C 1
ATOM 3232 O O . ARG B 1 217 ? -7.207 -9.461 10 1 84.5 217 ARG B O 1
#

Radius of gyration: 21.9 Å; Cα contacts (8 Å, |Δi|>4): 1021; chains: 2; bounding box: 46×61×49 Å

Nearest PDB structures (foldseek):
  6rk0-assembly1_B  TM=9.409E-01  e=2.377E-22  Azotobacter vinelandii DJ
  4ybn-assembly1_B  TM=9.480E-01  e=2.795E-21  Mycolicibacterium smegmatis MC2 155
  2fur-assembly1_B  TM=9.095E-01  e=1.627E-15  Thermoplasma acidophilum
  2vpa-assembly1_A  TM=7.644E-01  e=4.322E-10  Deinococcus radiodurans
  2x1k-assembly1_A-2  TM=7.801E-01  e=3.089E-10  Deinococcus radiodurans

Organism: NCBI:txid722731

pLDDT: mean 95.62, std 3.98, range [66.12, 98.94]

InterPro domains:
  IPR012349 FMN-binding split barrel [G3DSA:2.30.110.10] (5-217)
  IPR024747 Pyridoxamine 5'-phosphate oxidase-related [PF12900] (23-165)

Solvent-accessible surface area (backbone atoms only — not comparable to full-atom values): 22948 Å² total; per-residue (Å²): 126,81,64,48,43,59,79,43,82,87,41,49,66,85,62,68,56,84,33,51,42,36,42,43,67,63,41,49,53,52,58,64,50,41,68,49,32,36,43,15,26,68,56,95,86,34,36,37,45,44,77,38,45,43,26,67,58,88,63,30,39,33,34,61,48,41,48,81,31,67,72,54,63,55,11,82,85,39,26,62,29,11,39,26,36,70,45,72,44,24,41,18,38,22,33,38,57,78,47,44,55,58,22,32,43,33,36,41,37,44,47,59,25,30,61,57,75,52,66,67,60,41,52,51,49,51,38,43,35,38,27,53,78,38,70,65,38,49,82,49,34,39,74,64,51,74,67,55,50,67,53,48,32,39,35,41,31,62,70,55,39,35,24,23,39,50,43,75,78,56,44,76,68,56,79,86,47,64,79,50,96,37,54,32,14,29,38,37,33,43,78,42,66,52,73,72,41,70,30,91,78,48,62,84,84,57,62,78,56,68,61,63,78,64,49,76,116,127,80,62,47,44,60,79,44,82,86,41,47,66,84,62,68,57,84,33,50,43,36,42,42,68,64,44,48,52,53,58,64,49,44,69,49,31,36,45,16,26,70,57,94,87,34,36,38,46,44,77,38,46,42,25,68,60,88,63,31,38,34,34,60,47,41,49,81,31,68,72,53,65,55,11,83,86,41,26,60,28,11,39,26,35,72,46,73,45,23,42,18,39,22,32,39,57,78,48,44,53,59,22,33,42,35,37,40,37,44,49,57,24,31,61,56,77,52,66,66,59,41,51,51,48,52,39,44,34,37,27,54,76,37,71,66,39,50,82,49,34,39,75,66,50,73,68,55,50,66,52,46,32,40,36,40,31,61,72,55,40,37,24,22,39,50,44,74,78,56,43,76,67,54,78,87,47,62,80,50,97,36,54,32,14,27,38,37,33,42,78,42,66,52,74,71,41,69,30,91,78,48,61,85,82,58,63,78,57,69,62,61,78,67,49,78,115